Protein AF-A0A1H6YB96-F1 (afdb_monomer_lite)

Foldseek 3Di:
DDDDDDDDDDLEDEFEFPDDDDQKTKTQQLPPQPRQKYWYWDDDPNDGDDIFIFGFPDDDPRITITGTDDDDDADADDQFDKDWWFFAFQDPVLFTWTADPRHDQAGIEGAPPARAHLWTFTWGFHDDDRRYTYTYTPDTPGNADDQFDKFKWWADAQDQFTAGPDPSHHPGTEREPDGDLATGIFIWGFHDADRRGTYTYTDGDPPPDDQFRKAKFFAAAQAQWTAGPDPPPVPDRIAGEPGHDLWGAIFIWGWHDRDPGTYTYGPGGPPDDDAFDKDKFFAAAQDQWDDDRRFIEGEPGGHHFGAIFIWGFHADDTNTYIYGPGGPPDDDAFDKDKDFDAAQDQWDADNRAIEGEPDGDHWRGIFIWGFHDDDPVTYIYGPGDPPFDDQFDKDWDFAAAQDQWDADPRAIEGEPPGHQWHGATWIWHFHARPPNTYTYGWFRVVDDQQDKFKWWQDQVFQQWTFGPPRGHIEGEPDGHPHTATFIWHFHDGTRVHTYTYGPGGDPPPDDDDDDDDDDDDDDDDDDDDDDDDDDDDDDD

Structure (mmCIF, N/CA/C/O backbone):
data_AF-A0A1H6YB96-F1
#
_entry.id   AF-A0A1H6YB96-F1
#
loop_
_atom_site.group_PDB
_atom_site.id
_atom_site.type_symbol
_atom_site.label_atom_id
_atom_site.label_alt_id
_atom_site.label_comp_id
_atom_site.label_asym_id
_atom_site.label_entity_id
_atom_site.label_seq_id
_atom_site.pdbx_PDB_ins_code
_atom_site.Cartn_x
_atom_site.Cartn_y
_atom_site.Cartn_z
_atom_site.occupancy
_atom_site.B_iso_or_equiv
_atom_site.auth_seq_id
_atom_site.auth_comp_id
_atom_site.auth_asym_id
_atom_site.auth_atom_id
_atom_site.pdbx_PDB_model_num
ATOM 1 N N . MET A 1 1 ? -52.673 -22.532 87.133 1.00 35.22 1 MET A N 1
ATOM 2 C CA . MET A 1 1 ? -51.695 -22.468 86.032 1.00 35.22 1 MET A CA 1
ATOM 3 C C . MET A 1 1 ? -50.817 -21.260 86.277 1.00 35.22 1 MET A C 1
ATOM 5 O O . MET A 1 1 ? -51.331 -20.160 86.197 1.00 35.22 1 MET A O 1
ATOM 9 N N . THR A 1 2 ? -49.554 -21.478 86.630 1.00 26.39 2 THR A N 1
ATOM 10 C CA . THR A 1 2 ? -48.465 -20.489 86.567 1.00 26.39 2 THR A CA 1
ATOM 11 C C . THR A 1 2 ? -47.176 -21.304 86.543 1.00 26.39 2 THR A C 1
ATOM 13 O O . THR A 1 2 ? -46.646 -21.669 87.591 1.00 26.39 2 THR A O 1
ATOM 16 N N . GLY A 1 3 ? -46.761 -21.700 85.344 1.00 25.91 3 GLY A N 1
ATOM 17 C CA . GLY A 1 3 ? -45.394 -22.121 85.079 1.00 25.91 3 GLY A CA 1
ATOM 18 C C . GLY A 1 3 ? -44.690 -20.937 84.436 1.00 25.91 3 GLY A C 1
ATOM 19 O O . GLY A 1 3 ? -45.172 -20.425 83.431 1.00 25.91 3 GLY A O 1
ATOM 20 N N . SER A 1 4 ? -43.605 -20.479 85.044 1.00 28.73 4 SER A N 1
ATOM 21 C CA . SER A 1 4 ? -42.636 -19.598 84.404 1.00 28.73 4 SER A CA 1
ATOM 22 C C . SER A 1 4 ? -41.273 -20.271 84.512 1.00 28.73 4 SER A C 1
ATOM 24 O O . SER A 1 4 ? -40.695 -20.381 85.593 1.00 28.73 4 SER A O 1
ATOM 26 N N . GLU A 1 5 ? -40.811 -20.794 83.380 1.00 28.55 5 GLU A N 1
ATOM 27 C CA . GLU A 1 5 ? -39.414 -21.146 83.144 1.00 28.55 5 GLU A CA 1
ATOM 28 C C . GLU A 1 5 ? -38.642 -19.852 82.846 1.00 28.55 5 GLU A C 1
ATOM 30 O O . GLU A 1 5 ? -39.169 -18.957 82.185 1.00 28.55 5 GLU A O 1
ATOM 35 N N . PHE A 1 6 ? -37.410 -19.733 83.346 1.00 31.33 6 PHE A N 1
ATOM 36 C CA . PHE A 1 6 ? -36.524 -18.605 83.051 1.00 31.33 6 PHE A CA 1
ATOM 37 C C . PHE A 1 6 ? -35.247 -19.103 82.371 1.00 31.33 6 PHE A C 1
ATOM 39 O O . PHE A 1 6 ? -34.593 -20.020 82.867 1.00 31.33 6 PHE A O 1
ATOM 46 N N . LEU A 1 7 ? -34.914 -18.459 81.248 1.00 28.52 7 LEU A N 1
ATOM 47 C CA . LEU A 1 7 ? -33.621 -18.520 80.569 1.00 28.52 7 LEU A CA 1
ATOM 48 C C . LEU A 1 7 ? -32.577 -17.728 81.375 1.00 28.52 7 LEU A C 1
ATOM 50 O O . LEU A 1 7 ? -32.821 -16.576 81.735 1.00 28.52 7 LEU A O 1
ATOM 54 N N . ASP A 1 8 ? -31.407 -18.324 81.603 1.00 31.94 8 ASP A N 1
ATOM 55 C CA . ASP A 1 8 ? -30.222 -17.651 82.144 1.00 31.94 8 ASP A CA 1
ATOM 56 C C . ASP A 1 8 ? -29.363 -17.144 80.974 1.00 31.94 8 ASP A C 1
ATOM 58 O O . ASP A 1 8 ? -28.667 -17.913 80.309 1.00 31.94 8 ASP A O 1
ATOM 62 N N . VAL A 1 9 ? -29.466 -15.846 80.674 1.00 36.44 9 VAL A N 1
ATOM 63 C CA . VAL A 1 9 ? -28.611 -15.152 79.701 1.00 36.44 9 VAL A CA 1
ATOM 64 C C . VAL A 1 9 ? -27.896 -14.034 80.450 1.00 36.44 9 VAL A C 1
ATOM 66 O O . VAL A 1 9 ? -28.473 -12.978 80.697 1.00 36.44 9 VAL A O 1
ATOM 69 N N . GLY A 1 10 ? -26.649 -14.292 80.851 1.00 39.66 10 GLY A N 1
ATOM 70 C CA . GLY A 1 10 ? -25.656 -13.307 81.301 1.00 39.66 10 GLY A CA 1
ATOM 71 C C . GLY A 1 10 ? -26.203 -12.045 81.983 1.00 39.66 10 GLY A C 1
ATOM 72 O O . GLY A 1 10 ? -26.299 -10.997 81.352 1.00 39.66 10 GLY A O 1
ATOM 73 N N . ASN A 1 11 ? -26.489 -12.127 83.286 1.00 47.00 11 ASN A N 1
ATOM 74 C CA . ASN A 1 11 ? -26.850 -11.006 84.174 1.00 47.00 11 ASN A CA 1
ATOM 75 C C . ASN A 1 11 ? -28.107 -10.188 83.809 1.00 47.00 11 ASN A C 1
ATOM 77 O O . ASN A 1 11 ? -28.338 -9.151 84.435 1.00 47.00 11 ASN A O 1
ATOM 81 N N . LEU A 1 12 ? -28.933 -10.623 82.852 1.00 43.94 12 LEU A N 1
ATOM 82 C CA . LEU A 1 12 ? -30.202 -9.967 82.541 1.00 43.94 12 LEU A CA 1
ATOM 83 C C . LEU A 1 12 ? -31.349 -10.637 83.315 1.00 43.94 12 LEU A C 1
ATOM 85 O O . LEU A 1 12 ? -31.694 -11.787 83.060 1.00 43.94 12 LEU A O 1
ATOM 89 N N . PHE A 1 13 ? -31.963 -9.911 84.251 1.00 54.09 13 PHE A N 1
ATOM 90 C CA . PHE A 1 13 ? -33.062 -10.428 85.075 1.00 54.09 13 PHE A CA 1
ATOM 91 C C . PHE A 1 13 ? -34.397 -9.775 84.690 1.00 54.09 13 PHE A C 1
ATOM 93 O O . PHE A 1 13 ? -34.500 -8.548 84.615 1.00 54.09 13 PHE A O 1
ATOM 100 N N . LEU A 1 14 ? -35.421 -10.601 84.453 1.00 48.44 14 LEU A N 1
ATOM 101 C CA . LEU A 1 14 ? -36.796 -10.177 84.170 1.00 48.44 14 LEU A CA 1
ATOM 102 C C . LEU A 1 14 ? -37.530 -9.892 85.485 1.00 48.44 14 LEU A C 1
ATOM 104 O O . LEU A 1 14 ? -37.715 -10.791 86.306 1.00 48.44 14 LEU A O 1
ATOM 108 N N . ALA A 1 15 ? -37.970 -8.650 85.685 1.00 55.31 15 ALA A N 1
ATOM 109 C CA . ALA A 1 15 ? -38.743 -8.260 86.860 1.00 55.31 15 ALA A CA 1
ATOM 110 C C . ALA A 1 15 ? -39.971 -7.435 86.461 1.00 55.31 15 ALA A C 1
ATOM 112 O O . ALA A 1 15 ? -39.862 -6.482 85.689 1.00 55.31 15 ALA A O 1
ATOM 113 N N . GLU A 1 16 ? -41.133 -7.761 87.031 1.00 56.66 16 GLU A N 1
ATOM 114 C CA . GLU A 1 16 ? -42.324 -6.924 86.884 1.00 56.66 16 GLU A CA 1
ATOM 115 C C . GLU A 1 16 ? -42.151 -5.613 87.678 1.00 56.66 16 GLU A C 1
ATOM 117 O O . GLU A 1 16 ? -41.745 -5.634 88.852 1.00 56.66 16 GLU A O 1
ATOM 122 N N . PRO A 1 17 ? -42.433 -4.447 87.069 1.00 55.34 17 PRO A N 1
ATOM 123 C CA . PRO A 1 17 ? -42.350 -3.170 87.761 1.00 55.34 17 PRO A CA 1
ATOM 124 C C . PRO A 1 17 ? -43.422 -3.068 88.851 1.00 55.34 17 PRO A C 1
ATOM 126 O O . PRO A 1 17 ? -44.611 -3.210 88.598 1.00 55.34 17 PRO A O 1
ATOM 129 N N . ILE A 1 18 ? -42.999 -2.738 90.076 1.00 59.41 18 ILE A N 1
ATOM 130 C CA . ILE A 1 18 ? -43.912 -2.383 91.174 1.00 59.41 18 ILE A CA 1
ATOM 131 C C . ILE A 1 18 ? -44.488 -0.982 90.930 1.00 59.41 18 ILE A C 1
ATOM 133 O O . ILE A 1 18 ? -45.624 -0.692 91.296 1.00 59.41 18 ILE A O 1
ATOM 137 N N . GLN A 1 19 ? -43.671 -0.073 90.382 1.00 55.34 19 GLN A N 1
ATOM 138 C CA . GLN A 1 19 ? -44.051 1.321 90.164 1.00 55.34 19 GLN A CA 1
ATOM 139 C C . GLN A 1 19 ? -43.124 1.996 89.142 1.00 55.34 19 GLN A C 1
ATOM 141 O O . GLN A 1 19 ? -41.899 1.908 89.270 1.00 55.34 19 GLN A O 1
ATOM 146 N N . ILE A 1 20 ? -43.701 2.727 88.184 1.00 56.41 20 ILE A N 1
ATOM 147 C CA . ILE A 1 20 ? -42.984 3.585 87.228 1.00 56.41 20 ILE A CA 1
ATOM 148 C C . ILE A 1 20 ? -43.400 5.036 87.498 1.00 56.41 20 ILE A C 1
ATOM 150 O O . ILE A 1 20 ? -44.579 5.370 87.426 1.00 56.41 20 ILE A O 1
ATOM 154 N N . SER A 1 21 ? -42.456 5.917 87.841 1.00 55.28 21 SER A N 1
ATOM 155 C CA . SER A 1 21 ? -42.749 7.345 88.037 1.00 55.28 21 SER A CA 1
ATOM 156 C C . SER A 1 21 ? -41.547 8.221 87.690 1.00 55.28 21 SER A C 1
ATOM 158 O O . SER A 1 21 ? -40.463 7.986 88.219 1.00 55.28 21 SER A O 1
ATOM 160 N N . LYS A 1 22 ? -41.748 9.258 86.859 1.00 51.72 22 LYS A N 1
ATOM 161 C CA . LYS A 1 22 ? -40.762 10.322 86.560 1.00 51.72 22 LYS A CA 1
ATOM 162 C C . LYS A 1 22 ? -39.329 9.801 86.322 1.00 51.72 22 LYS A C 1
ATOM 164 O O . LYS A 1 22 ? -38.405 10.177 87.035 1.00 51.72 22 LYS A O 1
ATOM 169 N N . GLY A 1 23 ? -39.156 8.909 85.344 1.00 52.34 23 GLY A N 1
ATOM 170 C CA . GLY A 1 23 ? -37.836 8.395 84.943 1.00 52.34 23 GLY A CA 1
ATOM 171 C C . GLY A 1 23 ? -37.214 7.359 85.886 1.00 52.34 23 GLY A C 1
ATOM 172 O O . GLY A 1 23 ? -36.104 6.906 85.628 1.00 52.34 23 GLY A O 1
ATOM 173 N N . GLN A 1 24 ? -37.921 6.957 86.947 1.00 52.47 24 GLN A N 1
ATOM 174 C CA . GLN A 1 24 ? -37.477 5.929 87.883 1.00 52.47 24 GLN A CA 1
ATOM 175 C C . GLN A 1 24 ? -38.416 4.728 87.866 1.00 52.47 24 GLN A C 1
ATOM 177 O O . GLN A 1 24 ? -39.642 4.876 87.924 1.00 52.47 24 GLN A O 1
ATOM 182 N N . VAL A 1 25 ? -37.820 3.537 87.850 1.00 60.78 25 VAL A N 1
ATOM 183 C CA . VAL A 1 25 ? -38.530 2.264 87.992 1.00 60.78 25 VAL A CA 1
ATOM 184 C C . VAL A 1 25 ? -38.168 1.633 89.329 1.00 60.78 25 VAL A C 1
ATOM 186 O O . VAL A 1 25 ? -36.994 1.566 89.697 1.00 60.78 25 VAL A O 1
ATOM 189 N N . LYS A 1 26 ? -39.183 1.162 90.057 1.00 61.62 26 LYS A N 1
ATOM 190 C CA . LYS A 1 26 ? -39.012 0.283 91.218 1.00 61.62 26 LYS A CA 1
ATOM 191 C C . LYS A 1 26 ? -39.420 -1.137 90.849 1.00 61.62 26 LYS A C 1
ATOM 193 O O . LYS A 1 26 ? -40.573 -1.363 90.490 1.00 61.62 26 LYS A O 1
ATOM 198 N N . VAL A 1 27 ? -38.508 -2.086 91.025 1.00 62.91 27 VAL A N 1
ATOM 199 C CA . VAL A 1 27 ? -38.759 -3.532 90.886 1.00 62.91 27 VAL A CA 1
ATOM 200 C C . VAL A 1 27 ? -38.452 -4.255 92.203 1.00 62.91 27 VAL A C 1
ATOM 202 O O . VAL A 1 27 ? -37.628 -3.785 92.998 1.00 62.91 27 VAL A O 1
ATOM 205 N N . ASN A 1 28 ? -39.123 -5.384 92.462 1.00 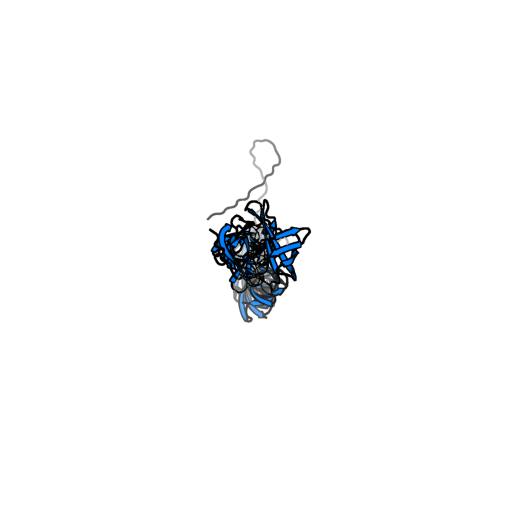61.06 28 ASN A N 1
ATOM 206 C CA . ASN A 1 28 ? -38.783 -6.260 93.587 1.00 61.06 28 ASN A CA 1
ATOM 207 C C . ASN A 1 28 ? -37.660 -7.190 93.136 1.00 61.06 28 ASN A C 1
ATOM 209 O O . ASN A 1 28 ? -37.884 -8.054 92.295 1.00 61.06 28 ASN A O 1
ATOM 213 N N . ALA A 1 29 ? -36.472 -7.020 93.702 1.00 57.91 29 ALA A N 1
ATOM 214 C CA . ALA A 1 29 ? -35.295 -7.791 93.319 1.00 57.91 29 ALA A CA 1
ATOM 215 C C . ALA A 1 29 ? -34.660 -8.485 94.520 1.00 57.91 29 ALA A C 1
ATOM 217 O O . ALA A 1 29 ? -33.462 -8.745 94.545 1.00 57.91 29 ALA A O 1
ATOM 218 N N . SER A 1 30 ? -35.473 -8.821 95.523 1.00 61.16 30 SER A N 1
ATOM 219 C CA . SER A 1 30 ? -35.051 -9.615 96.683 1.00 61.16 30 SER A CA 1
ATOM 220 C C . SER A 1 30 ? -34.362 -10.939 96.310 1.00 61.16 30 SER A C 1
ATOM 222 O O . SER A 1 30 ? -33.660 -11.506 97.140 1.00 61.16 30 SER A O 1
ATOM 224 N N . ARG A 1 31 ? -34.520 -11.409 95.065 1.00 58.16 31 ARG A N 1
ATOM 225 C CA . ARG A 1 31 ? -33.877 -12.610 94.518 1.00 58.16 31 ARG A CA 1
ATOM 226 C C . ARG A 1 31 ? -32.564 -12.355 93.760 1.00 58.16 31 ARG A C 1
ATOM 228 O O . ARG A 1 31 ? -31.873 -13.323 93.475 1.00 58.16 31 ARG A O 1
ATOM 235 N N . TRP A 1 32 ? -32.204 -11.101 93.465 1.00 65.06 32 TRP A N 1
ATOM 236 C CA . TRP A 1 32 ? -31.059 -10.748 92.606 1.00 65.06 32 TRP A CA 1
ATOM 237 C C . TRP A 1 32 ? -30.268 -9.544 93.154 1.00 65.06 32 TRP A C 1
ATOM 239 O O . TRP A 1 32 ? -30.279 -8.463 92.564 1.00 65.06 32 TRP A O 1
ATOM 249 N N . PRO A 1 33 ? -29.581 -9.699 94.302 1.00 60.94 33 PRO A N 1
ATOM 250 C CA . PRO A 1 33 ? -28.885 -8.600 94.976 1.00 60.94 33 PRO A CA 1
ATOM 251 C C . PRO A 1 33 ? -27.641 -8.078 94.236 1.00 60.94 33 PRO A C 1
ATOM 253 O O . PRO A 1 33 ? -27.079 -7.076 94.662 1.00 60.94 33 PRO A O 1
ATOM 256 N N . GLU A 1 34 ? -27.213 -8.726 93.150 1.00 62.47 34 GLU A N 1
ATOM 257 C CA . GLU A 1 34 ? -26.004 -8.373 92.387 1.00 62.47 34 GLU A CA 1
ATOM 258 C C . GLU A 1 34 ? -26.300 -7.828 90.975 1.00 62.47 34 GLU A C 1
ATOM 260 O O . GLU A 1 34 ? -25.377 -7.578 90.199 1.00 62.47 34 GLU A O 1
ATOM 265 N N . ALA A 1 35 ? -27.577 -7.636 90.618 1.00 60.53 35 ALA A N 1
ATOM 266 C CA . ALA A 1 35 ? -27.962 -7.176 89.285 1.00 60.53 35 ALA A CA 1
ATOM 267 C C . ALA A 1 35 ? -27.402 -5.771 88.988 1.00 60.53 35 ALA A C 1
ATOM 269 O O . ALA A 1 35 ? -27.652 -4.825 89.735 1.00 60.53 35 ALA A O 1
ATOM 270 N N . LYS A 1 36 ? -26.669 -5.631 87.875 1.00 57.81 36 LYS A N 1
ATOM 271 C CA . LYS A 1 36 ? -26.128 -4.343 87.394 1.00 57.81 36 LYS A CA 1
ATOM 272 C C . LYS A 1 36 ? -27.056 -3.649 86.395 1.00 57.81 36 LYS A C 1
ATOM 274 O O . LYS A 1 36 ? -27.100 -2.425 86.332 1.00 57.81 36 LYS A O 1
ATOM 279 N N . THR A 1 37 ? -27.835 -4.423 85.651 1.00 59.97 37 THR A N 1
ATOM 280 C CA . THR A 1 37 ? -28.827 -3.949 84.683 1.00 59.97 37 THR A CA 1
ATOM 281 C C . THR A 1 37 ? -30.098 -4.780 84.819 1.00 59.97 37 THR A C 1
ATOM 283 O O . THR A 1 37 ? -30.054 -5.947 85.207 1.00 59.97 37 THR A O 1
ATOM 286 N N . ILE A 1 38 ? -31.248 -4.169 84.540 1.00 61.00 38 ILE A N 1
ATOM 287 C CA . ILE A 1 38 ? -32.546 -4.853 84.544 1.00 61.00 38 ILE A CA 1
ATOM 288 C C . ILE A 1 38 ? -33.324 -4.509 83.276 1.00 61.00 38 ILE A C 1
ATOM 290 O O . ILE A 1 38 ? -33.342 -3.353 82.846 1.00 61.00 38 ILE A O 1
ATOM 294 N N . SER A 1 39 ? -33.973 -5.514 82.687 1.00 57.97 39 SER A N 1
ATOM 295 C CA . SER A 1 39 ? -34.931 -5.307 81.600 1.00 57.97 39 SER A CA 1
ATOM 296 C C . SER A 1 39 ? -36.309 -5.088 82.210 1.00 57.97 39 SER A C 1
ATOM 298 O O . SER A 1 39 ? -36.840 -5.959 82.903 1.00 57.97 39 SER A O 1
ATOM 300 N N . VAL A 1 40 ? -36.872 -3.902 81.998 1.00 60.62 40 VAL A N 1
ATOM 301 C CA . VAL A 1 40 ? -38.201 -3.543 82.489 1.00 60.62 40 VAL A CA 1
ATOM 302 C C . VAL A 1 40 ? -39.168 -3.661 81.328 1.00 60.62 40 VAL A C 1
ATOM 304 O O . VAL A 1 40 ? -39.034 -2.953 80.332 1.00 60.62 40 VAL A O 1
ATOM 307 N N . THR A 1 41 ? -40.157 -4.535 81.487 1.00 57.78 41 THR A N 1
ATOM 308 C CA . THR A 1 41 ? -41.223 -4.736 80.505 1.00 57.78 41 THR A CA 1
ATOM 309 C C . THR A 1 41 ? -42.539 -4.277 81.118 1.00 57.78 41 THR A C 1
ATOM 311 O O . THR A 1 41 ? -42.904 -4.723 82.206 1.00 57.78 41 THR A O 1
ATOM 314 N N . HIS A 1 42 ? -43.233 -3.352 80.459 1.00 56.06 42 HIS A N 1
ATOM 315 C CA . HIS A 1 42 ? -44.565 -2.916 80.864 1.00 56.06 42 HIS A CA 1
ATOM 316 C C . HIS A 1 42 ? -45.603 -3.547 79.940 1.00 56.06 42 HIS A C 1
ATOM 318 O O . HIS A 1 42 ? -45.562 -3.362 78.723 1.00 56.06 42 HIS A O 1
ATOM 324 N N . HIS A 1 43 ? -46.539 -4.273 80.547 1.00 53.00 43 HIS A N 1
ATOM 325 C CA . HIS A 1 43 ? -47.753 -4.730 79.886 1.00 53.00 43 HIS A CA 1
ATOM 326 C C . HIS A 1 43 ? -48.914 -3.809 80.255 1.00 53.00 43 HIS A C 1
ATOM 328 O O . HIS A 1 43 ? -49.104 -3.513 81.436 1.00 53.00 43 HIS A O 1
ATOM 334 N N . GLU A 1 44 ? -49.675 -3.369 79.262 1.00 51.09 44 GLU A N 1
ATOM 335 C CA . GLU A 1 44 ? -50.952 -2.673 79.434 1.00 51.09 44 GLU A CA 1
ATOM 336 C C . GLU A 1 44 ? -52.003 -3.514 78.698 1.00 51.09 44 GLU A C 1
ATOM 338 O O . GLU A 1 44 ? -51.795 -3.894 77.547 1.00 51.09 44 GLU A O 1
ATOM 343 N N . ASP A 1 45 ? -53.058 -3.932 79.402 1.00 48.22 45 ASP A N 1
ATOM 344 C CA . ASP A 1 45 ? -54.120 -4.809 78.878 1.00 48.22 45 ASP A CA 1
ATOM 345 C C . ASP A 1 45 ? -53.630 -6.096 78.177 1.00 48.22 45 ASP A C 1
ATOM 347 O O . ASP A 1 45 ? -54.207 -6.570 77.200 1.00 48.22 45 ASP A O 1
ATOM 351 N N . GLY A 1 46 ? -52.545 -6.691 78.685 1.00 46.53 46 GLY A N 1
ATOM 352 C CA . GLY A 1 46 ? -51.971 -7.933 78.151 1.00 46.53 46 GLY A CA 1
ATOM 353 C C . GLY A 1 46 ? -51.105 -7.755 76.898 1.00 46.53 46 GLY A C 1
ATOM 354 O O . GLY A 1 46 ? -50.431 -8.704 76.501 1.00 46.53 46 GLY A O 1
ATOM 355 N N . ALA A 1 47 ? -51.042 -6.552 76.322 1.00 37.00 47 ALA A N 1
ATOM 356 C CA . ALA A 1 47 ? -50.123 -6.210 75.243 1.00 37.00 47 ALA A CA 1
ATOM 357 C C . ALA A 1 47 ? -48.823 -5.618 75.808 1.00 37.00 47 ALA A C 1
ATOM 359 O O . ALA A 1 47 ? -48.823 -4.858 76.776 1.00 37.00 47 ALA A O 1
ATOM 360 N N . LEU A 1 48 ? -47.692 -5.992 75.213 1.00 45.12 48 LEU A N 1
ATOM 361 C CA . LEU A 1 48 ? -46.370 -5.504 75.597 1.00 45.12 48 LEU A CA 1
ATOM 362 C C . LEU A 1 48 ? -46.186 -4.105 74.986 1.00 45.12 48 LEU A C 1
ATOM 364 O O . LEU A 1 48 ? -46.013 -3.982 73.777 1.00 45.12 48 LEU A O 1
ATOM 368 N N . THR A 1 49 ? -46.301 -3.049 75.796 1.00 47.53 49 THR A N 1
ATOM 369 C CA . THR A 1 49 ? -46.367 -1.662 75.294 1.00 47.53 49 THR A CA 1
ATOM 370 C C . THR A 1 49 ? -45.035 -0.929 75.350 1.00 47.53 49 THR A C 1
ATOM 372 O O . THR A 1 49 ? -44.811 -0.033 74.544 1.00 47.53 49 THR A O 1
ATOM 375 N N . ASN A 1 50 ? -44.132 -1.294 76.267 1.00 52.75 50 ASN A N 1
ATOM 376 C CA . ASN A 1 50 ? -42.790 -0.714 76.351 1.00 52.75 50 ASN A CA 1
ATOM 377 C C . ASN A 1 50 ? -41.800 -1.687 77.005 1.00 52.75 50 ASN A C 1
ATOM 379 O O . ASN A 1 50 ? -42.075 -2.219 78.083 1.00 52.75 50 ASN A O 1
ATOM 383 N N . SER A 1 51 ? -40.616 -1.843 76.409 1.00 56.50 51 SER A N 1
ATOM 384 C CA . SER A 1 51 ? -39.460 -2.491 77.035 1.00 56.50 51 SER A CA 1
ATOM 385 C C . SER A 1 51 ? -38.254 -1.550 77.020 1.00 56.50 51 SER A C 1
ATOM 387 O O . SER A 1 51 ? -38.016 -0.832 76.049 1.00 56.50 51 SER A O 1
ATOM 389 N N . PHE A 1 52 ? -37.510 -1.490 78.123 1.00 56.06 52 PHE A N 1
ATOM 390 C CA . PHE A 1 52 ? -36.258 -0.733 78.185 1.00 56.06 52 PHE A CA 1
ATOM 391 C C . PHE A 1 52 ? -35.303 -1.310 79.227 1.00 56.06 52 PHE A C 1
ATOM 393 O O . PHE A 1 52 ? -35.726 -1.907 80.219 1.00 56.06 52 PHE A O 1
ATOM 400 N N . ILE A 1 53 ? -34.005 -1.083 79.019 1.00 58.00 53 ILE A N 1
ATOM 401 C CA . ILE A 1 53 ? -32.980 -1.382 80.017 1.00 58.00 53 ILE A CA 1
ATOM 402 C C . ILE A 1 53 ? -32.850 -0.195 80.968 1.00 58.00 53 ILE A C 1
ATOM 404 O O . ILE A 1 53 ? -32.803 0.972 80.564 1.00 58.00 53 ILE A O 1
ATOM 408 N N . ALA A 1 54 ? -32.797 -0.510 82.256 1.00 60.25 54 ALA A N 1
ATOM 409 C CA . ALA A 1 54 ? -32.447 0.440 83.290 1.00 60.25 54 ALA A CA 1
ATOM 410 C C . ALA A 1 54 ? -31.174 -0.034 84.002 1.00 60.25 54 ALA A C 1
ATOM 412 O O . ALA A 1 54 ? -31.036 -1.215 84.337 1.00 60.25 54 ALA A O 1
ATOM 413 N N . GLU A 1 55 ? -30.237 0.886 84.216 1.00 62.88 55 GLU A N 1
ATOM 414 C CA . GLU A 1 55 ? -29.025 0.612 84.985 1.00 62.88 55 GLU A CA 1
ATOM 415 C C . GLU A 1 55 ? -29.349 0.716 86.474 1.00 62.88 55 GLU A C 1
ATOM 417 O O . GLU A 1 55 ? -30.024 1.652 86.914 1.00 62.88 55 GLU A O 1
ATOM 422 N N . VAL A 1 56 ? -28.912 -0.275 87.251 1.00 63.88 56 VAL A N 1
ATOM 423 C CA . VAL A 1 56 ? -29.200 -0.356 88.683 1.00 63.88 56 VAL A CA 1
ATOM 424 C C . VAL A 1 56 ? -28.328 0.652 89.420 1.00 63.88 56 VAL A C 1
ATOM 426 O O . VAL A 1 56 ? -27.136 0.441 89.618 1.00 63.88 56 VAL A O 1
ATOM 429 N N . THR A 1 57 ? -28.932 1.753 89.861 1.00 62.41 57 THR A N 1
ATOM 430 C CA . THR A 1 57 ? -28.219 2.837 90.546 1.00 62.41 57 THR A CA 1
ATOM 431 C C . THR A 1 57 ? -28.144 2.632 92.055 1.00 62.41 57 THR A C 1
ATOM 433 O O . THR A 1 57 ? -27.230 3.139 92.706 1.00 62.41 57 THR A O 1
ATOM 436 N N . THR A 1 58 ? -29.084 1.905 92.672 1.00 66.94 58 THR A N 1
ATOM 437 C CA . THR A 1 58 ? -29.012 1.578 94.111 1.00 66.94 58 THR A CA 1
ATOM 438 C C . THR A 1 58 ? -29.835 0.338 94.467 1.00 66.94 58 THR A C 1
ATOM 440 O O . THR A 1 58 ? -30.983 0.212 94.038 1.00 66.94 58 THR A O 1
ATOM 443 N N . ILE A 1 59 ? -29.297 -0.532 95.333 1.00 65.06 59 ILE A N 1
ATOM 444 C CA . ILE A 1 59 ? -30.005 -1.683 95.921 1.00 65.06 59 ILE A CA 1
ATOM 445 C C . ILE A 1 59 ? -30.153 -1.446 97.426 1.00 65.06 59 ILE A C 1
ATOM 447 O O . ILE A 1 59 ? -29.163 -1.327 98.142 1.00 65.06 59 ILE A O 1
ATOM 451 N N . SER A 1 60 ? -31.388 -1.354 97.926 1.00 66.38 60 SER A N 1
ATOM 452 C CA . SER A 1 60 ? -31.647 -1.215 99.368 1.00 66.38 60 SER A CA 1
ATOM 453 C C . SER A 1 60 ? -32.934 -1.936 99.767 1.00 66.38 60 SER A C 1
ATOM 455 O O . SER A 1 60 ? -33.952 -1.826 99.084 1.00 66.38 60 SER A O 1
ATOM 457 N N . ASN A 1 61 ? -32.901 -2.700 100.865 1.00 62.53 61 ASN A N 1
ATOM 458 C CA . ASN A 1 61 ? -34.060 -3.425 101.413 1.00 62.53 61 ASN A CA 1
ATOM 459 C C . ASN A 1 61 ? -34.828 -4.279 100.375 1.00 62.53 61 ASN A C 1
ATOM 461 O O . ASN A 1 61 ? -36.059 -4.254 100.333 1.00 62.53 61 ASN A O 1
ATOM 465 N N . GLY A 1 62 ? -34.111 -4.994 99.497 1.00 58.56 62 GLY A N 1
ATOM 466 C CA . GLY A 1 62 ? -34.708 -5.841 98.450 1.00 58.56 62 GLY A CA 1
ATOM 467 C C . GLY A 1 62 ? -35.384 -5.082 97.296 1.00 58.56 62 GLY A C 1
ATOM 468 O O . GLY A 1 62 ? -36.047 -5.702 96.464 1.00 58.56 62 GLY A O 1
ATOM 469 N N . LYS A 1 63 ? -35.232 -3.752 97.231 1.00 56.09 63 LYS A N 1
ATOM 470 C CA . LYS A 1 63 ? -35.748 -2.895 96.156 1.00 56.09 63 LYS A CA 1
ATOM 471 C C . LYS A 1 63 ? -34.592 -2.321 95.342 1.00 56.09 63 LYS A C 1
ATOM 473 O O . LYS A 1 63 ? -33.646 -1.770 95.909 1.00 56.09 63 LYS A O 1
ATOM 478 N N . ILE A 1 64 ? -34.709 -2.421 94.022 1.00 59.16 64 ILE A N 1
ATOM 479 C CA . ILE A 1 64 ? -33.795 -1.786 93.072 1.00 59.16 64 ILE A CA 1
ATOM 480 C C . ILE A 1 64 ? -34.360 -0.425 92.674 1.00 59.16 64 ILE A C 1
ATOM 482 O O . ILE A 1 64 ? -35.547 -0.303 92.352 1.00 59.16 64 ILE A O 1
ATOM 486 N N . ARG A 1 65 ? -33.496 0.590 92.689 1.00 58.59 65 ARG A N 1
ATOM 487 C CA . ARG A 1 65 ? -33.698 1.843 91.966 1.00 58.59 65 ARG A CA 1
ATOM 488 C C . ARG A 1 65 ? -32.850 1.769 90.705 1.00 58.59 65 ARG A C 1
ATOM 490 O O . ARG A 1 65 ? -31.657 1.486 90.796 1.00 58.59 65 ARG A O 1
ATOM 497 N N . ALA A 1 66 ? -33.482 1.983 89.561 1.00 56.84 66 ALA A N 1
ATOM 498 C CA . ALA A 1 66 ? -32.802 1.990 88.281 1.00 56.84 66 ALA A CA 1
ATOM 499 C C . ALA A 1 66 ? -33.159 3.260 87.501 1.00 56.84 66 ALA A C 1
ATOM 501 O O . ALA A 1 66 ? -34.302 3.731 87.569 1.00 56.84 66 ALA A O 1
ATOM 502 N N . GLU A 1 67 ? -32.175 3.824 86.805 1.00 53.47 67 GLU A N 1
ATOM 503 C CA . GLU A 1 67 ? -32.363 4.967 85.908 1.00 53.47 67 GLU A CA 1
ATOM 504 C C . GLU A 1 67 ? -32.432 4.469 84.465 1.00 53.47 67 GLU A C 1
ATOM 506 O O . GLU A 1 67 ? -31.727 3.539 84.076 1.00 53.47 67 GLU A O 1
ATOM 511 N N . LYS A 1 68 ? -33.354 5.039 83.682 1.00 52.41 68 LYS A N 1
ATOM 512 C CA . LYS A 1 68 ? -33.557 4.664 82.280 1.00 52.41 68 LYS A CA 1
ATOM 513 C C . LYS A 1 68 ? -32.296 5.004 81.482 1.00 52.41 68 LYS A C 1
ATOM 515 O O . LYS A 1 68 ? -31.972 6.181 81.347 1.00 52.41 68 LYS A O 1
ATOM 520 N N . VAL A 1 69 ? -31.648 3.995 80.902 1.00 51.00 69 VAL A N 1
ATOM 521 C CA . VAL A 1 69 ? -30.480 4.176 80.031 1.00 51.00 69 VAL A CA 1
ATOM 522 C C . VAL A 1 69 ? -30.848 3.695 78.635 1.00 51.00 69 VAL A C 1
ATOM 524 O O . VAL A 1 69 ? -30.625 2.545 78.288 1.00 51.00 69 VAL A O 1
ATOM 527 N N . SER A 1 70 ? -31.482 4.563 77.849 1.00 45.84 70 SER A N 1
ATOM 528 C CA . SER A 1 70 ? -31.293 4.586 76.391 1.00 45.84 70 SER A CA 1
ATOM 529 C C . SER A 1 70 ? -32.038 5.782 75.772 1.00 45.84 70 SER A C 1
ATOM 531 O O . SER A 1 70 ? -33.205 6.023 76.127 1.00 45.84 70 SER A O 1
ATOM 533 N N . PRO A 1 71 ? -31.383 6.553 74.883 1.00 43.38 71 PRO A N 1
ATOM 534 C CA . PRO A 1 71 ? -31.988 7.650 74.143 1.00 43.38 71 PRO A CA 1
ATOM 535 C C . PRO A 1 71 ? -32.867 7.140 72.983 1.00 43.38 71 PRO A C 1
ATOM 537 O O . PRO A 1 71 ? -32.554 6.164 72.322 1.00 43.38 71 PRO A O 1
ATOM 540 N N . GLN A 1 72 ? -33.975 7.849 72.751 1.00 42.25 72 GLN A N 1
ATOM 541 C CA . GLN A 1 72 ? -34.707 7.972 71.478 1.00 42.25 72 GLN A CA 1
ATOM 542 C C . GLN A 1 72 ? -34.931 6.698 70.628 1.00 42.25 72 GLN A C 1
ATOM 544 O O . GLN A 1 72 ? -34.157 6.374 69.739 1.00 42.25 72 GLN A O 1
ATOM 549 N N . GLY A 1 73 ? -36.099 6.067 70.796 1.00 48.62 73 GLY A N 1
ATOM 550 C CA . GLY A 1 73 ? -36.819 5.386 69.704 1.00 48.62 73 GLY A CA 1
ATOM 551 C C . GLY A 1 73 ? -36.280 4.053 69.172 1.00 48.62 73 GLY A C 1
ATOM 552 O O . GLY A 1 73 ? -37.003 3.394 68.433 1.00 48.62 73 GLY A O 1
ATOM 553 N N . GLN A 1 74 ? -35.078 3.622 69.546 1.00 50.94 74 GLN A N 1
ATOM 554 C CA . GLN A 1 74 ? -34.527 2.346 69.087 1.00 50.94 74 GLN A CA 1
ATOM 555 C C . GLN A 1 74 ? -34.923 1.201 70.031 1.00 50.94 74 GLN A C 1
ATOM 557 O O . GLN A 1 74 ? -34.690 1.254 71.243 1.00 50.94 74 GLN A O 1
ATOM 562 N N . ARG A 1 75 ? -35.550 0.163 69.468 1.00 61.12 75 ARG A N 1
ATOM 563 C CA . ARG A 1 75 ? -35.922 -1.063 70.186 1.00 61.12 75 ARG A CA 1
ATOM 564 C C . ARG A 1 75 ? -34.668 -1.909 70.419 1.00 61.12 75 ARG A C 1
ATOM 566 O O . ARG A 1 75 ? -33.816 -2.035 69.542 1.00 61.12 75 ARG A O 1
ATOM 573 N N . LEU A 1 76 ? -34.569 -2.500 71.608 1.00 66.69 76 LEU A N 1
ATOM 574 C CA . LEU A 1 76 ? -33.597 -3.556 71.876 1.00 66.69 76 LEU A CA 1
ATOM 575 C C . LEU A 1 76 ? -34.080 -4.848 71.230 1.00 66.69 76 LEU A C 1
ATOM 577 O O . LEU A 1 76 ? -35.214 -5.263 71.469 1.00 66.69 76 LEU A O 1
ATOM 581 N N . VAL A 1 77 ? -33.209 -5.469 70.448 1.00 75.44 77 VAL A N 1
ATOM 582 C CA . VAL A 1 77 ? -33.452 -6.763 69.818 1.00 75.44 77 VAL A CA 1
ATOM 583 C C . VAL A 1 77 ? -33.099 -7.859 70.815 1.00 75.44 77 VAL A C 1
ATOM 585 O O . VAL A 1 77 ? -32.019 -7.831 71.412 1.00 75.44 77 VAL A O 1
ATOM 588 N N . LEU A 1 78 ? -34.006 -8.809 71.013 1.00 78.50 78 LEU A N 1
ATOM 589 C CA . LEU A 1 78 ? -33.847 -9.949 71.917 1.00 78.50 78 LEU A CA 1
ATOM 590 C C . LEU A 1 78 ? -33.920 -11.278 71.146 1.00 78.50 78 LEU A C 1
ATOM 592 O O . LEU A 1 78 ? -34.537 -11.332 70.083 1.00 78.50 78 LEU A O 1
ATOM 596 N N . PRO A 1 79 ? -33.347 -12.378 71.674 1.00 79.62 79 PRO A N 1
ATOM 597 C CA . PRO A 1 79 ? -33.656 -13.711 71.167 1.00 79.62 79 PRO A CA 1
ATOM 598 C C . PRO A 1 79 ? -35.173 -13.965 71.172 1.00 79.62 79 PRO A C 1
ATOM 600 O O . PRO A 1 79 ? -35.849 -13.696 72.164 1.00 79.62 79 PRO A O 1
ATOM 603 N N . GLY A 1 80 ? -35.692 -14.478 70.061 1.00 77.69 80 GLY A N 1
ATOM 604 C CA . GLY A 1 80 ? -37.106 -14.655 69.748 1.00 77.69 80 GLY A CA 1
ATOM 605 C C . GLY A 1 80 ? -37.687 -13.555 68.854 1.00 77.69 80 GLY A C 1
ATOM 606 O O . GLY A 1 80 ? -38.701 -13.809 68.204 1.00 77.69 80 GLY A O 1
ATOM 607 N N . ASP A 1 81 ? -37.057 -12.374 68.786 1.00 80.88 81 ASP A N 1
ATOM 608 C CA . ASP A 1 81 ? -37.533 -11.270 67.951 1.00 80.88 81 ASP A CA 1
ATOM 609 C C . ASP A 1 81 ? -37.389 -11.593 66.465 1.00 80.88 81 ASP A C 1
ATOM 611 O O . ASP A 1 81 ? -36.368 -12.129 66.027 1.00 80.88 81 ASP A O 1
ATOM 615 N N . GLU A 1 82 ? -38.395 -11.196 65.689 1.00 86.81 82 GLU A N 1
ATOM 616 C CA . GLU A 1 82 ? -38.322 -11.215 64.236 1.00 86.81 82 GLU A CA 1
ATOM 617 C C . GLU A 1 82 ? -37.948 -9.837 63.682 1.00 86.81 82 GLU A C 1
ATOM 619 O O . GLU A 1 82 ? -38.494 -8.812 64.107 1.00 86.81 82 GLU A O 1
ATOM 624 N N . LEU A 1 83 ? -37.032 -9.817 62.717 1.00 87.06 83 LEU A N 1
ATOM 625 C CA . LEU A 1 83 ? -36.520 -8.619 62.065 1.00 87.06 83 LEU A CA 1
ATOM 626 C C . LEU A 1 83 ? -36.546 -8.781 60.548 1.00 87.06 83 LEU A C 1
ATOM 628 O O . LEU A 1 83 ? -36.239 -9.853 60.033 1.00 87.06 83 LEU A O 1
ATOM 632 N N . SER A 1 84 ? -36.842 -7.690 59.845 1.00 87.00 84 SER A N 1
ATOM 633 C CA . SER A 1 84 ? -36.578 -7.588 58.411 1.00 87.00 84 SER A CA 1
ATOM 634 C C . SER A 1 84 ? -35.152 -7.082 58.226 1.00 87.00 84 SER A C 1
ATOM 636 O O . SER A 1 84 ? -34.808 -6.021 58.752 1.00 87.00 84 SER A O 1
ATOM 638 N N . VAL A 1 85 ? -34.328 -7.835 57.506 1.00 87.19 85 VAL A N 1
ATOM 639 C CA . VAL A 1 85 ? -32.909 -7.533 57.278 1.00 87.19 85 VAL A CA 1
ATOM 640 C C . VAL A 1 85 ? -32.559 -7.733 55.806 1.00 87.19 85 VAL A C 1
ATOM 642 O O . VAL A 1 85 ? -33.173 -8.567 55.144 1.00 87.19 85 VAL A O 1
ATOM 645 N N . THR A 1 86 ? -31.561 -7.009 55.303 1.00 86.69 86 THR A N 1
ATOM 646 C CA . THR A 1 86 ? -31.047 -7.185 53.936 1.00 86.69 86 THR A CA 1
ATOM 647 C C . THR A 1 86 ? -29.589 -7.599 54.001 1.00 86.69 86 THR A C 1
ATOM 649 O O . THR A 1 86 ? -28.793 -6.940 54.666 1.00 86.69 86 THR A O 1
ATOM 652 N N . ILE A 1 87 ? -29.235 -8.698 53.336 1.00 85.62 87 ILE A N 1
ATOM 653 C CA . ILE A 1 87 ? -27.847 -9.153 53.268 1.00 85.62 87 ILE A CA 1
ATOM 654 C C . ILE A 1 87 ? -27.060 -8.204 52.364 1.00 85.62 87 ILE A C 1
ATOM 656 O O . ILE A 1 87 ? -27.281 -8.178 51.156 1.00 85.62 87 ILE A O 1
ATOM 660 N N . ASP A 1 88 ? -26.108 -7.474 52.931 1.00 81.00 88 ASP A N 1
ATOM 661 C CA . ASP A 1 88 ? -25.321 -6.474 52.208 1.00 81.00 88 ASP A CA 1
ATOM 662 C C . ASP A 1 88 ? -23.815 -6.739 52.258 1.00 81.00 88 ASP A C 1
ATOM 664 O O . ASP A 1 88 ? -23.060 -6.127 51.523 1.00 81.00 88 ASP A O 1
ATOM 668 N N . THR A 1 89 ? -23.325 -7.656 53.085 1.00 80.81 89 THR A N 1
ATOM 669 C CA . THR A 1 89 ? -21.877 -7.809 53.238 1.00 80.81 89 THR A CA 1
ATOM 670 C C . THR A 1 89 ? -21.493 -9.274 53.276 1.00 80.81 89 THR A C 1
ATOM 672 O O . THR A 1 89 ? -22.122 -10.072 53.966 1.00 80.81 89 THR A O 1
ATOM 675 N N . ILE A 1 90 ? -20.410 -9.638 52.587 1.00 79.44 90 ILE A N 1
ATOM 676 C CA . ILE A 1 90 ? -19.739 -10.925 52.776 1.00 79.44 90 ILE A CA 1
ATOM 677 C C . ILE A 1 90 ? -18.411 -10.709 53.499 1.00 79.44 90 ILE A C 1
ATOM 679 O O . ILE A 1 90 ? -17.573 -9.887 53.124 1.00 79.44 90 ILE A O 1
ATOM 683 N N . THR A 1 91 ? -18.227 -11.437 54.592 1.00 80.00 91 THR A N 1
ATOM 684 C CA . THR A 1 91 ? -16.971 -11.425 55.346 1.00 80.00 91 THR A CA 1
ATOM 685 C C . THR A 1 91 ? -15.918 -12.277 54.642 1.00 80.00 91 THR A C 1
ATOM 687 O O . THR A 1 91 ? -16.237 -13.147 53.839 1.00 80.00 91 THR A O 1
ATOM 690 N N . SER A 1 92 ? -14.649 -12.123 55.023 1.00 73.38 92 SER A N 1
ATOM 691 C CA . SER A 1 92 ? -13.529 -12.943 54.524 1.00 73.38 92 SER A CA 1
ATOM 692 C C . SER A 1 92 ? -13.614 -14.444 54.853 1.00 73.38 92 SER A C 1
ATOM 694 O O . SER A 1 92 ? -12.705 -15.199 54.518 1.00 73.38 92 SER A O 1
ATOM 696 N N . ARG A 1 93 ? -14.668 -14.880 55.552 1.00 76.56 93 ARG A N 1
ATOM 697 C CA . ARG A 1 93 ? -14.965 -16.283 55.875 1.00 76.56 93 ARG A CA 1
ATOM 698 C C . ARG A 1 93 ? -16.189 -16.800 55.113 1.00 76.56 93 ARG A C 1
ATOM 700 O O . ARG A 1 93 ? -16.869 -17.695 55.611 1.00 76.56 93 ARG A O 1
ATOM 707 N N . ASP A 1 94 ? -16.535 -16.168 53.995 1.00 70.12 94 ASP A N 1
ATOM 708 C CA . ASP A 1 94 ? -17.730 -16.455 53.188 1.00 70.12 94 ASP A CA 1
ATOM 709 C C . ASP A 1 94 ? -19.024 -16.472 54.012 1.00 70.12 94 ASP A C 1
ATOM 711 O O . ASP A 1 94 ? -19.964 -17.229 53.756 1.00 70.12 94 ASP A O 1
ATOM 715 N N . THR A 1 95 ? -19.049 -15.659 55.071 1.00 80.19 95 THR A N 1
ATOM 716 C CA . THR A 1 95 ? -20.217 -15.515 55.933 1.00 80.19 95 THR A CA 1
ATOM 717 C C . THR A 1 95 ? -20.901 -14.208 55.593 1.00 80.19 95 THR A C 1
ATOM 719 O O . THR A 1 95 ? -20.267 -13.151 55.659 1.00 80.19 95 THR A O 1
ATOM 722 N N . LEU A 1 96 ? -22.172 -14.305 55.224 1.00 79.38 96 LEU A N 1
ATOM 723 C CA . LEU A 1 96 ? -23.005 -13.175 54.857 1.00 79.38 96 LEU A CA 1
ATOM 724 C C . LEU A 1 96 ? -23.564 -12.491 56.098 1.00 79.38 96 LEU A C 1
ATOM 726 O O . LEU A 1 96 ? -23.894 -13.133 57.097 1.00 79.38 96 LEU A O 1
ATOM 730 N N . VAL A 1 97 ? -23.623 -11.174 56.014 1.00 85.12 97 VAL A N 1
ATOM 731 C CA . VAL A 1 97 ? -23.971 -10.266 57.090 1.00 85.12 97 VAL A CA 1
ATOM 732 C C . VAL A 1 97 ? -25.029 -9.323 56.555 1.00 85.12 97 VAL A C 1
ATOM 734 O O . VAL A 1 97 ? -24.927 -8.836 55.430 1.00 85.12 97 VAL A O 1
ATOM 737 N N . ALA A 1 98 ? -26.054 -9.108 57.365 1.00 84.06 98 ALA A N 1
ATOM 738 C CA . ALA A 1 98 ? -27.057 -8.096 57.127 1.00 84.06 98 ALA A CA 1
ATOM 739 C C . ALA A 1 98 ? -26.859 -6.941 58.112 1.00 84.06 98 ALA A C 1
ATOM 741 O O . ALA A 1 98 ? -26.716 -7.178 59.322 1.00 84.06 98 ALA A O 1
ATOM 742 N N . ASP A 1 99 ? -26.849 -5.709 57.606 1.00 77.75 99 ASP A N 1
ATOM 743 C CA . ASP A 1 99 ? -26.871 -4.514 58.444 1.00 77.75 99 ASP A CA 1
ATOM 744 C C . ASP A 1 99 ? -28.252 -4.332 59.093 1.00 77.75 99 ASP A C 1
ATOM 746 O O . ASP A 1 99 ? -29.302 -4.640 58.519 1.00 77.75 99 ASP A O 1
ATOM 750 N N . VAL A 1 100 ? -28.250 -3.836 60.330 1.00 73.44 100 VAL A N 1
ATOM 751 C CA . VAL A 1 100 ? -29.458 -3.521 61.096 1.00 73.44 100 VAL A CA 1
ATOM 752 C C . VAL A 1 100 ? -29.308 -2.135 61.704 1.00 73.44 100 VAL A C 1
ATOM 754 O O . VAL A 1 100 ? -29.075 -1.961 62.898 1.00 73.44 100 VAL A O 1
ATOM 757 N N . SER A 1 101 ? -29.525 -1.122 60.871 1.00 65.56 101 SER A N 1
ATOM 758 C CA . SER A 1 101 ? -29.444 0.295 61.251 1.00 65.56 101 SER A CA 1
ATOM 759 C C . SER A 1 101 ? -30.493 0.745 62.284 1.00 65.56 101 SER A C 1
ATOM 761 O O . SER A 1 101 ? -30.410 1.846 62.833 1.00 65.56 101 SER A O 1
ATOM 763 N N . THR A 1 102 ? -31.494 -0.092 62.574 1.00 65.50 102 THR A N 1
ATOM 764 C CA . THR A 1 102 ? -32.643 0.242 63.433 1.00 65.50 102 THR A CA 1
ATOM 765 C C . THR A 1 102 ? -32.539 -0.287 64.867 1.00 65.50 102 THR A C 1
ATOM 767 O O . THR A 1 102 ? -33.368 0.076 65.708 1.00 65.50 102 THR A O 1
ATOM 770 N N . ALA A 1 103 ? -31.530 -1.104 65.181 1.00 67.44 103 ALA A N 1
ATOM 771 C CA . ALA A 1 103 ? -31.392 -1.752 66.481 1.00 67.44 103 ALA A CA 1
ATOM 772 C C . ALA A 1 103 ? -30.331 -1.085 67.371 1.00 67.44 103 ALA A C 1
ATOM 774 O O . ALA A 1 103 ? -29.232 -0.774 66.930 1.00 67.44 103 ALA A O 1
ATOM 775 N N . ALA A 1 104 ? -30.641 -0.902 68.660 1.00 66.00 104 ALA A N 1
ATOM 776 C CA . ALA A 1 104 ? -29.737 -0.212 69.591 1.00 66.00 104 ALA A CA 1
ATOM 777 C C . ALA A 1 104 ? -28.574 -1.083 70.111 1.00 66.00 104 ALA A C 1
ATOM 779 O O . ALA A 1 104 ? -27.572 -0.555 70.587 1.00 66.00 104 ALA A O 1
ATOM 780 N N . ASN A 1 105 ? -28.732 -2.412 70.116 1.00 70.38 105 ASN A N 1
ATOM 781 C CA . ASN A 1 105 ? -27.817 -3.354 70.781 1.00 70.38 105 ASN A CA 1
ATOM 782 C C . ASN A 1 105 ? -27.171 -4.384 69.851 1.00 70.38 105 ASN A C 1
ATOM 784 O O . ASN A 1 105 ? -26.417 -5.229 70.337 1.00 70.38 105 ASN A O 1
ATOM 788 N N . ILE A 1 106 ? -27.464 -4.338 68.553 1.00 81.38 106 ILE A N 1
ATOM 789 C CA . ILE A 1 106 ? -26.834 -5.194 67.550 1.00 81.38 106 ILE A CA 1
ATOM 790 C C . ILE A 1 106 ? -26.341 -4.326 66.398 1.00 81.38 106 ILE A C 1
ATOM 792 O O . ILE A 1 106 ? -27.032 -3.409 65.976 1.00 81.38 106 ILE A O 1
ATOM 796 N N . ASN A 1 107 ? -25.135 -4.617 65.926 1.00 80.12 107 ASN A N 1
ATOM 797 C CA . ASN A 1 107 ? -24.505 -3.930 64.803 1.00 80.12 107 ASN A CA 1
ATOM 798 C C . ASN A 1 107 ? -24.714 -4.698 63.499 1.00 80.12 107 ASN A C 1
ATOM 800 O O . ASN A 1 107 ? -24.584 -4.126 62.429 1.00 80.12 107 ASN A O 1
ATOM 804 N N . CYS A 1 108 ? -24.959 -6.006 63.586 1.00 83.25 108 CYS A N 1
ATOM 805 C CA . CYS A 1 108 ? -25.171 -6.846 62.422 1.00 83.25 108 CYS A CA 1
ATOM 806 C C . CYS A 1 108 ? -25.894 -8.149 62.772 1.00 83.25 108 CYS A C 1
ATOM 808 O O . CYS A 1 108 ? -25.892 -8.598 63.928 1.00 83.25 108 CYS A O 1
ATOM 810 N N . VAL A 1 109 ? -26.492 -8.764 61.752 1.00 87.56 109 VAL A N 1
ATOM 811 C CA . VAL A 1 109 ? -27.163 -10.062 61.832 1.00 87.56 109 VAL A CA 1
ATOM 812 C C . VAL A 1 109 ? -26.507 -11.053 60.875 1.00 87.56 109 VAL A C 1
ATOM 814 O O . VAL A 1 109 ? -26.242 -10.733 59.721 1.00 87.56 109 VAL A O 1
ATOM 817 N N . TYR A 1 110 ? -26.289 -12.276 61.353 1.00 88.44 110 TYR A N 1
ATOM 818 C CA . TYR A 1 110 ? -25.851 -13.425 60.568 1.00 88.44 110 TYR A CA 1
ATOM 819 C C . TYR A 1 110 ? -27.042 -14.362 60.316 1.00 88.44 110 TYR A C 1
ATOM 821 O O . TYR A 1 110 ? -27.372 -15.167 61.197 1.00 88.44 110 TYR A O 1
ATOM 829 N N . PRO A 1 111 ? -27.703 -14.273 59.148 1.00 85.06 111 PRO A N 1
ATOM 830 C CA . PRO A 1 111 ? -28.720 -15.236 58.745 1.00 85.06 111 PRO A CA 1
ATOM 831 C C . PRO A 1 111 ? -28.051 -16.558 58.342 1.00 85.06 111 PRO A C 1
ATOM 833 O O . PRO A 1 111 ? -27.280 -16.611 57.388 1.00 85.06 111 PRO A O 1
ATOM 836 N N . ILE A 1 112 ? -28.313 -17.642 59.075 1.00 82.62 112 ILE A N 1
ATOM 837 C CA . ILE A 1 112 ? -27.559 -18.902 58.903 1.00 82.62 112 ILE A CA 1
ATOM 838 C C . ILE A 1 112 ? -28.036 -19.721 57.695 1.00 82.62 112 ILE A C 1
ATOM 840 O O . ILE A 1 112 ? -27.250 -20.457 57.092 1.00 82.62 112 ILE A O 1
ATOM 844 N N . SER A 1 113 ? -29.312 -19.602 57.327 1.00 81.00 113 SER A N 1
ATOM 845 C CA . SER A 1 113 ? -29.962 -20.478 56.345 1.00 81.00 113 SER A CA 1
ATOM 846 C C . SER A 1 113 ? -30.133 -19.888 54.940 1.00 81.00 113 SER A C 1
ATOM 848 O O . SER A 1 113 ? -30.669 -20.581 54.079 1.00 81.00 113 SER A O 1
ATOM 850 N N . HIS A 1 114 ? -29.646 -18.673 54.664 1.00 83.06 114 HIS A N 1
ATOM 851 C CA . HIS A 1 114 ? -29.713 -18.061 53.327 1.00 83.06 114 HIS A CA 1
ATOM 852 C C . HIS A 1 114 ? -28.362 -17.492 52.899 1.00 83.06 114 HIS A C 1
ATOM 854 O O . HIS A 1 114 ? -27.614 -16.985 53.733 1.00 83.06 114 HIS A O 1
ATOM 860 N N . ARG A 1 115 ? -28.024 -17.625 51.608 1.00 79.94 115 ARG A N 1
ATOM 861 C CA . ARG A 1 115 ? -26.661 -17.384 51.101 1.00 79.94 115 ARG A CA 1
ATOM 862 C C . ARG A 1 115 ? -26.552 -16.433 49.902 1.00 79.94 115 ARG A C 1
ATOM 864 O O . ARG A 1 115 ? -25.540 -16.458 49.205 1.00 79.94 115 ARG A O 1
ATOM 871 N N . ASN A 1 116 ? -27.549 -15.585 49.685 1.00 82.69 116 ASN A N 1
ATOM 872 C CA . ASN A 1 116 ? -27.572 -14.686 48.532 1.00 82.69 116 ASN A CA 1
ATOM 873 C C . ASN A 1 116 ? -27.339 -13.241 48.955 1.00 82.69 116 ASN A C 1
ATOM 875 O O . ASN A 1 116 ? -27.963 -12.760 49.904 1.00 82.69 116 ASN A O 1
ATOM 879 N N . LEU A 1 117 ? -26.453 -12.552 48.240 1.00 83.06 117 LEU A N 1
ATOM 880 C CA . LEU A 1 117 ? -26.217 -11.126 48.437 1.00 83.06 117 LEU A CA 1
ATOM 881 C C . LEU A 1 117 ? -27.428 -10.329 47.918 1.00 83.06 117 LEU A C 1
ATOM 883 O O . LEU A 1 117 ? -28.028 -10.685 46.903 1.00 83.06 117 LEU A O 1
ATOM 887 N N . GLY A 1 118 ? -27.805 -9.268 48.630 1.00 80.75 118 GLY A N 1
ATOM 888 C CA . GLY A 1 118 ? -28.978 -8.441 48.327 1.00 80.75 118 GLY A CA 1
ATOM 889 C C . GLY A 1 118 ? -30.309 -9.010 48.819 1.00 80.75 118 GLY A C 1
ATOM 890 O O . GLY A 1 118 ? -31.316 -8.318 48.754 1.00 80.75 118 GLY A O 1
ATOM 891 N N . ALA A 1 119 ? -30.337 -10.238 49.348 1.00 84.50 119 ALA A N 1
ATOM 892 C CA . ALA A 1 119 ? -31.581 -10.858 49.789 1.00 84.50 119 ALA A CA 1
ATOM 893 C C . ALA A 1 119 ? -32.215 -10.105 50.966 1.00 84.50 119 ALA A C 1
ATOM 895 O O . ALA A 1 119 ? -31.560 -9.883 51.991 1.00 84.50 119 ALA A O 1
ATOM 896 N N . ALA A 1 120 ? -33.504 -9.785 50.841 1.00 86.81 120 ALA A N 1
ATOM 897 C CA . ALA A 1 120 ? -34.319 -9.247 51.921 1.00 86.81 120 ALA A CA 1
ATOM 898 C C . ALA A 1 120 ? -35.028 -10.397 52.644 1.00 86.81 120 ALA A C 1
ATOM 900 O O . ALA A 1 120 ? -35.774 -11.178 52.050 1.00 86.81 120 ALA A O 1
ATOM 901 N N . LEU A 1 121 ? -34.795 -10.519 53.945 1.00 88.81 121 LEU A N 1
ATOM 902 C CA . LEU A 1 121 ? -35.198 -11.667 54.746 1.00 88.81 121 LEU A CA 1
ATOM 903 C C . LEU A 1 121 ? -35.969 -11.213 55.978 1.00 88.81 121 LEU A C 1
ATOM 905 O O . LEU A 1 121 ? -35.565 -10.274 56.660 1.00 88.81 121 LEU A O 1
ATOM 909 N N . GLN A 1 122 ? -37.020 -11.952 56.318 1.00 90.94 122 GLN A N 1
ATOM 910 C CA . GLN A 1 122 ? -37.572 -11.942 57.664 1.00 90.94 122 GLN A CA 1
ATOM 911 C C . GLN A 1 122 ? -36.848 -13.025 58.466 1.00 90.94 122 GLN A C 1
ATOM 913 O O . GLN A 1 122 ? -36.919 -14.209 58.124 1.00 90.94 122 GLN A O 1
ATOM 918 N N . VAL A 1 123 ? -36.147 -12.636 59.524 1.00 91.44 123 VAL A N 1
ATOM 919 C CA . VAL A 1 123 ? -35.308 -13.531 60.328 1.00 91.44 123 VAL A CA 1
ATOM 920 C C . VAL A 1 123 ? -35.733 -13.510 61.787 1.00 91.44 123 VAL A C 1
ATOM 922 O O . VAL A 1 123 ? -36.121 -12.463 62.291 1.00 91.44 123 VAL A O 1
ATOM 925 N N . GLN A 1 124 ? -35.630 -14.641 62.479 1.00 89.88 124 GLN A N 1
ATOM 926 C CA . GLN A 1 124 ? -35.842 -14.744 63.918 1.00 89.88 124 GLN A CA 1
ATOM 927 C C . GLN A 1 124 ? -34.494 -14.872 64.620 1.00 89.88 124 GLN A C 1
ATOM 929 O O . GLN A 1 124 ? -33.734 -15.810 64.372 1.00 89.88 124 GLN A O 1
ATOM 934 N N . ILE A 1 125 ? -34.190 -13.931 65.510 1.00 87.25 125 ILE A N 1
ATOM 935 C CA . ILE A 1 125 ? -32.950 -13.955 66.282 1.00 87.25 125 ILE A CA 1
ATOM 936 C C . ILE A 1 125 ? -33.028 -15.091 67.293 1.00 87.25 125 ILE A C 1
ATOM 938 O O . ILE A 1 125 ? -33.950 -15.125 68.094 1.00 87.25 125 ILE A O 1
ATOM 942 N N . PHE A 1 126 ? -32.053 -15.993 67.330 1.00 86.00 126 PHE A N 1
ATOM 943 C CA . PHE A 1 126 ? -32.008 -17.039 68.362 1.00 86.00 126 PHE A CA 1
ATOM 944 C C . PHE A 1 126 ? -30.843 -16.842 69.339 1.00 86.00 126 PHE A C 1
ATOM 946 O O . PHE A 1 126 ? -30.871 -17.368 70.452 1.00 86.00 126 PHE A O 1
ATOM 953 N N . GLN A 1 127 ? -29.828 -16.056 68.964 1.00 86.75 127 GLN A N 1
ATOM 954 C CA . GLN A 1 127 ? -28.670 -15.781 69.811 1.00 86.75 127 GLN A CA 1
ATOM 955 C C . GLN A 1 127 ? -28.101 -14.385 69.548 1.00 86.75 127 GLN A C 1
ATOM 957 O O . GLN A 1 127 ? -28.010 -13.946 68.407 1.00 86.75 127 GLN A O 1
ATOM 962 N N . ILE A 1 128 ? -27.657 -13.705 70.608 1.00 83.25 128 ILE A N 1
ATOM 963 C CA . ILE A 1 128 ? -26.925 -12.436 70.521 1.00 83.25 128 ILE A CA 1
ATOM 964 C C . ILE A 1 128 ? -25.617 -12.575 71.303 1.00 83.25 128 ILE A C 1
ATOM 966 O O . ILE A 1 128 ? -25.616 -13.033 72.445 1.00 83.25 128 ILE A O 1
ATOM 970 N N . SER A 1 129 ? -24.496 -12.189 70.696 1.00 83.62 129 SER A N 1
ATOM 971 C CA . SER A 1 129 ? -23.167 -12.202 71.309 1.00 83.62 129 SER A CA 1
ATOM 972 C C . SER A 1 129 ? -22.384 -10.963 70.888 1.00 83.62 129 SER A C 1
ATOM 974 O O . SER A 1 129 ? -22.221 -10.730 69.699 1.00 83.62 129 SER A O 1
ATOM 976 N N . ASN A 1 130 ? -21.888 -10.167 71.842 1.00 77.88 130 ASN A N 1
ATOM 977 C CA . ASN A 1 130 ? -21.018 -9.007 71.579 1.00 77.88 130 ASN A CA 1
ATOM 978 C C . ASN A 1 130 ? -21.517 -8.099 70.430 1.00 77.88 130 ASN A C 1
ATOM 980 O O . ASN A 1 130 ? -20.779 -7.817 69.488 1.00 77.88 130 ASN A O 1
ATOM 984 N N . SER A 1 131 ? -22.790 -7.688 70.492 1.00 81.12 131 SER A N 1
ATOM 985 C CA . SER A 1 131 ? -23.473 -6.865 69.473 1.00 81.12 131 SER A CA 1
ATOM 986 C C . SER A 1 131 ? -23.635 -7.514 68.093 1.00 81.12 131 SER A C 1
ATOM 988 O O . SER A 1 131 ? -23.976 -6.842 67.128 1.00 81.12 131 SER A O 1
ATOM 990 N N . THR A 1 132 ? -23.422 -8.820 67.986 1.00 85.69 132 THR A N 1
ATOM 991 C CA . THR A 1 132 ? -23.711 -9.628 66.801 1.00 85.69 132 THR A CA 1
ATOM 992 C C . THR A 1 132 ? -24.921 -10.507 67.081 1.00 85.69 132 THR A C 1
ATOM 994 O O . THR A 1 132 ? -24.948 -11.200 68.100 1.00 85.69 132 THR A O 1
ATOM 997 N N . ALA A 1 133 ? -25.908 -10.514 66.192 1.00 87.06 133 ALA A N 1
ATOM 998 C CA . ALA A 1 133 ? -27.045 -11.422 66.277 1.00 87.06 133 ALA A CA 1
ATOM 999 C C . ALA A 1 133 ? -26.912 -12.577 65.277 1.00 87.06 133 ALA A C 1
ATOM 1001 O O . ALA A 1 133 ? -26.493 -12.383 64.141 1.00 87.06 133 ALA A O 1
ATOM 1002 N N . TYR A 1 134 ? -27.293 -13.777 65.700 1.00 88.50 134 TYR A N 1
ATOM 1003 C CA . TYR A 1 134 ? -27.448 -14.949 64.846 1.00 88.50 134 TYR A CA 1
ATOM 1004 C C . TYR A 1 134 ? -28.932 -15.244 64.701 1.00 88.50 134 TYR A C 1
ATOM 1006 O O . TYR A 1 134 ? -29.674 -15.223 65.693 1.00 88.50 134 TYR A O 1
ATOM 1014 N N . ALA A 1 135 ? -29.355 -15.487 63.466 1.00 91.00 135 ALA A N 1
ATOM 1015 C CA . ALA A 1 135 ? -30.762 -15.585 63.137 1.00 91.00 135 ALA A CA 1
ATOM 1016 C C . ALA A 1 135 ? -31.050 -16.739 62.180 1.00 91.00 135 ALA A C 1
ATOM 1018 O O . ALA A 1 135 ? -30.257 -17.031 61.280 1.00 91.00 135 ALA A O 1
ATOM 1019 N N . ASP A 1 136 ? -32.215 -17.351 62.364 1.00 90.75 136 ASP A N 1
ATOM 1020 C CA . ASP A 1 136 ? -32.794 -18.282 61.404 1.00 90.75 136 ASP A CA 1
ATOM 1021 C C . ASP A 1 136 ? -33.738 -17.528 60.470 1.00 90.75 136 ASP A C 1
ATOM 1023 O O . ASP A 1 136 ? -34.452 -16.612 60.882 1.00 90.75 136 ASP A O 1
ATOM 1027 N N . VAL A 1 137 ? -33.748 -17.902 59.193 1.00 90.62 137 VAL A N 1
ATOM 1028 C CA . VAL A 1 137 ? -34.644 -17.292 58.204 1.00 90.62 137 VAL A CA 1
ATOM 1029 C C . VAL A 1 137 ? -36.051 -17.854 58.371 1.00 90.62 137 VAL A C 1
ATOM 1031 O O . VAL A 1 137 ? -36.266 -19.057 58.231 1.00 90.62 137 VAL A O 1
ATOM 1034 N N . VAL A 1 138 ? -37.007 -16.968 58.651 1.00 90.62 138 VAL A N 1
ATOM 1035 C CA . VAL A 1 138 ? -38.437 -17.283 58.780 1.00 90.62 138 VAL A CA 1
ATOM 1036 C C . VAL A 1 138 ? -39.108 -17.241 57.413 1.00 90.62 138 VAL A C 1
ATOM 1038 O O . VAL A 1 138 ? -39.864 -18.142 57.056 1.00 90.62 138 VAL A O 1
ATOM 1041 N N . SER A 1 139 ? -38.827 -16.195 56.632 1.00 89.69 139 SER A N 1
ATOM 1042 C CA . SER A 1 139 ? -39.302 -16.078 55.255 1.00 89.69 139 SER A CA 1
ATOM 1043 C C . SER A 1 139 ? -38.349 -15.245 54.405 1.00 89.69 139 SER A C 1
ATOM 1045 O O . SER A 1 139 ? -37.630 -14.383 54.911 1.00 89.69 139 SER A O 1
ATOM 1047 N N . ILE A 1 140 ? -38.344 -15.527 53.106 1.00 88.56 140 ILE A N 1
ATOM 1048 C CA . ILE A 1 140 ? -37.581 -14.787 52.105 1.00 88.56 140 ILE A CA 1
ATOM 1049 C C . ILE A 1 140 ? -38.543 -13.767 51.495 1.00 88.56 140 ILE A C 1
ATOM 1051 O O . ILE A 1 140 ? -39.546 -14.161 50.899 1.00 88.56 140 ILE A O 1
ATOM 1055 N N . LEU A 1 141 ? -38.269 -12.479 51.700 1.00 85.81 141 LEU A N 1
ATOM 1056 C CA . LEU A 1 141 ? -39.050 -11.379 51.128 1.00 85.81 141 LEU A CA 1
ATOM 1057 C C . LEU A 1 141 ? -38.569 -11.086 49.703 1.00 85.81 141 LEU A C 1
ATOM 1059 O O . LEU A 1 141 ? -39.388 -10.931 48.803 1.00 85.81 141 LEU A O 1
ATOM 1063 N N . ASP A 1 142 ? -37.248 -11.092 49.521 1.00 83.69 142 ASP A N 1
ATOM 1064 C CA . ASP A 1 142 ? -36.557 -11.010 48.238 1.00 83.69 142 ASP A CA 1
ATOM 1065 C C . ASP A 1 142 ? -35.400 -12.030 48.227 1.00 83.69 142 ASP A C 1
ATOM 1067 O O . ASP A 1 142 ? -34.582 -12.031 49.156 1.00 83.69 142 ASP A O 1
ATOM 1071 N N . PRO A 1 143 ? -35.328 -12.937 47.235 1.00 79.31 143 PRO A N 1
ATOM 1072 C CA . PRO A 1 143 ? -34.274 -13.944 47.164 1.00 79.31 143 PRO A CA 1
ATOM 1073 C C . PRO A 1 143 ? -32.866 -13.375 46.942 1.00 79.31 143 PRO A C 1
ATOM 1075 O O . PRO A 1 143 ? -31.912 -14.094 47.260 1.00 79.31 143 PRO A O 1
ATOM 1078 N N . GLY A 1 144 ? -32.719 -12.139 46.453 1.00 82.12 144 GLY A N 1
ATOM 1079 C CA . GLY A 1 144 ? -31.438 -11.560 46.047 1.00 82.12 144 GLY A CA 1
ATOM 1080 C C . GLY A 1 144 ? -30.840 -12.241 44.810 1.00 82.12 144 GLY A C 1
ATOM 1081 O O . GLY A 1 144 ? -31.523 -12.963 44.085 1.00 82.12 144 GLY A O 1
ATOM 1082 N N . VAL A 1 145 ? -29.540 -12.036 44.591 1.00 83.88 145 VAL A N 1
ATOM 1083 C CA . VAL A 1 145 ? -28.802 -12.586 43.440 1.00 83.88 145 VAL A CA 1
ATOM 1084 C C . VAL A 1 145 ? -28.192 -13.943 43.811 1.00 83.88 145 VAL A C 1
ATOM 1086 O O . VAL A 1 145 ? -27.522 -14.020 44.840 1.00 83.88 145 VAL A O 1
ATOM 1089 N N . ASN A 1 146 ? -28.389 -14.998 43.006 1.00 84.31 146 ASN A N 1
ATOM 1090 C CA . ASN A 1 146 ? -27.704 -16.293 43.150 1.00 84.31 146 ASN A CA 1
ATOM 1091 C C . ASN A 1 146 ? -26.508 -16.430 42.203 1.00 84.31 146 ASN A C 1
ATOM 1093 O O . ASN A 1 146 ? -26.474 -15.880 41.105 1.00 84.31 146 ASN A O 1
ATOM 1097 N N . VAL A 1 147 ? -25.574 -17.308 42.571 1.00 84.31 147 VAL A N 1
ATOM 1098 C CA . VAL A 1 147 ? -24.567 -17.818 41.635 1.00 84.31 147 VAL A CA 1
ATOM 1099 C C . VAL A 1 147 ? -25.259 -18.581 40.502 1.00 84.31 147 VAL A C 1
ATOM 1101 O O . VAL A 1 147 ? -26.088 -19.458 40.747 1.00 84.31 147 VAL A O 1
ATOM 1104 N N . ASN A 1 148 ? -24.829 -18.300 39.275 1.00 86.19 148 ASN A N 1
ATOM 1105 C CA . ASN A 1 148 ? -25.388 -18.706 37.984 1.00 86.19 148 ASN A CA 1
ATOM 1106 C C . ASN A 1 148 ? -26.647 -17.953 37.532 1.00 86.19 148 ASN A C 1
ATOM 1108 O O . ASN A 1 148 ? -27.145 -18.262 36.447 1.00 86.19 148 ASN A O 1
ATOM 1112 N N . ASP A 1 149 ? -27.140 -16.969 38.290 1.00 87.12 149 ASP A N 1
ATOM 1113 C CA . ASP A 1 149 ? -28.211 -16.107 37.787 1.00 87.12 149 ASP A CA 1
ATOM 1114 C C . ASP A 1 149 ? -27.694 -15.254 36.622 1.00 87.12 149 ASP A C 1
ATOM 1116 O O . ASP A 1 149 ? -26.555 -14.776 36.634 1.00 87.12 149 ASP A O 1
ATOM 1120 N N . ARG A 1 150 ? -28.550 -15.079 35.609 1.00 89.06 150 ARG A N 1
ATOM 1121 C CA . ARG A 1 150 ? -28.353 -14.121 34.517 1.00 89.06 150 ARG A CA 1
ATOM 1122 C C . ARG A 1 150 ? -29.046 -12.828 34.914 1.00 89.06 150 ARG A C 1
ATOM 1124 O O . ARG A 1 150 ? -30.243 -12.846 35.194 1.00 89.06 150 ARG A O 1
ATOM 1131 N N . VAL A 1 151 ? -28.295 -11.740 34.953 1.00 88.06 151 VAL A N 1
ATOM 1132 C CA . VAL A 1 151 ? -28.747 -10.441 35.450 1.00 88.06 151 VAL A CA 1
ATOM 1133 C C . VAL A 1 151 ? -28.480 -9.365 34.413 1.00 88.06 151 VAL A C 1
ATOM 1135 O O . VAL A 1 151 ? -27.424 -9.347 33.776 1.00 88.06 151 VAL A O 1
ATOM 1138 N N . ASP A 1 152 ? -29.450 -8.470 34.261 1.00 88.31 152 ASP A N 1
ATOM 1139 C CA . ASP A 1 152 ? -29.336 -7.314 33.384 1.00 88.31 152 ASP A CA 1
ATOM 1140 C C . ASP A 1 152 ? -28.458 -6.249 34.052 1.00 88.31 152 ASP A C 1
ATOM 1142 O O . ASP A 1 152 ? -28.677 -5.856 35.205 1.00 88.31 152 ASP A O 1
ATOM 1146 N N . VAL A 1 153 ? -27.445 -5.788 33.325 1.00 87.94 153 VAL A N 1
ATOM 1147 C CA . VAL A 1 153 ? -26.436 -4.851 33.820 1.00 87.94 153 VAL A CA 1
ATOM 1148 C C . VAL A 1 153 ? -26.240 -3.678 32.870 1.00 87.94 153 VAL A C 1
ATOM 1150 O O . VAL A 1 153 ? -26.313 -3.815 31.652 1.00 87.94 153 VAL A O 1
ATOM 1153 N N . GLN A 1 154 ? -25.951 -2.513 33.433 1.00 87.88 154 GLN A N 1
ATOM 1154 C CA . GLN A 1 154 ? -25.516 -1.326 32.727 1.00 87.88 154 GLN A CA 1
ATOM 1155 C C . GLN A 1 154 ? -23.984 -1.290 32.721 1.00 87.88 154 GLN A C 1
ATOM 1157 O O . GLN A 1 154 ? -23.325 -1.140 33.753 1.00 87.88 154 GLN A O 1
ATOM 1162 N N . LEU A 1 155 ? -23.410 -1.435 31.532 1.00 84.50 155 LEU A N 1
ATOM 1163 C CA . LEU A 1 155 ? -21.974 -1.446 31.294 1.00 84.50 155 LEU A CA 1
ATOM 1164 C C . LEU A 1 155 ? -21.455 -0.021 31.104 1.00 84.50 155 LEU A C 1
ATOM 1166 O O . LEU A 1 155 ? -22.038 0.782 30.369 1.00 84.50 155 LEU A O 1
ATOM 1170 N N . THR A 1 156 ? -20.307 0.259 31.720 1.00 81.25 156 THR A N 1
ATOM 1171 C CA . THR A 1 156 ? -19.509 1.461 31.462 1.00 81.25 156 THR A CA 1
ATOM 1172 C C . THR A 1 156 ? -18.201 1.049 30.797 1.00 81.25 156 THR A C 1
ATOM 1174 O O . THR A 1 156 ? -17.490 0.181 31.306 1.00 81.25 156 THR A O 1
ATOM 1177 N N . ARG A 1 157 ? -17.861 1.675 29.665 1.00 74.00 157 ARG A N 1
ATOM 1178 C CA . ARG A 1 157 ? -16.650 1.350 28.899 1.00 74.00 157 ARG A CA 1
ATOM 1179 C C . ARG A 1 157 ? -15.387 1.454 29.756 1.00 74.00 157 ARG A C 1
ATOM 1181 O O . ARG A 1 157 ? -15.183 2.463 30.430 1.00 74.00 157 ARG A O 1
ATOM 1188 N N . GLY A 1 158 ? -14.514 0.446 29.677 1.00 73.81 158 GLY A N 1
ATOM 1189 C CA . GLY A 1 158 ? -13.240 0.433 30.412 1.00 73.81 158 GLY A CA 1
ATOM 1190 C C . GLY A 1 158 ? -13.395 0.348 31.936 1.00 73.81 158 GLY A C 1
ATOM 1191 O O . GLY A 1 158 ? -12.436 0.585 32.663 1.00 73.81 158 GLY A O 1
ATOM 1192 N N . SER A 1 159 ? -14.601 0.050 32.429 1.00 85.62 159 SER A N 1
ATOM 1193 C CA . SER A 1 159 ? -14.867 -0.211 33.840 1.00 85.62 159 SER A CA 1
ATOM 1194 C C . SER A 1 159 ? -15.101 -1.701 34.034 1.00 85.62 159 SER A C 1
ATOM 1196 O O . SER A 1 159 ? -15.970 -2.292 33.401 1.00 85.62 159 SER A O 1
ATOM 1198 N N . SER A 1 160 ? -14.374 -2.305 34.968 1.00 87.69 160 SER A N 1
ATOM 1199 C CA . SER A 1 160 ? -14.649 -3.667 35.438 1.00 87.69 160 SER A CA 1
ATOM 1200 C C . SER A 1 160 ? -15.837 -3.735 36.404 1.00 87.69 160 SER A C 1
ATOM 1202 O O . SER A 1 160 ? -16.140 -4.802 36.924 1.00 87.69 160 SER A O 1
ATOM 1204 N N . ILE A 1 161 ? -16.511 -2.612 36.663 1.00 88.88 161 ILE A N 1
ATOM 1205 C CA . ILE A 1 161 ? -17.716 -2.536 37.488 1.00 88.88 161 ILE A CA 1
ATOM 1206 C C . ILE A 1 161 ? -18.886 -2.152 36.585 1.00 88.88 161 ILE A C 1
ATOM 1208 O O . ILE A 1 161 ? -18.876 -1.071 35.988 1.00 88.88 161 ILE A O 1
ATOM 1212 N N . ALA A 1 162 ? -19.876 -3.037 36.511 1.00 87.12 162 ALA A N 1
ATOM 1213 C CA . ALA A 1 162 ? -21.169 -2.803 35.888 1.00 87.12 162 ALA A CA 1
ATOM 1214 C C . ALA A 1 162 ? -22.241 -2.574 36.961 1.00 87.12 162 ALA A C 1
ATOM 1216 O O . ALA A 1 162 ? -22.172 -3.148 38.046 1.00 87.12 162 ALA A O 1
ATOM 1217 N N . GLU A 1 163 ? -23.233 -1.743 36.674 1.00 88.75 163 GLU A N 1
ATOM 1218 C CA . GLU A 1 163 ? -24.348 -1.488 37.593 1.00 88.75 163 GLU A CA 1
ATOM 1219 C C . GLU A 1 163 ? -25.491 -2.457 37.285 1.00 88.75 163 GLU A C 1
ATOM 1221 O O . GLU A 1 163 ? -25.714 -2.787 36.126 1.00 88.75 163 GLU A O 1
ATOM 1226 N N . PHE A 1 164 ? -26.214 -2.952 38.288 1.00 86.69 164 PHE A N 1
ATOM 1227 C CA . PHE A 1 164 ? -27.433 -3.717 38.018 1.00 86.69 164 PHE A CA 1
ATOM 1228 C C . PHE A 1 164 ? -28.520 -2.774 37.489 1.00 86.69 164 PHE A C 1
ATOM 1230 O O . PHE A 1 164 ? -28.668 -1.668 38.000 1.00 86.69 164 PHE A O 1
ATOM 1237 N N . ILE A 1 165 ? -29.267 -3.192 36.461 1.00 82.81 165 ILE A N 1
ATOM 1238 C CA . ILE A 1 165 ? -30.377 -2.380 35.921 1.00 82.81 165 ILE A CA 1
ATOM 1239 C C . ILE A 1 165 ? -31.600 -2.426 36.851 1.00 82.81 165 ILE A C 1
ATOM 1241 O O . ILE A 1 165 ? -32.391 -1.485 36.883 1.00 82.81 165 ILE A O 1
ATOM 1245 N N . ASP A 1 166 ? -31.764 -3.513 37.607 1.00 75.19 166 ASP A N 1
ATOM 1246 C CA . ASP A 1 166 ? -32.820 -3.649 38.608 1.00 75.19 166 ASP A CA 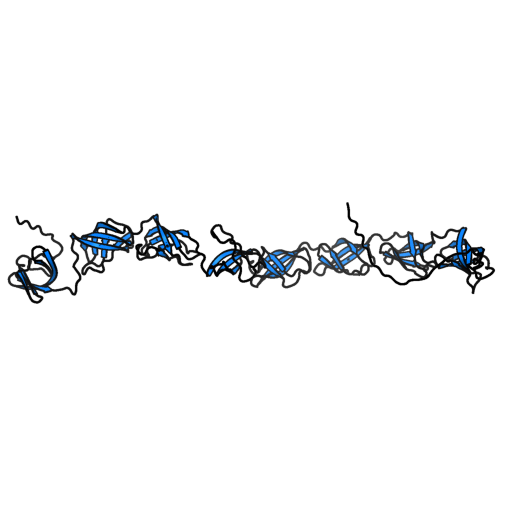1
ATOM 1247 C C . ASP A 1 166 ? -32.318 -3.179 39.982 1.00 75.19 166 ASP A C 1
ATOM 1249 O O . ASP A 1 166 ? -31.446 -3.811 40.583 1.00 75.19 166 ASP A O 1
ATOM 1253 N N . ASP A 1 167 ? -32.909 -2.088 40.481 1.00 63.62 167 ASP A N 1
ATOM 1254 C CA . ASP A 1 167 ? -32.622 -1.474 41.787 1.00 63.62 167 ASP A CA 1
ATOM 1255 C C . ASP A 1 167 ? -32.852 -2.425 42.982 1.00 63.62 167 ASP A C 1
ATOM 1257 O O . ASP A 1 167 ? -32.430 -2.125 44.101 1.00 63.62 167 ASP A O 1
ATOM 1261 N N . ASN A 1 168 ? -33.547 -3.553 42.780 1.00 56.72 168 ASN A N 1
ATOM 1262 C CA . ASN A 1 168 ? -33.768 -4.565 43.820 1.00 56.72 168 ASN A CA 1
ATOM 1263 C C . ASN A 1 168 ? -32.604 -5.558 43.950 1.00 56.72 168 ASN A C 1
ATOM 1265 O O . ASN A 1 168 ? -32.546 -6.325 44.913 1.00 56.72 168 ASN A O 1
ATOM 1269 N N . LEU A 1 169 ? -31.664 -5.559 43.004 1.00 64.12 169 LEU A N 1
ATOM 1270 C CA . LEU A 1 169 ? -30.453 -6.363 43.096 1.00 64.12 169 LEU A CA 1
ATOM 1271 C C . LEU A 1 169 ? -29.433 -5.618 43.967 1.00 64.12 169 LEU A C 1
ATOM 1273 O O . LEU A 1 169 ? -29.409 -4.394 43.999 1.00 64.12 169 LEU A O 1
ATOM 1277 N N . ALA A 1 170 ? -28.656 -6.382 44.742 1.00 58.44 170 ALA A N 1
ATOM 1278 C CA . ALA A 1 170 ? -27.765 -5.935 45.820 1.00 58.44 170 ALA A CA 1
ATOM 1279 C C . ALA A 1 170 ? -27.122 -4.537 45.628 1.00 58.44 170 ALA A C 1
ATOM 1281 O O . ALA A 1 170 ? -26.750 -4.184 44.514 1.00 58.44 170 ALA A O 1
ATOM 1282 N N . PRO A 1 171 ? -26.829 -3.785 46.709 1.00 59.19 171 PRO A N 1
ATOM 1283 C CA . PRO A 1 171 ? -26.314 -2.409 46.622 1.00 59.19 171 PRO A CA 1
ATOM 1284 C C . PRO A 1 171 ? -24.905 -2.256 46.003 1.00 59.19 171 PRO A C 1
ATOM 1286 O O . PRO A 1 171 ? -24.351 -1.158 46.003 1.00 59.19 171 PRO A O 1
ATOM 1289 N N . PHE A 1 172 ? -24.303 -3.332 45.491 1.00 68.19 172 PHE A N 1
ATOM 1290 C CA . PHE A 1 172 ? -22.979 -3.343 44.869 1.00 68.19 172 PHE A CA 1
ATOM 1291 C C . PHE A 1 172 ? -23.108 -3.627 43.382 1.00 68.19 172 PHE A C 1
ATOM 1293 O O . PHE A 1 172 ? -23.930 -4.441 42.984 1.00 68.19 172 PHE A O 1
ATOM 1300 N N . GLY A 1 173 ? -22.243 -3.020 42.572 1.00 77.56 173 GLY A N 1
ATOM 1301 C CA . GLY A 1 173 ? -22.131 -3.374 41.162 1.00 77.56 173 GLY A CA 1
ATOM 1302 C C . GLY A 1 173 ? -21.650 -4.814 40.940 1.00 77.56 173 GLY A C 1
ATOM 1303 O O . GLY A 1 173 ? -21.068 -5.463 41.812 1.00 77.56 173 GLY A O 1
ATOM 1304 N N . CYS A 1 174 ? -21.875 -5.292 39.727 1.00 85.94 174 CYS A N 1
ATOM 1305 C CA . CYS A 1 174 ? -21.396 -6.547 39.178 1.00 85.94 174 CYS A CA 1
ATOM 1306 C C . CYS A 1 174 ? -19.949 -6.368 38.696 1.00 85.94 174 CYS A C 1
ATOM 1308 O O . CYS A 1 174 ? -19.687 -5.610 37.759 1.00 85.94 174 CYS A O 1
ATOM 1310 N N . ARG A 1 175 ? -18.987 -7.027 39.356 1.00 89.88 175 ARG A N 1
ATOM 1311 C CA . ARG A 1 175 ? -17.571 -6.963 38.976 1.00 89.88 175 ARG A CA 1
ATOM 1312 C C . ARG A 1 175 ? -17.291 -7.965 37.862 1.00 89.88 175 ARG A C 1
ATOM 1314 O O . ARG A 1 175 ? -17.324 -9.171 38.094 1.00 89.88 175 ARG A O 1
ATOM 1321 N N . LEU A 1 176 ? -16.988 -7.445 36.684 1.00 88.44 176 LEU A N 1
ATOM 1322 C CA . LEU A 1 176 ? -16.731 -8.211 35.476 1.00 88.44 176 LEU A CA 1
ATOM 1323 C C . LEU A 1 176 ? -15.320 -8.810 35.482 1.00 88.44 176 LEU A C 1
ATOM 1325 O O . LEU A 1 176 ? -14.362 -8.202 35.968 1.00 88.44 176 LEU A O 1
ATOM 1329 N N . ASP A 1 177 ? -15.193 -9.993 34.889 1.00 84.31 177 ASP A N 1
ATOM 1330 C CA . ASP A 1 177 ? -13.931 -10.693 34.630 1.00 84.31 177 ASP A CA 1
ATOM 1331 C C . ASP A 1 177 ? -13.045 -9.993 33.579 1.00 84.31 177 ASP A C 1
ATOM 1333 O O . ASP A 1 177 ? -11.832 -10.217 33.527 1.00 84.31 177 ASP A O 1
ATOM 1337 N N . ARG A 1 178 ? -13.640 -9.112 32.767 1.00 81.31 178 ARG A N 1
ATOM 1338 C CA . ARG A 1 178 ? -12.991 -8.305 31.725 1.00 81.31 178 ARG A CA 1
ATOM 1339 C C . ARG A 1 178 ? -13.621 -6.919 31.609 1.00 81.31 178 ARG A C 1
ATOM 1341 O O . ARG A 1 178 ? -14.807 -6.741 31.869 1.00 81.31 178 ARG A O 1
ATOM 1348 N N . GLU A 1 179 ? -12.832 -5.939 31.177 1.00 82.75 179 GLU A N 1
ATOM 1349 C CA . GLU A 1 179 ? -13.342 -4.602 30.861 1.00 82.75 179 GLU A CA 1
ATOM 1350 C C . GLU A 1 179 ? -14.109 -4.629 29.525 1.00 82.75 179 GLU A C 1
ATOM 1352 O O . GLU A 1 179 ? -13.571 -5.121 28.528 1.00 82.75 179 GLU A O 1
ATOM 1357 N N . PRO A 1 180 ? -15.348 -4.109 29.469 1.00 73.06 180 PRO A N 1
ATOM 1358 C CA . PRO A 1 180 ? -16.124 -4.075 28.241 1.00 73.06 180 PRO A CA 1
ATOM 1359 C C . PRO A 1 180 ? -15.575 -3.010 27.280 1.00 73.06 180 PRO A C 1
ATOM 1361 O O . PRO A 1 180 ? -15.186 -1.906 27.683 1.00 73.06 180 PRO A O 1
ATOM 1364 N N . THR A 1 181 ? -15.566 -3.345 25.988 1.00 67.00 181 THR A N 1
ATOM 1365 C CA . THR A 1 181 ? -15.115 -2.473 24.890 1.00 67.00 181 THR A CA 1
ATOM 1366 C C . THR A 1 181 ? -16.155 -1.419 24.495 1.00 67.00 181 THR A C 1
ATOM 1368 O O . THR A 1 181 ? -15.778 -0.392 23.930 1.00 67.00 181 THR A O 1
ATOM 1371 N N . ALA A 1 182 ? -17.426 -1.638 24.851 1.00 66.81 182 ALA A N 1
ATOM 1372 C CA . ALA A 1 182 ? -18.561 -0.744 24.617 1.00 66.81 182 ALA A CA 1
ATOM 1373 C C . ALA A 1 182 ? -19.395 -0.549 25.899 1.00 66.81 182 ALA A C 1
ATOM 1375 O O . ALA A 1 182 ? -19.382 -1.396 26.797 1.00 66.81 182 ALA A O 1
ATOM 1376 N N . GLY A 1 183 ? -20.097 0.582 26.000 1.00 72.12 183 GLY A N 1
ATOM 1377 C CA . GLY A 1 183 ? -21.065 0.850 27.072 1.00 72.12 183 GLY A CA 1
ATOM 1378 C C . GLY A 1 183 ? -22.486 0.404 26.711 1.00 72.12 183 GLY A C 1
ATOM 1379 O O . GLY A 1 183 ? -22.765 0.062 25.566 1.00 72.12 183 GLY A O 1
ATOM 1380 N N . GLY A 1 184 ? -23.407 0.437 27.679 1.00 78.06 184 GLY A N 1
ATOM 1381 C CA . GLY A 1 184 ? -24.830 0.155 27.432 1.00 78.06 184 GLY A CA 1
ATOM 1382 C C . GLY A 1 184 ? -25.391 -1.044 28.205 1.00 78.06 184 GLY A C 1
ATOM 1383 O O . GLY A 1 184 ? -24.717 -1.581 29.082 1.00 78.06 184 GLY A O 1
ATOM 1384 N N . PRO A 1 185 ? -26.639 -1.449 27.917 1.00 82.38 185 PRO A N 1
ATOM 1385 C CA . PRO A 1 185 ? -27.261 -2.599 28.562 1.00 82.38 185 PRO A CA 1
ATOM 1386 C C . PRO A 1 185 ? -26.624 -3.923 28.102 1.00 82.38 185 PRO A C 1
ATOM 1388 O O . PRO A 1 185 ? -26.366 -4.143 26.918 1.00 82.38 185 PRO A O 1
ATOM 1391 N N . GLY A 1 186 ? -26.406 -4.836 29.040 1.00 83.75 186 GLY A N 1
ATOM 1392 C CA . GLY A 1 186 ? -25.896 -6.181 28.793 1.00 83.75 186 GLY A CA 1
ATOM 1393 C C . GLY A 1 186 ? -26.465 -7.194 29.779 1.00 83.75 186 GLY A C 1
ATOM 1394 O O . GLY A 1 186 ? -27.211 -6.839 30.689 1.00 83.75 186 GLY A O 1
ATOM 1395 N N . VAL A 1 187 ? -26.091 -8.458 29.600 1.00 86.56 187 VAL A N 1
ATOM 1396 C CA . VAL A 1 187 ? -26.444 -9.563 30.495 1.00 86.56 187 VAL A CA 1
ATOM 1397 C C . VAL A 1 187 ? -25.160 -10.183 31.022 1.00 86.56 187 VAL A C 1
ATOM 1399 O O . VAL A 1 187 ? -24.304 -10.637 30.255 1.00 86.56 187 VAL A O 1
ATOM 1402 N N . ALA A 1 188 ? -25.035 -10.228 32.341 1.00 88.62 188 ALA A N 1
ATOM 1403 C CA . ALA A 1 188 ? -23.928 -10.879 33.022 1.00 88.62 188 ALA A CA 1
ATOM 1404 C C . ALA A 1 188 ? -24.426 -12.110 33.785 1.00 88.62 188 ALA A C 1
ATOM 1406 O O . ALA A 1 188 ? -25.553 -12.143 34.275 1.00 88.62 188 ALA A O 1
ATOM 1407 N N . ARG A 1 189 ? -23.584 -13.137 33.895 1.00 90.81 189 ARG A N 1
ATOM 1408 C CA . ARG A 1 189 ? -23.824 -14.303 34.743 1.00 90.81 189 ARG A CA 1
ATOM 1409 C C . ARG A 1 189 ? -23.041 -14.153 36.028 1.00 90.81 189 ARG A C 1
ATOM 1411 O O . ARG A 1 189 ? -21.829 -13.982 35.998 1.00 90.81 189 ARG A O 1
ATOM 1418 N N . VAL A 1 190 ? -23.707 -14.302 37.158 1.00 89.00 190 VAL A N 1
ATOM 1419 C CA . VAL A 1 190 ? -23.062 -14.237 38.470 1.00 89.00 190 VAL A CA 1
ATOM 1420 C C . VAL A 1 190 ? -22.226 -15.495 38.679 1.00 89.00 190 VAL A C 1
ATOM 1422 O O . VAL A 1 190 ? -22.748 -16.607 38.629 1.00 89.00 190 VAL A O 1
ATOM 1425 N N . THR A 1 191 ? -20.932 -15.347 38.925 1.00 89.81 191 THR A N 1
ATOM 1426 C CA . THR A 1 191 ? -20.007 -16.473 39.130 1.00 89.81 191 THR A CA 1
ATOM 1427 C C . THR A 1 191 ? -19.649 -16.696 40.587 1.00 89.81 191 THR A C 1
ATOM 1429 O O . THR A 1 191 ? -19.296 -17.814 40.967 1.00 89.81 191 THR A O 1
ATOM 1432 N N . GLY A 1 192 ? -19.797 -15.672 41.425 1.00 87.19 192 GLY A N 1
ATOM 1433 C CA . GLY A 1 192 ? -19.480 -15.770 42.839 1.00 87.19 192 GLY A CA 1
ATOM 1434 C C . GLY A 1 192 ? -19.702 -14.474 43.602 1.00 87.19 192 GLY A C 1
ATOM 1435 O O . GLY A 1 192 ? -20.266 -13.502 43.100 1.00 87.19 192 GLY A O 1
ATOM 1436 N N . TYR A 1 193 ? -19.227 -14.475 44.843 1.00 84.06 193 TYR A N 1
ATOM 1437 C CA . TYR A 1 193 ? -19.225 -13.311 45.718 1.00 84.06 193 TYR A CA 1
ATOM 1438 C C . TYR A 1 193 ? -17.834 -13.153 46.320 1.00 84.06 193 TYR A C 1
ATOM 1440 O O . TYR A 1 193 ? -17.180 -14.137 46.661 1.00 84.06 193 TYR A O 1
ATOM 1448 N N . SER A 1 194 ? -17.405 -11.912 46.505 1.00 80.38 194 SER A N 1
ATOM 1449 C CA . SER A 1 194 ? -16.154 -11.571 47.175 1.00 80.38 194 SER A CA 1
ATOM 1450 C C . SER A 1 194 ? -16.383 -10.450 48.176 1.00 80.38 194 SER A C 1
ATOM 1452 O O . SER A 1 194 ? -17.409 -9.773 48.151 1.00 80.38 194 SER A O 1
ATOM 1454 N N . THR A 1 195 ? -15.388 -10.164 49.015 1.00 76.00 195 THR A N 1
ATOM 1455 C CA . THR A 1 195 ? -15.436 -9.008 49.928 1.00 76.00 195 THR A CA 1
ATOM 1456 C C . THR A 1 195 ? -15.573 -7.660 49.205 1.00 76.00 195 THR A C 1
ATOM 1458 O O . THR A 1 195 ? -15.734 -6.642 49.867 1.00 76.00 195 THR A O 1
ATOM 1461 N N . GLN A 1 196 ? -15.441 -7.630 47.873 1.00 74.06 196 GLN A N 1
ATOM 1462 C CA . GLN A 1 196 ? -15.618 -6.441 47.038 1.00 74.06 196 GLN A CA 1
ATOM 1463 C C . GLN A 1 196 ? -16.995 -6.369 46.353 1.00 74.06 196 GLN A C 1
ATOM 1465 O O . GLN A 1 196 ? -17.271 -5.363 45.709 1.00 74.06 196 GLN A O 1
ATOM 1470 N N . GLY A 1 197 ? -17.846 -7.395 46.481 1.00 78.00 197 GLY A N 1
ATOM 1471 C CA . GLY A 1 197 ? -19.177 -7.448 45.867 1.00 78.00 197 GLY A CA 1
ATOM 1472 C C . GLY A 1 197 ? -19.419 -8.715 45.041 1.00 78.00 197 GLY A C 1
ATOM 1473 O O . GLY A 1 197 ? -18.755 -9.739 45.236 1.00 78.00 197 GLY A O 1
ATOM 1474 N N . THR A 1 198 ? -20.383 -8.639 44.125 1.00 85.69 198 THR A N 1
ATOM 1475 C CA . THR A 1 198 ? -20.770 -9.729 43.217 1.00 85.69 198 THR A CA 1
ATOM 1476 C C . THR A 1 198 ? -19.745 -9.881 42.095 1.00 85.69 198 THR A C 1
ATOM 1478 O O . THR A 1 198 ? -19.391 -8.901 41.445 1.00 85.69 198 THR A O 1
ATOM 1481 N N . GLU A 1 199 ? -19.269 -11.101 41.856 1.00 89.38 199 GLU A N 1
ATOM 1482 C CA . GLU A 1 199 ? -18.400 -11.428 40.722 1.00 89.38 199 GLU A CA 1
ATOM 1483 C C . GLU A 1 199 ? -19.248 -11.966 39.569 1.00 89.38 199 GLU A C 1
ATOM 1485 O O . GLU A 1 199 ? -20.160 -12.769 39.790 1.00 89.38 199 GLU A O 1
ATOM 1490 N N . CYS A 1 200 ? -18.957 -11.522 38.350 1.00 90.44 200 CYS A N 1
ATOM 1491 C CA . CYS A 1 200 ? -19.753 -11.842 37.178 1.00 90.44 200 CYS A CA 1
ATOM 1492 C C . CYS A 1 200 ? -18.901 -12.100 35.929 1.00 90.44 200 CYS A C 1
ATOM 1494 O O . CYS A 1 200 ? -17.889 -11.436 35.713 1.00 90.44 200 CYS A O 1
ATOM 1496 N N . ASP A 1 201 ? -19.402 -12.971 35.055 1.00 89.19 201 ASP A N 1
ATOM 1497 C CA . ASP A 1 201 ? -18.932 -13.137 33.680 1.00 89.19 201 ASP A CA 1
ATOM 1498 C C . ASP A 1 201 ? -19.882 -12.408 32.727 1.00 89.19 201 ASP A C 1
ATOM 1500 O O . ASP A 1 201 ? -21.095 -12.628 32.763 1.00 89.19 201 ASP A O 1
ATOM 1504 N N . LEU A 1 202 ? -19.354 -11.579 31.830 1.00 85.50 202 LEU A N 1
ATOM 1505 C CA . LEU A 1 202 ? -20.176 -10.935 30.801 1.00 85.50 202 LEU A CA 1
ATOM 1506 C C . LEU A 1 202 ? -20.570 -11.946 29.707 1.00 85.50 202 LEU A C 1
ATOM 1508 O O . LEU A 1 202 ? -19.688 -12.425 28.984 1.00 85.50 202 LEU A O 1
ATOM 1512 N N . GLU A 1 203 ? -21.868 -12.248 29.566 1.00 82.12 203 GLU A N 1
ATOM 1513 C CA . GLU A 1 203 ? -22.384 -13.238 28.604 1.00 82.12 203 GLU A CA 1
ATOM 1514 C C . GLU A 1 203 ? -22.901 -12.619 27.304 1.00 82.12 203 GLU A C 1
ATOM 1516 O O . GLU A 1 203 ? -22.553 -13.098 26.226 1.00 82.12 203 GLU A O 1
ATOM 1521 N N . GLU A 1 204 ? -23.735 -11.581 27.395 1.00 73.62 204 GLU A N 1
ATOM 1522 C CA . GLU A 1 204 ? -24.326 -10.912 26.234 1.00 73.62 204 GLU A CA 1
ATOM 1523 C C . GLU A 1 204 ? -24.165 -9.397 26.360 1.00 73.62 204 GLU A C 1
ATOM 1525 O O . GLU A 1 204 ? -24.319 -8.817 27.435 1.00 73.62 204 GLU A O 1
ATOM 1530 N N . THR A 1 205 ? -23.898 -8.742 25.238 1.00 64.06 205 THR A N 1
ATOM 1531 C CA . THR A 1 205 ? -23.917 -7.286 25.117 1.00 64.06 205 THR A CA 1
ATOM 1532 C C . THR A 1 205 ? -24.956 -6.915 24.080 1.00 64.06 205 THR A C 1
ATOM 1534 O O . THR A 1 205 ? -24.841 -7.299 22.914 1.00 64.06 205 THR A O 1
ATOM 1537 N N . VAL A 1 206 ? -25.971 -6.146 24.475 1.00 58.84 206 VAL A N 1
ATOM 1538 C CA . VAL A 1 206 ? -26.792 -5.449 23.488 1.00 58.84 206 VAL A CA 1
ATOM 1539 C C . VAL A 1 206 ? -25.984 -4.219 23.111 1.00 58.84 206 VAL A C 1
ATOM 1541 O O . VAL A 1 206 ? -26.036 -3.208 23.806 1.00 58.84 206 VAL A O 1
ATOM 1544 N N . CYS A 1 207 ? -25.170 -4.336 22.059 1.00 54.91 207 CYS A N 1
ATOM 1545 C CA . CYS A 1 207 ? -24.336 -3.246 21.560 1.00 54.91 207 CYS A CA 1
ATOM 1546 C C . CYS A 1 207 ? -25.220 -2.073 21.115 1.00 54.91 207 CYS A C 1
ATOM 1548 O O . CYS A 1 207 ? -25.599 -1.959 19.951 1.00 54.91 207 CYS A O 1
ATOM 1550 N N . GLN A 1 208 ? -25.564 -1.188 22.045 1.00 63.22 208 GLN A N 1
ATOM 1551 C CA . GLN A 1 208 ? -25.960 0.164 21.707 1.00 63.22 208 GLN A CA 1
ATOM 1552 C C . GLN A 1 208 ? -24.663 0.906 21.457 1.00 63.22 208 GLN A C 1
ATOM 1554 O O . GLN A 1 208 ? -23.932 1.210 22.389 1.00 63.22 208 GLN A O 1
ATOM 1559 N N . LEU A 1 209 ? -24.356 1.126 20.187 1.00 73.75 209 LEU A N 1
ATOM 1560 C CA . LEU A 1 209 ? -23.221 1.937 19.779 1.00 73.75 209 LEU A CA 1
ATOM 1561 C C . LEU A 1 209 ? -23.301 3.293 20.498 1.00 73.75 209 LEU A C 1
ATOM 1563 O O . LEU A 1 209 ? -24.325 3.978 20.433 1.00 73.75 209 LEU A O 1
ATOM 1567 N N . GLN A 1 210 ? -22.231 3.687 21.177 1.00 75.94 210 GLN A N 1
ATOM 1568 C CA . GLN A 1 210 ? -22.137 4.984 21.838 1.00 75.94 210 GLN A CA 1
ATOM 1569 C C . GLN A 1 210 ? -21.049 5.836 21.194 1.00 75.94 210 GLN A C 1
ATOM 1571 O O . GLN A 1 210 ? -20.049 5.340 20.670 1.00 75.94 210 GLN A O 1
ATOM 1576 N N . ILE A 1 211 ? -21.237 7.155 21.251 1.00 84.38 211 ILE A N 1
ATOM 1577 C CA . ILE A 1 211 ? -20.186 8.098 20.867 1.00 84.38 211 ILE A CA 1
ATOM 1578 C C . ILE A 1 211 ? -18.954 7.831 21.740 1.00 84.38 211 ILE A C 1
ATOM 1580 O O . ILE A 1 211 ? -19.039 7.759 22.965 1.00 84.38 211 ILE A O 1
ATOM 1584 N N . GLY A 1 212 ? -17.805 7.705 21.086 1.00 84.06 212 GLY A N 1
ATOM 1585 C CA . GLY A 1 212 ? -16.515 7.394 21.679 1.00 84.06 212 GLY A CA 1
ATOM 1586 C C . GLY A 1 212 ? -16.137 5.917 21.601 1.00 84.06 212 GLY A C 1
ATOM 1587 O O . GLY A 1 212 ? -14.958 5.615 21.790 1.00 84.06 212 GLY A O 1
ATOM 1588 N N . ASP A 1 213 ? -17.066 4.993 21.343 1.00 81.19 213 ASP A N 1
ATOM 1589 C CA . ASP A 1 213 ? -16.736 3.568 21.224 1.00 81.19 213 ASP A CA 1
ATOM 1590 C C . ASP A 1 213 ? -15.712 3.322 20.113 1.00 81.19 213 ASP A C 1
ATOM 1592 O O . ASP A 1 213 ? -15.715 3.999 19.085 1.00 81.19 213 ASP A O 1
ATOM 1596 N N . ARG A 1 214 ? -14.816 2.352 20.322 1.00 85.12 214 ARG A N 1
ATOM 1597 C CA . ARG A 1 214 ? -13.709 2.059 19.405 1.00 85.12 214 ARG A CA 1
ATOM 1598 C C . ARG A 1 214 ? -13.826 0.632 18.903 1.00 85.12 214 ARG A C 1
ATOM 1600 O O . ARG A 1 214 ? -13.815 -0.300 19.699 1.00 85.12 214 ARG A O 1
ATOM 1607 N N . TYR A 1 215 ? -13.862 0.478 17.588 1.00 83.88 215 TYR A N 1
ATOM 1608 C CA . TYR A 1 215 ? -13.942 -0.823 16.933 1.00 83.88 215 TYR A CA 1
ATOM 1609 C C . TYR A 1 215 ? -12.861 -0.925 15.870 1.00 83.88 215 TYR A C 1
ATOM 1611 O O . TYR A 1 215 ? -12.547 0.057 15.197 1.00 83.88 215 TYR A O 1
ATOM 1619 N N . GLU A 1 216 ? -12.306 -2.116 15.679 1.00 87.31 216 GLU A N 1
ATOM 1620 C CA . GLU A 1 216 ? -11.452 -2.363 14.519 1.00 87.31 216 GLU A CA 1
ATOM 1621 C C . GLU A 1 216 ? -12.340 -2.541 13.286 1.00 87.31 216 GLU A C 1
ATOM 1623 O O . GLU A 1 216 ? -13.414 -3.137 13.333 1.00 87.31 216 GLU A O 1
ATOM 1628 N N . MET A 1 217 ? -11.946 -1.943 12.176 1.00 89.75 217 MET A N 1
ATOM 1629 C CA . MET A 1 217 ? -12.722 -1.947 10.946 1.00 89.75 217 MET A CA 1
ATOM 1630 C C . MET A 1 217 ? -11.770 -2.032 9.767 1.00 89.75 217 MET A C 1
ATOM 1632 O O . MET A 1 217 ? -10.660 -1.498 9.811 1.00 89.75 217 MET A O 1
ATOM 1636 N N . MET A 1 218 ? -12.207 -2.661 8.682 1.00 91.00 218 MET A N 1
ATOM 1637 C CA . MET A 1 218 ? -11.489 -2.557 7.421 1.00 91.00 218 MET A CA 1
ATOM 1638 C C . MET A 1 218 ? -11.720 -1.174 6.823 1.00 91.00 218 MET A C 1
ATOM 1640 O O . MET A 1 218 ? -12.859 -0.748 6.620 1.00 91.00 218 MET A O 1
ATOM 1644 N N . VAL A 1 219 ? -10.633 -0.491 6.488 1.00 93.62 219 VAL A N 1
ATOM 1645 C CA . VAL A 1 219 ? -10.665 0.798 5.801 1.00 93.62 219 VAL A CA 1
ATOM 1646 C C . VAL A 1 219 ? -9.917 0.709 4.483 1.00 93.62 219 VAL A C 1
ATOM 1648 O O . VAL A 1 219 ? -8.975 -0.064 4.329 1.00 93.62 219 VAL A O 1
ATOM 1651 N N . ASN A 1 220 ? -10.330 1.525 3.519 1.00 93.06 220 ASN A N 1
ATOM 1652 C CA . ASN A 1 220 ? -9.717 1.594 2.199 1.00 93.06 220 ASN A CA 1
ATOM 1653 C C . ASN A 1 220 ? -9.228 3.013 1.923 1.00 93.06 220 ASN A C 1
ATOM 1655 O O . ASN A 1 220 ? -9.960 3.980 2.129 1.00 93.06 220 ASN A O 1
ATOM 1659 N N . ARG A 1 221 ? -7.998 3.148 1.421 1.00 92.44 221 ARG A N 1
ATOM 1660 C CA . ARG A 1 221 ? -7.371 4.450 1.190 1.00 92.44 221 ARG A CA 1
ATOM 1661 C C . ARG A 1 221 ? -8.229 5.330 0.285 1.00 92.44 221 ARG A C 1
ATOM 1663 O O . ARG A 1 221 ? -8.589 4.934 -0.822 1.00 92.44 221 ARG A O 1
ATOM 1670 N N . GLY A 1 222 ? -8.458 6.563 0.726 1.00 91.88 222 GLY A N 1
ATOM 1671 C CA . GLY A 1 222 ? -9.233 7.566 0.003 1.00 91.88 222 GLY A CA 1
ATOM 1672 C C . GLY A 1 222 ? -10.741 7.325 0.029 1.00 91.88 222 GLY A C 1
ATOM 1673 O O . GLY A 1 222 ? -11.465 8.100 -0.588 1.00 91.88 222 GLY A O 1
ATOM 1674 N N . ILE A 1 223 ? -11.212 6.289 0.731 1.00 94.12 223 ILE A N 1
ATOM 1675 C CA . ILE A 1 223 ? -12.633 6.018 0.936 1.00 94.12 223 ILE A CA 1
ATOM 1676 C C . ILE A 1 223 ? -13.048 6.595 2.293 1.00 94.12 223 ILE A C 1
ATOM 1678 O O . ILE A 1 223 ? -12.334 6.449 3.287 1.00 94.12 223 ILE A O 1
ATOM 1682 N N . SER A 1 224 ? -14.195 7.272 2.315 1.00 94.00 224 SER A N 1
ATOM 1683 C CA . SER A 1 224 ? -14.809 7.877 3.507 1.00 94.00 224 SER A CA 1
ATOM 1684 C C . SER A 1 224 ? -15.754 6.917 4.230 1.00 94.00 224 SER A C 1
ATOM 1686 O O . SER A 1 224 ? -16.715 7.347 4.853 1.00 94.00 224 SER A O 1
ATOM 1688 N N . GLU A 1 225 ? -15.509 5.615 4.128 1.00 92.44 225 GLU A N 1
ATOM 1689 C CA . GLU A 1 225 ? -16.333 4.567 4.726 1.00 92.44 225 GLU A CA 1
ATOM 1690 C C . GLU A 1 225 ? -15.418 3.476 5.281 1.00 92.44 225 GLU A C 1
ATOM 1692 O O . GLU A 1 225 ? -14.423 3.091 4.655 1.00 92.44 225 GLU A O 1
ATOM 1697 N N . ALA A 1 226 ? -15.764 2.996 6.469 1.00 90.50 226 ALA A N 1
ATOM 1698 C CA . ALA A 1 226 ? -15.161 1.860 7.135 1.00 90.50 226 ALA A CA 1
ATOM 1699 C C . ALA A 1 226 ? -16.183 0.730 7.224 1.00 90.50 226 ALA A C 1
ATOM 1701 O O . ALA A 1 226 ? -17.363 0.962 7.492 1.00 90.50 226 ALA A O 1
ATOM 1702 N N . ILE A 1 227 ? -15.722 -0.495 7.001 1.00 86.62 227 ILE A N 1
ATOM 1703 C CA . ILE A 1 227 ? -16.561 -1.688 7.059 1.00 86.62 227 ILE A CA 1
ATOM 1704 C C . ILE A 1 227 ? -16.176 -2.444 8.333 1.00 86.62 227 ILE A C 1
ATOM 1706 O O . ILE A 1 227 ? -15.012 -2.844 8.455 1.00 86.62 227 ILE A O 1
ATOM 1710 N N . PRO A 1 228 ? -17.096 -2.626 9.295 1.00 79.88 228 PRO A N 1
ATOM 1711 C CA . PRO A 1 228 ? -16.798 -3.382 10.503 1.00 79.88 228 PRO A CA 1
ATOM 1712 C C . PRO A 1 228 ? -16.368 -4.810 10.145 1.00 79.88 228 PRO A C 1
ATOM 1714 O O . PRO A 1 228 ? -16.948 -5.443 9.265 1.00 79.88 228 PRO A O 1
ATOM 1717 N N . SER A 1 229 ? -15.315 -5.310 10.797 1.00 67.06 229 SER A N 1
ATOM 1718 C CA . SER A 1 229 ? -14.714 -6.614 10.476 1.00 67.06 229 SER A CA 1
ATOM 1719 C C . SER A 1 229 ? -15.223 -7.774 11.340 1.00 67.06 229 SER A C 1
ATOM 1721 O O . SER A 1 229 ? -14.644 -8.856 11.279 1.00 67.06 229 SER A O 1
ATOM 1723 N N . TRP A 1 230 ? -16.272 -7.574 12.147 1.00 64.56 230 TRP A N 1
ATOM 1724 C CA . TRP A 1 230 ? -16.730 -8.541 13.156 1.00 64.56 230 TRP A CA 1
ATOM 1725 C C . TRP A 1 230 ? -18.227 -8.839 13.065 1.00 64.56 230 TRP A C 1
ATOM 1727 O O . TRP A 1 230 ? -19.025 -7.950 12.771 1.00 64.56 230 TRP A O 1
ATOM 1737 N N . ASP A 1 231 ? -18.591 -10.063 13.460 1.00 52.44 231 ASP A N 1
ATOM 1738 C CA . ASP A 1 231 ? -19.975 -10.538 13.619 1.00 52.44 231 ASP A CA 1
ATOM 1739 C C . ASP A 1 231 ? -20.767 -9.782 14.714 1.00 52.44 231 ASP A C 1
ATOM 1741 O O . ASP A 1 231 ? -21.992 -9.870 14.769 1.00 52.44 231 ASP A O 1
ATOM 1745 N N . GLU A 1 232 ? -20.088 -9.021 15.582 1.00 46.75 232 GLU A N 1
ATOM 1746 C CA . GLU A 1 232 ? -20.674 -8.303 16.728 1.00 46.75 232 GLU A CA 1
ATOM 1747 C C . GLU A 1 232 ? -21.327 -6.957 16.355 1.00 46.75 232 GLU A C 1
ATOM 1749 O O . GLU A 1 232 ? -22.095 -6.400 17.140 1.00 46.75 232 GLU A O 1
ATOM 1754 N N . ALA A 1 233 ? -21.093 -6.442 15.142 1.00 53.03 233 ALA A N 1
ATOM 1755 C CA . ALA A 1 233 ? -21.728 -5.221 14.638 1.00 53.03 233 ALA A CA 1
ATOM 1756 C C . ALA A 1 233 ? -23.128 -5.504 14.058 1.00 53.03 233 ALA A C 1
ATOM 1758 O O . ALA A 1 233 ? -23.438 -5.151 12.917 1.00 53.03 233 ALA A O 1
ATOM 1759 N N . ILE A 1 234 ? -23.985 -6.179 14.829 1.00 51.91 234 ILE A N 1
ATOM 1760 C CA . ILE A 1 234 ? -25.350 -6.509 14.403 1.00 51.91 234 ILE A CA 1
ATOM 1761 C C . ILE A 1 234 ? -26.126 -5.199 14.194 1.00 51.91 234 ILE A C 1
ATOM 1763 O O . ILE A 1 234 ? -26.532 -4.545 15.149 1.00 51.91 234 ILE A O 1
ATOM 1767 N N . GLY A 1 235 ? -26.332 -4.822 12.928 1.00 55.03 235 GLY A N 1
ATOM 1768 C CA . GLY A 1 235 ? -27.092 -3.630 12.531 1.00 55.03 235 GLY A CA 1
ATOM 1769 C C . GLY A 1 235 ? -26.274 -2.476 11.939 1.00 55.03 235 GLY A C 1
ATOM 1770 O O . GLY A 1 235 ? -26.883 -1.497 11.515 1.00 55.03 235 GLY A O 1
ATOM 1771 N N . VAL A 1 236 ? -24.940 -2.578 11.847 1.00 68.00 236 VAL A N 1
ATOM 1772 C CA . VAL A 1 236 ? -24.091 -1.556 11.199 1.00 68.00 236 VAL A CA 1
ATOM 1773 C C . VAL A 1 236 ? -23.435 -2.133 9.953 1.00 68.00 236 VAL A C 1
ATOM 1775 O O . VAL A 1 236 ? -22.469 -2.883 10.044 1.00 68.00 236 VAL A O 1
ATOM 1778 N N . GLU A 1 237 ? -23.938 -1.766 8.774 1.00 73.00 237 GLU A N 1
ATOM 1779 C CA . GLU A 1 237 ? -23.333 -2.190 7.501 1.00 73.00 237 GLU A CA 1
ATOM 1780 C C . GLU A 1 237 ? -22.016 -1.453 7.212 1.00 73.00 237 GLU A C 1
ATOM 1782 O O . GLU A 1 237 ? -21.078 -2.027 6.658 1.00 73.00 237 GLU A O 1
ATOM 1787 N N . SER A 1 238 ? -21.932 -0.180 7.602 1.00 85.44 238 SER A N 1
ATOM 1788 C CA . SER A 1 238 ? -20.768 0.678 7.377 1.00 85.44 238 SER A CA 1
ATOM 1789 C C . SER A 1 238 ? -20.757 1.857 8.343 1.00 85.44 238 SER A C 1
ATOM 1791 O O . SER A 1 238 ? -21.816 2.339 8.744 1.00 85.44 238 SER A O 1
ATOM 1793 N N . VAL A 1 239 ? -19.568 2.376 8.637 1.00 88.94 239 VAL A N 1
ATOM 1794 C CA . VAL A 1 239 ? -19.370 3.629 9.374 1.00 88.94 239 VAL A CA 1
ATOM 1795 C C . VAL A 1 239 ? -18.784 4.679 8.443 1.00 88.94 239 VAL A C 1
ATOM 1797 O O . VAL A 1 239 ? -17.734 4.461 7.837 1.00 88.94 239 VAL A O 1
ATOM 1800 N N . ALA A 1 240 ? -19.442 5.831 8.332 1.00 92.94 240 ALA A N 1
ATOM 1801 C CA . ALA A 1 240 ? -18.923 6.951 7.560 1.00 92.94 240 ALA A CA 1
ATOM 1802 C C . ALA A 1 240 ? -17.726 7.575 8.292 1.00 92.94 240 ALA A C 1
ATOM 1804 O O . ALA A 1 240 ? -17.802 7.923 9.467 1.00 92.94 240 ALA A O 1
ATOM 1805 N N . LEU A 1 241 ? -16.598 7.719 7.607 1.00 95.25 241 LEU A N 1
ATOM 1806 C CA . LEU A 1 241 ? -15.397 8.306 8.183 1.00 95.25 241 LEU A CA 1
ATOM 1807 C C . LEU A 1 241 ? -15.410 9.828 8.033 1.00 95.25 241 LEU A C 1
ATOM 1809 O O . LEU A 1 241 ? -15.600 10.349 6.933 1.00 95.25 241 LEU A O 1
ATOM 1813 N N . ASN A 1 242 ? -15.106 10.530 9.126 1.00 94.25 242 ASN A N 1
ATOM 1814 C CA . ASN A 1 242 ? -14.979 11.991 9.166 1.00 94.25 242 ASN A CA 1
ATOM 1815 C C . ASN A 1 242 ? -13.965 12.517 8.142 1.00 94.25 242 ASN A C 1
ATOM 1817 O O . ASN A 1 242 ? -14.125 13.606 7.594 1.00 94.25 242 ASN A O 1
ATOM 1821 N N . GLU A 1 243 ? -12.926 11.728 7.874 1.00 93.38 243 GLU A N 1
ATOM 1822 C CA . GLU A 1 243 ? -11.931 11.983 6.841 1.00 93.38 243 GLU A CA 1
ATOM 1823 C C . GLU A 1 243 ? -11.672 10.693 6.048 1.00 93.38 243 GLU A C 1
ATOM 1825 O O . GLU A 1 243 ? -11.716 9.604 6.628 1.00 93.38 243 GLU A O 1
ATOM 1830 N N . PRO A 1 244 ? -11.379 10.776 4.735 1.00 94.00 244 PRO A N 1
ATOM 1831 C CA . PRO A 1 244 ? -10.999 9.604 3.957 1.00 94.00 244 PRO A CA 1
ATOM 1832 C C . PRO A 1 244 ? -9.791 8.891 4.571 1.00 94.00 244 PRO A C 1
ATOM 1834 O O . PRO A 1 244 ? -8.813 9.537 4.955 1.00 94.00 244 PRO A O 1
ATOM 1837 N N . SER A 1 245 ? -9.820 7.559 4.603 1.00 93.94 245 SER A N 1
ATOM 1838 C CA . SER A 1 245 ? -8.719 6.786 5.183 1.00 93.94 245 SER A CA 1
ATOM 1839 C C . SER A 1 245 ? -7.388 7.049 4.462 1.00 93.94 245 SER A C 1
ATOM 1841 O O . SER A 1 245 ? -7.314 7.104 3.230 1.00 93.94 245 SER A O 1
ATOM 1843 N N . ALA A 1 246 ? -6.303 7.155 5.227 1.00 92.62 246 ALA A N 1
ATOM 1844 C CA . ALA A 1 246 ? -4.947 7.323 4.714 1.00 92.62 246 ALA A CA 1
ATOM 1845 C C . ALA A 1 246 ? -4.318 5.996 4.246 1.00 92.62 246 ALA A C 1
ATOM 1847 O O . ALA A 1 246 ? -3.333 6.026 3.508 1.00 92.62 246 ALA A O 1
ATOM 1848 N N . ALA A 1 247 ? -4.884 4.842 4.616 1.00 93.50 247 ALA A N 1
ATOM 1849 C CA . ALA A 1 247 ? -4.373 3.515 4.261 1.00 93.50 247 ALA A CA 1
ATOM 1850 C C . ALA A 1 247 ? -5.486 2.507 3.925 1.00 93.50 247 ALA A C 1
ATOM 1852 O O . ALA A 1 247 ? -6.665 2.750 4.182 1.00 93.50 247 ALA A O 1
ATOM 1853 N N . SER A 1 248 ? -5.098 1.376 3.334 1.00 93.88 248 SER A N 1
ATOM 1854 C CA . SER A 1 248 ? -5.989 0.247 3.043 1.00 93.88 248 SER A CA 1
ATOM 1855 C C . SER A 1 248 ? -5.648 -0.948 3.936 1.00 93.88 248 SER A C 1
ATOM 1857 O O . SER A 1 248 ? -4.913 -1.830 3.511 1.00 93.88 248 SER A O 1
ATOM 1859 N N . THR A 1 249 ? -6.117 -0.957 5.180 1.00 93.12 249 THR A N 1
ATOM 1860 C CA . THR A 1 249 ? -5.791 -1.983 6.190 1.00 93.12 249 THR A CA 1
ATOM 1861 C C . THR A 1 249 ? -6.920 -2.065 7.227 1.00 93.12 249 THR A C 1
ATOM 1863 O O . THR A 1 249 ? -7.925 -1.364 7.107 1.00 93.12 249 THR A O 1
ATOM 1866 N N . THR A 1 250 ? -6.756 -2.881 8.263 1.00 91.75 250 THR A N 1
ATOM 1867 C CA . THR A 1 250 ? -7.565 -2.796 9.482 1.00 91.75 250 THR A CA 1
ATOM 1868 C C . THR A 1 250 ? -7.150 -1.571 10.301 1.00 91.75 250 THR A C 1
ATOM 1870 O O . THR A 1 250 ? -5.962 -1.278 10.453 1.00 91.75 250 THR A O 1
ATOM 1873 N N . ALA A 1 251 ? -8.119 -0.835 10.830 1.00 92.38 251 ALA A N 1
ATOM 1874 C CA . ALA A 1 251 ? -7.897 0.361 11.629 1.00 92.38 251 ALA A CA 1
ATOM 1875 C C . ALA A 1 251 ? -8.897 0.451 12.782 1.00 92.38 251 ALA A C 1
ATOM 1877 O O . ALA A 1 251 ? -10.047 0.047 12.645 1.00 92.38 251 ALA A O 1
ATOM 1878 N N . THR A 1 252 ? -8.478 1.029 13.901 1.00 91.25 252 THR A N 1
ATOM 1879 C CA . THR A 1 252 ? -9.352 1.335 15.033 1.00 91.25 252 THR A CA 1
ATOM 1880 C C . THR A 1 252 ? -10.104 2.631 14.750 1.00 91.25 252 THR A C 1
ATOM 1882 O O . THR A 1 252 ? -9.513 3.718 14.717 1.00 91.25 252 THR A O 1
ATOM 1885 N N . VAL A 1 253 ? -11.415 2.528 14.565 1.00 91.44 253 VAL A N 1
ATOM 1886 C CA . VAL A 1 253 ? -12.330 3.645 14.323 1.00 91.44 253 VAL A CA 1
ATOM 1887 C C . VAL A 1 253 ? -13.065 3.975 15.616 1.00 91.44 253 VAL A C 1
ATOM 1889 O O . VAL A 1 253 ? -13.720 3.116 16.199 1.00 91.44 253 VAL A O 1
ATOM 1892 N N . GLU A 1 254 ? -12.937 5.220 16.067 1.00 91.50 254 GLU A N 1
ATOM 1893 C CA . GLU A 1 254 ? -13.711 5.781 17.175 1.00 91.50 254 GLU A CA 1
ATOM 1894 C C . GLU A 1 254 ? -15.001 6.397 16.634 1.00 91.50 254 GLU A C 1
ATOM 1896 O O . GLU A 1 254 ? -14.940 7.252 15.748 1.00 91.50 254 GLU A O 1
ATOM 1901 N N . LEU A 1 255 ? -16.156 5.979 17.145 1.00 90.06 255 LEU A N 1
ATOM 1902 C CA . LEU A 1 255 ? -17.447 6.523 16.739 1.00 90.06 255 LEU A CA 1
ATOM 1903 C C . LEU A 1 255 ? -17.599 7.960 17.235 1.00 90.06 255 LEU A C 1
ATOM 1905 O O . LEU A 1 255 ? -17.374 8.255 18.405 1.00 90.06 255 LEU A O 1
ATOM 1909 N N . THR A 1 256 ? -18.011 8.861 16.353 1.00 91.19 256 THR A N 1
ATOM 1910 C CA . THR A 1 256 ? -18.226 10.277 16.672 1.00 91.19 256 THR A CA 1
ATOM 1911 C C . THR A 1 256 ? -19.697 10.673 16.678 1.00 91.19 256 THR A C 1
ATOM 1913 O O . THR A 1 256 ? -20.043 11.660 17.321 1.00 91.19 256 THR A O 1
ATOM 1916 N N . GLU A 1 257 ? -20.560 9.898 16.020 1.00 88.12 257 GLU A N 1
ATOM 1917 C CA . GLU A 1 257 ? -22.009 10.110 15.955 1.00 88.12 257 GLU A CA 1
ATOM 1918 C C . GLU A 1 257 ? -22.716 8.767 15.740 1.00 88.12 257 GLU A C 1
ATOM 1920 O O . GLU A 1 257 ? -22.203 7.921 15.006 1.00 88.12 257 GLU A O 1
ATOM 1925 N N . VAL A 1 258 ? -23.868 8.560 16.390 1.00 82.38 258 VAL A N 1
ATOM 1926 C CA . VAL A 1 258 ? -24.621 7.292 16.342 1.00 82.38 258 VAL A CA 1
ATOM 1927 C C . VAL A 1 258 ? -26.149 7.506 16.289 1.00 82.38 258 VAL A C 1
ATOM 1929 O O . VAL A 1 258 ? -26.924 6.673 16.749 1.00 82.38 258 VAL A O 1
ATOM 1932 N N . GLU A 1 259 ? -26.609 8.651 15.782 1.00 75.31 259 GLU A N 1
ATOM 1933 C CA . GLU A 1 259 ? -28.049 8.918 15.643 1.00 75.31 259 GLU A CA 1
ATOM 1934 C C . GLU A 1 259 ? -28.605 8.270 14.358 1.00 75.31 259 GLU A C 1
ATOM 1936 O O . GLU A 1 259 ? -28.670 7.048 14.243 1.00 75.31 259 GLU A O 1
ATOM 1941 N N . ASP A 1 260 ? -28.982 9.078 13.363 1.00 68.94 260 ASP A N 1
ATOM 1942 C CA . ASP A 1 260 ? -29.551 8.607 12.092 1.00 68.94 260 ASP A CA 1
ATOM 1943 C C . ASP A 1 260 ? -28.498 7.972 11.160 1.00 68.94 260 ASP A C 1
ATOM 1945 O O . ASP A 1 260 ? -28.834 7.284 10.193 1.00 68.94 260 ASP A O 1
ATOM 1949 N N . SER A 1 261 ? -27.212 8.210 11.434 1.00 80.19 261 SER A N 1
ATOM 1950 C CA . SER A 1 261 ? -26.079 7.609 10.733 1.00 80.19 261 SER A CA 1
ATOM 1951 C C . SER A 1 261 ? -24.906 7.414 11.688 1.00 80.19 261 SER A C 1
ATOM 1953 O O . SER A 1 261 ? -24.704 8.221 12.596 1.00 80.19 261 SER A O 1
ATOM 1955 N N . VAL A 1 262 ? -24.128 6.352 11.475 1.00 87.50 262 VAL A N 1
ATOM 1956 C CA . VAL A 1 262 ? -22.936 6.076 12.280 1.00 87.50 262 VAL A CA 1
ATOM 1957 C C . VAL A 1 262 ? -21.729 6.721 11.607 1.00 87.50 262 VAL A C 1
ATOM 1959 O O . VAL A 1 262 ? -21.347 6.321 10.502 1.00 87.50 262 VAL A O 1
ATOM 1962 N N . THR A 1 263 ? -21.125 7.709 12.268 1.00 92.25 263 THR A N 1
ATOM 1963 C CA . THR A 1 263 ? -19.873 8.336 11.821 1.00 92.25 263 THR A CA 1
ATOM 1964 C C . THR A 1 263 ? -18.730 8.012 12.769 1.00 92.25 263 THR A C 1
ATOM 1966 O O . THR A 1 263 ? -18.942 7.738 13.952 1.00 92.25 263 THR A O 1
ATOM 1969 N N . GLY A 1 264 ? -17.498 8.045 12.271 1.00 93.25 264 GLY A N 1
ATOM 1970 C CA . GLY A 1 264 ? -16.323 7.787 13.088 1.00 93.25 264 GLY A CA 1
ATOM 1971 C C . GLY A 1 264 ? -15.037 8.388 12.546 1.00 93.25 264 GLY A C 1
ATOM 1972 O O . GLY A 1 264 ? -14.943 8.860 11.414 1.00 93.25 264 GLY A O 1
ATOM 1973 N N . LYS A 1 265 ? -13.999 8.363 13.376 1.00 95.19 265 LYS A N 1
ATOM 1974 C CA . LYS A 1 265 ? -12.650 8.810 13.042 1.00 95.19 265 LYS A CA 1
ATOM 1975 C C . LYS A 1 265 ? -11.669 7.658 13.208 1.00 95.19 265 LYS A C 1
ATOM 1977 O O . LYS A 1 265 ? -11.646 7.002 14.245 1.00 95.19 265 LYS A O 1
ATOM 1982 N N . VAL A 1 266 ? -10.796 7.459 12.222 1.00 94.31 266 VAL A N 1
ATOM 1983 C CA . VAL A 1 266 ? -9.658 6.546 12.379 1.00 94.31 266 VAL A CA 1
ATOM 1984 C C . VAL A 1 266 ? -8.703 7.109 13.433 1.00 94.31 266 VAL A C 1
ATOM 1986 O O . VAL A 1 266 ? -8.178 8.213 13.284 1.00 94.31 266 VAL A O 1
ATOM 1989 N N . THR A 1 267 ? -8.491 6.349 14.502 1.00 92.94 267 THR A N 1
ATOM 1990 C CA . THR A 1 267 ? -7.587 6.709 15.606 1.00 92.94 267 THR A CA 1
ATOM 1991 C C . THR A 1 267 ? -6.243 6.005 15.513 1.00 92.94 267 THR A C 1
ATOM 1993 O O . THR A 1 267 ? -5.235 6.555 15.944 1.00 92.94 267 THR A O 1
ATOM 1996 N N . GLU A 1 268 ? -6.216 4.809 14.931 1.00 92.56 268 GLU A N 1
ATOM 1997 C CA . GLU A 1 268 ? -5.019 3.983 14.825 1.00 92.56 268 GLU A CA 1
ATOM 1998 C C . GLU A 1 268 ? -5.146 3.038 13.628 1.00 92.56 268 GLU A C 1
ATOM 2000 O O . GLU A 1 268 ? -6.235 2.547 13.345 1.00 92.56 268 GLU A O 1
ATOM 2005 N N . TYR A 1 269 ? -4.046 2.779 12.923 1.00 93.12 269 TYR A N 1
ATOM 2006 C CA . TYR A 1 269 ? -3.985 1.742 11.892 1.00 93.12 269 TYR A CA 1
ATOM 2007 C C . TYR A 1 269 ? -3.265 0.524 12.461 1.00 93.12 269 TYR A C 1
ATOM 2009 O O . TYR A 1 269 ? -2.264 0.670 13.163 1.00 93.12 269 TYR A O 1
ATOM 2017 N N . GLN A 1 270 ? -3.730 -0.672 12.120 1.00 89.56 270 GLN A N 1
ATOM 2018 C CA . GLN A 1 270 ? -3.019 -1.902 12.440 1.00 89.56 270 GLN A CA 1
ATOM 2019 C C . GLN A 1 270 ? -1.944 -2.216 11.400 1.00 89.56 270 GLN A C 1
ATOM 2021 O O . GLN A 1 270 ? -1.975 -1.716 10.272 1.00 89.56 270 GLN A O 1
ATOM 2026 N N . ASN A 1 271 ? -0.997 -3.076 11.789 1.00 86.88 271 ASN A N 1
ATOM 2027 C CA . ASN A 1 271 ? 0.117 -3.532 10.949 1.00 86.88 271 ASN A CA 1
ATOM 2028 C C . ASN A 1 271 ? 0.961 -2.380 10.386 1.00 86.88 271 ASN A C 1
ATOM 2030 O O . ASN A 1 271 ? 1.584 -2.494 9.332 1.00 86.88 271 ASN A O 1
ATOM 2034 N N . VAL A 1 272 ? 0.986 -1.242 11.085 1.00 91.88 272 VAL A N 1
ATOM 2035 C CA . VAL A 1 272 ? 1.843 -0.130 10.694 1.00 91.88 272 VAL A CA 1
ATOM 2036 C C . VAL A 1 272 ? 3.288 -0.559 10.933 1.00 91.88 272 VAL A C 1
ATOM 2038 O O . VAL A 1 272 ? 3.651 -0.832 12.077 1.00 91.88 272 VAL A O 1
ATOM 2041 N N . PRO A 1 273 ? 4.141 -0.579 9.896 1.00 91.81 273 PRO A N 1
ATOM 2042 C CA . PRO A 1 273 ? 5.509 -1.041 10.046 1.00 91.81 273 PRO A CA 1
ATOM 2043 C C . PRO A 1 273 ? 6.279 -0.151 11.024 1.00 91.81 273 PRO A C 1
ATOM 2045 O O . PRO A 1 273 ? 6.110 1.079 11.055 1.00 91.81 273 PRO A O 1
ATOM 2048 N N . GLU A 1 274 ? 7.123 -0.788 11.831 1.00 93.38 274 GLU A N 1
ATOM 2049 C CA . GLU A 1 274 ? 7.954 -0.116 12.823 1.00 93.38 274 GLU A CA 1
ATOM 2050 C C . GLU A 1 274 ? 9.090 0.670 12.163 1.00 93.38 274 GLU A C 1
ATOM 2052 O O . GLU A 1 274 ? 9.653 0.277 11.137 1.00 93.38 274 GLU A O 1
ATOM 2057 N N . VAL A 1 275 ? 9.455 1.793 12.777 1.00 94.75 275 VAL A N 1
ATOM 2058 C CA . VAL A 1 275 ? 10.585 2.612 12.331 1.00 94.75 275 VAL A CA 1
ATOM 2059 C C . VAL A 1 275 ? 11.894 1.850 12.555 1.00 94.75 275 VAL A C 1
ATOM 2061 O O . VAL A 1 275 ? 12.106 1.264 13.611 1.00 94.75 275 VAL A O 1
ATOM 2064 N N . GLY A 1 276 ? 12.780 1.874 11.560 1.00 93.44 276 GLY A N 1
ATOM 2065 C CA . GLY A 1 276 ? 14.045 1.139 11.539 1.00 93.44 276 GLY A CA 1
ATOM 2066 C C . GLY A 1 276 ? 13.944 -0.269 10.947 1.00 93.44 276 GLY A C 1
ATOM 2067 O O . GLY A 1 276 ? 14.962 -0.950 10.843 1.00 93.44 276 GLY A O 1
ATOM 2068 N N . THR A 1 277 ? 12.748 -0.715 10.543 1.00 96.06 277 THR A N 1
ATOM 2069 C CA . THR A 1 277 ? 12.574 -2.000 9.849 1.00 96.06 277 THR A CA 1
ATOM 2070 C C . THR A 1 277 ? 12.858 -1.880 8.353 1.00 96.06 277 THR A C 1
ATOM 2072 O O . THR A 1 277 ? 12.684 -0.817 7.754 1.00 96.06 277 THR A O 1
ATOM 2075 N N . TYR A 1 278 ? 13.302 -2.986 7.753 1.00 97.12 278 TYR A N 1
ATOM 2076 C CA . TYR A 1 278 ? 13.688 -3.078 6.347 1.00 97.12 278 TYR A CA 1
ATOM 2077 C C . TYR A 1 278 ? 12.768 -4.056 5.630 1.00 97.12 278 TYR A C 1
ATOM 2079 O O . TYR A 1 278 ? 12.609 -5.193 6.074 1.00 97.12 278 TYR A O 1
ATOM 2087 N N . HIS A 1 279 ? 12.204 -3.630 4.504 1.00 96.69 279 HIS A N 1
ATOM 2088 C CA . HIS A 1 279 ? 11.248 -4.421 3.734 1.00 96.69 279 HIS A CA 1
ATOM 2089 C C . HIS A 1 279 ? 11.653 -4.469 2.273 1.00 96.69 279 HIS A C 1
ATOM 2091 O O . HIS A 1 279 ? 11.981 -3.443 1.680 1.00 96.69 279 HIS A O 1
ATOM 2097 N N . ARG A 1 280 ? 11.616 -5.661 1.680 1.00 96.38 280 ARG A N 1
ATOM 2098 C CA . ARG A 1 280 ? 11.864 -5.847 0.251 1.00 96.38 280 ARG A CA 1
ATOM 2099 C C . ARG A 1 280 ? 10.547 -5.696 -0.498 1.00 96.38 280 ARG A C 1
ATOM 2101 O O . ARG A 1 280 ? 9.639 -6.497 -0.300 1.00 96.38 280 ARG A O 1
ATOM 2108 N N . LEU A 1 281 ? 10.443 -4.664 -1.328 1.00 96.50 281 LEU A N 1
ATOM 2109 C CA . LEU A 1 281 ? 9.212 -4.301 -2.025 1.00 96.50 281 LEU A CA 1
ATOM 2110 C C . LEU A 1 281 ? 9.475 -4.026 -3.509 1.00 96.50 281 LEU A C 1
ATOM 2112 O O . LEU A 1 281 ? 10.548 -3.522 -3.859 1.00 96.50 281 LEU A O 1
ATOM 2116 N N . PRO A 1 282 ? 8.501 -4.314 -4.389 1.00 95.19 282 PRO A N 1
ATOM 2117 C CA . PRO A 1 282 ? 8.574 -3.888 -5.775 1.00 95.19 282 PRO A CA 1
ATOM 2118 C C . P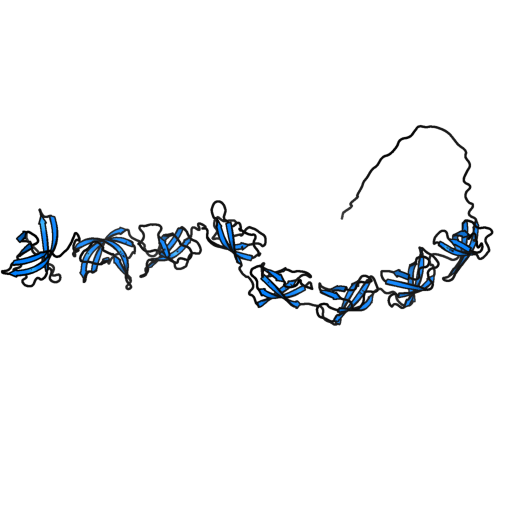RO A 1 282 ? 8.449 -2.362 -5.868 1.00 95.19 282 PRO A C 1
ATOM 2120 O O . PRO A 1 282 ? 7.603 -1.742 -5.217 1.00 95.19 282 PRO A O 1
ATOM 2123 N N . VAL A 1 283 ? 9.289 -1.766 -6.706 1.00 96.00 283 VAL A N 1
ATOM 2124 C CA . VAL A 1 283 ? 9.316 -0.340 -7.027 1.00 96.00 283 VAL A CA 1
ATOM 2125 C C . VAL A 1 283 ? 9.271 -0.142 -8.535 1.00 96.00 283 VAL A C 1
ATOM 2127 O O . VAL A 1 283 ? 9.857 -0.900 -9.304 1.00 96.00 283 VAL A O 1
ATOM 2130 N N . GLU A 1 284 ? 8.608 0.917 -8.969 1.00 94.25 284 GLU A N 1
ATOM 2131 C CA . GLU A 1 284 ? 8.640 1.414 -10.336 1.00 94.25 284 GLU A CA 1
ATOM 2132 C C . GLU A 1 284 ? 9.534 2.649 -10.427 1.00 94.25 284 GLU A C 1
ATOM 2134 O O . GLU A 1 284 ? 9.598 3.473 -9.512 1.00 94.25 284 GLU A O 1
ATOM 2139 N N . ARG A 1 285 ? 10.201 2.835 -11.566 1.00 90.94 285 ARG A N 1
ATOM 2140 C CA . ARG A 1 285 ? 11.008 4.027 -11.817 1.00 90.94 285 ARG A CA 1
ATOM 2141 C C . ARG A 1 285 ? 10.162 5.287 -11.646 1.00 90.94 285 ARG A C 1
ATOM 2143 O O . ARG A 1 285 ? 9.057 5.404 -12.165 1.00 90.94 285 ARG A O 1
ATOM 2150 N N . SER A 1 286 ? 10.732 6.281 -10.976 1.00 92.44 286 SER A N 1
ATOM 2151 C CA . SER A 1 286 ? 10.093 7.545 -10.592 1.00 92.44 286 SER A CA 1
ATOM 2152 C C . SER A 1 286 ? 8.959 7.434 -9.566 1.00 92.44 286 SER A C 1
ATOM 2154 O O . SER A 1 286 ? 8.357 8.462 -9.232 1.00 92.44 286 SER A O 1
ATOM 2156 N N . GLN A 1 287 ? 8.682 6.243 -9.025 1.00 95.44 287 GLN A N 1
ATOM 2157 C CA . GLN A 1 287 ? 7.703 6.063 -7.959 1.00 95.44 287 GLN A CA 1
ATOM 2158 C C . GLN A 1 287 ? 8.163 6.786 -6.690 1.00 95.44 287 GLN A C 1
ATOM 2160 O O . GLN A 1 287 ? 9.330 6.722 -6.307 1.00 95.44 287 GLN A O 1
ATOM 2165 N N . LYS A 1 288 ? 7.232 7.496 -6.044 1.00 96.94 288 LYS A N 1
ATOM 2166 C CA . LYS A 1 288 ? 7.460 8.218 -4.779 1.00 96.94 288 LYS A CA 1
ATOM 2167 C C . LYS A 1 288 ? 6.736 7.580 -3.589 1.00 96.94 288 LYS A C 1
ATOM 2169 O O . LYS A 1 288 ? 6.954 7.975 -2.450 1.00 96.94 288 LYS A O 1
ATOM 2174 N N . THR A 1 289 ? 5.864 6.607 -3.832 1.00 95.75 289 THR A N 1
ATOM 2175 C CA . THR A 1 289 ? 5.088 5.944 -2.782 1.00 95.75 289 THR A CA 1
ATOM 2176 C C . THR A 1 289 ? 4.956 4.472 -3.103 1.00 95.75 289 THR A C 1
ATOM 2178 O O . THR A 1 289 ? 4.454 4.143 -4.175 1.00 95.75 289 THR A O 1
ATOM 2181 N N . VAL A 1 290 ? 5.378 3.614 -2.181 1.00 95.75 290 VAL A N 1
ATOM 2182 C CA . VAL A 1 290 ? 5.143 2.164 -2.229 1.00 95.75 290 VAL A CA 1
ATOM 2183 C C . VAL A 1 290 ? 4.099 1.771 -1.191 1.00 95.75 290 VAL A C 1
ATOM 2185 O O . VAL A 1 290 ? 3.705 2.597 -0.366 1.00 95.75 290 VAL A O 1
ATOM 2188 N N . PHE A 1 291 ? 3.664 0.515 -1.216 1.00 94.12 291 PHE A N 1
ATOM 2189 C CA . PHE A 1 291 ? 2.695 -0.015 -0.264 1.00 94.12 291 PHE A CA 1
ATOM 2190 C C . PHE A 1 291 ? 3.264 -1.246 0.428 1.00 94.12 291 PHE A C 1
ATOM 2192 O O . PHE A 1 291 ? 3.756 -2.151 -0.242 1.00 94.12 291 PHE A O 1
ATOM 2199 N N . LEU A 1 292 ? 3.166 -1.266 1.753 1.00 94.00 292 LEU A N 1
ATOM 2200 C CA . LEU A 1 292 ? 3.455 -2.424 2.589 1.00 94.00 292 LEU A CA 1
ATOM 2201 C C . LEU A 1 292 ? 2.183 -2.754 3.359 1.00 94.00 292 LEU A C 1
ATOM 2203 O O . LEU A 1 292 ? 1.713 -1.912 4.118 1.00 94.00 292 LEU A O 1
ATOM 2207 N N . ASP A 1 293 ? 1.589 -3.917 3.092 1.00 90.56 293 ASP A N 1
ATOM 2208 C CA . ASP A 1 293 ? 0.336 -4.362 3.720 1.00 90.56 293 ASP A CA 1
ATOM 2209 C C . ASP A 1 293 ? -0.772 -3.292 3.682 1.00 90.56 293 ASP A C 1
ATOM 2211 O O . ASP A 1 293 ? -1.480 -3.029 4.649 1.00 90.56 293 ASP A O 1
ATOM 2215 N N . GLY A 1 294 ? -0.871 -2.598 2.540 1.00 89.62 294 GLY A N 1
ATOM 2216 C CA . GLY A 1 294 ? -1.841 -1.523 2.317 1.00 89.62 294 GLY A CA 1
ATOM 2217 C C . GLY A 1 294 ? -1.532 -0.191 3.018 1.00 89.62 294 GLY A C 1
ATOM 2218 O O . GLY A 1 294 ? -2.232 0.799 2.777 1.00 89.62 294 GLY A O 1
ATOM 2219 N N . ILE A 1 295 ? -0.448 -0.115 3.797 1.00 93.88 295 ILE A N 1
ATOM 2220 C CA . ILE A 1 295 ? 0.101 1.125 4.347 1.00 93.88 295 ILE A CA 1
ATOM 2221 C C . ILE A 1 295 ? 0.966 1.827 3.286 1.00 93.88 295 ILE A C 1
ATOM 2223 O O . ILE A 1 295 ? 1.953 1.254 2.813 1.00 93.88 295 ILE A O 1
ATOM 2227 N N . PRO A 1 296 ? 0.652 3.076 2.899 1.00 95.31 296 PRO A N 1
ATOM 2228 C CA . PRO A 1 296 ? 1.532 3.868 2.046 1.00 95.31 296 PRO A CA 1
ATOM 2229 C C . PRO A 1 296 ? 2.837 4.237 2.758 1.00 95.31 296 PRO A C 1
ATOM 2231 O O . PRO A 1 296 ? 2.819 4.823 3.843 1.00 95.31 296 PRO A O 1
ATOM 2234 N N . ILE A 1 297 ? 3.959 3.988 2.083 1.00 96.44 297 ILE A N 1
ATOM 2235 C CA . ILE A 1 297 ? 5.293 4.453 2.470 1.00 96.44 297 ILE A CA 1
ATOM 2236 C C . ILE A 1 297 ? 5.773 5.469 1.427 1.00 96.44 297 ILE A C 1
ATOM 2238 O O . ILE A 1 297 ? 6.032 5.124 0.271 1.00 96.44 297 ILE A O 1
ATOM 2242 N N . GLN A 1 298 ? 5.886 6.735 1.821 1.00 96.12 298 GLN A N 1
ATOM 2243 C CA . GLN A 1 298 ? 6.460 7.806 1.015 1.00 96.12 298 GLN A CA 1
ATOM 2244 C C . GLN A 1 298 ? 7.983 7.724 1.015 1.00 96.12 298 GLN A C 1
ATOM 2246 O O . GLN A 1 298 ? 8.637 7.843 2.049 1.00 96.12 298 GLN A O 1
ATOM 2251 N N . LEU A 1 299 ? 8.548 7.571 -0.173 1.00 96.38 299 LEU A N 1
ATOM 2252 C CA . LEU A 1 299 ? 9.982 7.514 -0.371 1.00 96.38 299 LEU A CA 1
ATOM 2253 C C . LEU A 1 299 ? 10.597 8.917 -0.275 1.00 96.38 299 LEU A C 1
ATOM 2255 O O . LEU A 1 299 ? 10.100 9.868 -0.888 1.00 96.38 299 LEU A O 1
ATOM 2259 N N . VAL A 1 300 ? 11.706 9.035 0.463 1.00 95.12 300 VAL A N 1
ATOM 2260 C CA . VAL A 1 300 ? 12.489 10.280 0.596 1.00 95.12 300 VAL A CA 1
ATOM 2261 C C . VAL A 1 300 ? 12.944 10.792 -0.776 1.00 95.12 300 VAL A C 1
ATOM 2263 O O . VAL A 1 300 ? 12.863 11.988 -1.061 1.00 95.12 300 VAL A O 1
ATOM 2266 N N . SER A 1 301 ? 13.371 9.880 -1.645 1.00 93.75 301 SER A N 1
ATOM 2267 C CA . SER A 1 301 ? 13.699 10.119 -3.049 1.00 93.75 301 SER A CA 1
ATOM 2268 C C . SER A 1 301 ? 12.828 9.240 -3.943 1.00 93.75 301 SER A C 1
ATOM 2270 O O . SER A 1 301 ? 12.338 8.193 -3.528 1.00 93.75 301 SER A O 1
ATOM 2272 N N . LYS A 1 302 ? 12.598 9.674 -5.186 1.00 95.06 302 LYS A N 1
ATOM 2273 C CA . LYS A 1 302 ? 11.922 8.821 -6.171 1.00 95.06 302 LYS A CA 1
ATOM 2274 C C . LYS A 1 302 ? 12.808 7.615 -6.492 1.00 95.06 302 LYS A C 1
ATOM 2276 O O . LYS A 1 302 ? 14.022 7.779 -6.561 1.00 95.06 302 LYS A O 1
ATOM 2281 N N . SER A 1 303 ? 12.203 6.457 -6.750 1.00 94.06 303 SER A N 1
ATOM 2282 C CA . SER A 1 303 ? 12.949 5.290 -7.231 1.00 94.06 303 SER A CA 1
ATOM 2283 C C . SER A 1 303 ? 13.637 5.599 -8.563 1.00 94.06 303 SER A C 1
ATOM 2285 O O . SER A 1 303 ? 13.038 6.196 -9.463 1.00 94.06 303 SER A O 1
ATOM 2287 N N . GLU A 1 304 ? 14.888 5.185 -8.707 1.00 90.81 304 GLU A N 1
ATOM 2288 C CA . GLU A 1 304 ? 15.694 5.411 -9.912 1.00 90.81 304 GLU A CA 1
ATOM 2289 C C . GLU A 1 304 ? 15.510 4.293 -10.945 1.00 90.81 304 GLU A C 1
ATOM 2291 O O . GLU A 1 304 ? 15.672 4.523 -12.147 1.00 90.81 304 GLU A O 1
ATOM 2296 N N . VAL A 1 305 ? 15.075 3.115 -10.487 1.00 90.75 305 VAL A N 1
ATOM 2297 C CA . VAL A 1 305 ? 14.863 1.909 -11.297 1.00 90.75 305 VAL A CA 1
ATOM 2298 C C . VAL A 1 305 ? 13.466 1.325 -11.082 1.00 90.75 305 VAL A C 1
ATOM 2300 O O . VAL A 1 305 ? 12.798 1.618 -10.087 1.00 90.75 305 VAL A O 1
ATOM 2303 N N . THR A 1 306 ? 13.026 0.487 -12.018 1.00 92.06 306 THR A N 1
ATOM 2304 C CA . THR A 1 306 ? 11.921 -0.457 -11.804 1.00 92.06 306 THR A CA 1
ATOM 2305 C C . THR A 1 306 ? 12.506 -1.817 -11.427 1.00 92.06 306 THR A C 1
ATOM 2307 O O . THR A 1 306 ? 13.399 -2.292 -12.120 1.00 92.06 306 THR A O 1
ATOM 2310 N N . GLY A 1 307 ? 12.017 -2.444 -10.360 1.00 91.94 307 GLY A N 1
ATOM 2311 C CA . GLY A 1 307 ? 12.536 -3.716 -9.855 1.00 91.94 307 GLY A CA 1
ATOM 2312 C C . GLY A 1 307 ? 12.150 -3.949 -8.400 1.00 91.94 307 GLY A C 1
ATOM 2313 O O . GLY A 1 307 ? 11.126 -3.455 -7.942 1.00 91.94 307 GLY A O 1
ATOM 2314 N N . GLU A 1 308 ? 12.973 -4.682 -7.658 1.00 94.19 308 GLU A N 1
ATOM 2315 C CA . GLU A 1 308 ? 12.809 -4.839 -6.211 1.00 94.19 308 GLU A CA 1
ATOM 2316 C C . GLU A 1 308 ? 13.818 -3.969 -5.461 1.00 94.19 308 GLU A C 1
ATOM 2318 O O . GLU A 1 308 ? 14.980 -3.867 -5.852 1.00 94.19 308 GLU A O 1
ATOM 2323 N N . ALA A 1 309 ? 13.390 -3.360 -4.358 1.00 95.88 309 ALA A N 1
ATOM 2324 C CA . ALA A 1 309 ? 14.231 -2.529 -3.507 1.00 95.88 309 ALA A CA 1
ATOM 2325 C C . ALA A 1 309 ? 14.045 -2.887 -2.030 1.00 95.88 309 ALA A C 1
ATOM 2327 O O . ALA A 1 309 ? 12.933 -3.194 -1.597 1.00 95.88 309 ALA A O 1
ATOM 2328 N N . THR A 1 310 ? 15.122 -2.811 -1.247 1.00 96.94 310 THR A N 1
ATOM 2329 C CA . THR A 1 310 ? 15.028 -2.772 0.216 1.00 96.94 310 THR A CA 1
ATOM 2330 C C . THR A 1 310 ? 14.701 -1.348 0.640 1.00 96.94 310 THR A C 1
ATOM 2332 O O . THR A 1 310 ? 15.430 -0.407 0.318 1.00 96.94 310 THR A O 1
ATOM 2335 N N . ILE A 1 311 ? 13.613 -1.200 1.386 1.00 97.25 311 ILE A N 1
ATOM 2336 C CA . ILE A 1 311 ? 13.125 0.070 1.905 1.00 97.25 311 ILE A CA 1
ATOM 2337 C C . ILE A 1 311 ? 13.210 0.030 3.425 1.00 97.25 311 ILE A C 1
ATOM 2339 O O . ILE A 1 311 ? 12.572 -0.795 4.074 1.00 97.25 311 ILE A O 1
ATOM 2343 N N . GLU A 1 312 ? 13.997 0.939 3.982 1.00 97.56 312 GLU A N 1
ATOM 2344 C CA . GLU A 1 312 ? 14.044 1.222 5.411 1.00 97.56 312 GLU A CA 1
ATOM 2345 C C . GLU A 1 312 ? 12.909 2.183 5.767 1.00 97.56 312 GLU A C 1
ATOM 2347 O O . GLU A 1 312 ? 12.782 3.249 5.158 1.00 97.56 312 GLU A O 1
ATOM 2352 N N . VAL A 1 313 ? 12.098 1.841 6.764 1.00 96.88 313 VAL A N 1
ATOM 2353 C CA . VAL A 1 313 ? 11.073 2.742 7.305 1.00 96.88 313 VAL A CA 1
ATOM 2354 C C . VAL A 1 313 ? 11.747 3.742 8.236 1.00 96.88 313 VAL A C 1
ATOM 2356 O O . VAL A 1 313 ? 12.287 3.367 9.271 1.00 96.88 313 VAL A O 1
ATOM 2359 N N . THR A 1 314 ? 11.725 5.027 7.889 1.00 93.62 314 THR A N 1
ATOM 2360 C CA . THR A 1 314 ? 12.535 6.053 8.568 1.00 93.62 314 THR A CA 1
ATOM 2361 C C . THR A 1 314 ? 11.750 6.932 9.540 1.00 93.62 314 THR A C 1
ATOM 2363 O O . THR A 1 314 ? 12.362 7.581 10.385 1.00 93.62 314 THR A O 1
ATOM 2366 N N . GLY A 1 315 ? 10.413 6.968 9.468 1.00 90.75 315 GLY A N 1
ATOM 2367 C CA . GLY A 1 315 ? 9.599 7.745 10.412 1.00 90.75 315 GLY A CA 1
ATOM 2368 C C . GLY A 1 315 ? 8.193 8.097 9.925 1.00 90.75 315 GLY A C 1
ATOM 2369 O O . GLY A 1 315 ? 7.680 7.487 8.991 1.00 90.75 315 GLY A O 1
ATOM 2370 N N . GLY A 1 316 ? 7.589 9.108 10.564 1.00 81.00 316 GLY A N 1
ATOM 2371 C CA . GLY A 1 316 ? 6.264 9.664 10.234 1.00 81.00 316 GLY A CA 1
ATOM 2372 C C . GLY A 1 316 ? 5.089 8.879 10.824 1.00 81.00 316 GLY A C 1
ATOM 2373 O O . GLY A 1 316 ? 5.256 7.727 11.194 1.00 81.00 316 GLY A O 1
ATOM 2374 N N . GLU A 1 317 ? 3.906 9.485 10.922 1.00 86.00 317 GLU A N 1
ATOM 2375 C CA . GLU A 1 317 ? 2.636 8.747 11.079 1.00 86.00 317 GLU A CA 1
ATOM 2376 C C . GLU A 1 317 ? 2.218 8.152 9.724 1.00 86.00 317 GLU A C 1
ATOM 2378 O O . GLU A 1 317 ? 2.957 8.288 8.758 1.00 86.00 317 GLU A O 1
ATOM 2383 N N . VAL A 1 318 ? 1.084 7.457 9.610 1.00 89.12 318 VAL A N 1
ATOM 2384 C CA . VAL A 1 318 ? 0.587 7.002 8.296 1.00 89.12 318 VAL A CA 1
ATOM 2385 C C . VAL A 1 318 ? 0.152 8.228 7.473 1.00 89.12 318 VAL A C 1
ATOM 2387 O O . VAL A 1 318 ? -0.691 8.984 7.954 1.00 89.12 318 VAL A O 1
ATOM 2390 N N . PRO A 1 319 ? 0.660 8.448 6.241 1.00 90.19 319 PRO A N 1
ATOM 2391 C CA . PRO A 1 319 ? 1.600 7.621 5.472 1.00 90.19 319 PRO A CA 1
ATOM 2392 C C . PRO A 1 319 ? 3.046 7.673 5.995 1.00 90.19 319 PRO A C 1
ATOM 2394 O O . PRO A 1 319 ? 3.616 8.755 6.142 1.00 90.19 319 PRO A O 1
ATOM 2397 N N . ARG A 1 320 ? 3.673 6.502 6.188 1.00 93.62 320 ARG A N 1
ATOM 2398 C CA . ARG A 1 320 ? 5.047 6.399 6.715 1.00 93.62 320 ARG A CA 1
ATOM 2399 C C . ARG A 1 320 ? 6.062 6.993 5.740 1.00 93.62 320 ARG A C 1
ATOM 2401 O O . ARG A 1 320 ? 5.849 6.991 4.532 1.00 93.62 320 ARG A O 1
ATOM 2408 N N . ALA A 1 321 ? 7.203 7.438 6.250 1.00 95.62 321 ALA A N 1
ATOM 2409 C CA . ALA A 1 321 ? 8.375 7.782 5.456 1.00 95.62 321 ALA A CA 1
ATOM 2410 C C . ALA A 1 321 ? 9.298 6.565 5.307 1.00 95.62 321 ALA A C 1
ATOM 2412 O O . ALA A 1 321 ? 9.483 5.793 6.251 1.00 95.62 321 ALA A O 1
ATOM 2413 N N . GLY A 1 322 ? 9.902 6.412 4.131 1.00 96.88 322 GLY A N 1
ATOM 2414 C CA . GLY A 1 322 ? 10.866 5.354 3.857 1.00 96.88 322 GLY A CA 1
ATOM 2415 C C . GLY A 1 322 ? 12.008 5.806 2.959 1.00 96.88 322 GLY A C 1
ATOM 2416 O O . GLY A 1 322 ? 11.897 6.771 2.203 1.00 96.88 322 GLY A O 1
ATOM 2417 N N . ARG A 1 323 ? 13.132 5.105 3.040 1.00 96.62 323 ARG A N 1
ATOM 2418 C CA . ARG A 1 323 ? 14.318 5.331 2.215 1.00 96.62 323 ARG A CA 1
ATOM 2419 C C . ARG A 1 323 ? 14.687 4.032 1.520 1.00 96.62 323 ARG A C 1
ATOM 2421 O O . ARG A 1 323 ? 14.785 3.000 2.171 1.00 96.62 323 ARG A O 1
ATOM 2428 N N . ILE A 1 324 ? 14.934 4.096 0.215 1.00 96.50 324 ILE A N 1
ATOM 2429 C CA . ILE A 1 324 ? 15.541 2.973 -0.499 1.00 96.50 324 ILE A CA 1
ATOM 2430 C C . ILE A 1 324 ? 16.999 2.871 -0.050 1.00 96.50 324 ILE A C 1
ATOM 2432 O O . ILE A 1 324 ? 17.751 3.837 -0.185 1.00 96.50 324 ILE A O 1
ATOM 2436 N N . THR A 1 325 ? 17.383 1.727 0.507 1.00 95.25 325 THR A N 1
ATOM 2437 C CA . THR A 1 325 ? 18.760 1.466 0.953 1.00 95.25 325 THR A CA 1
ATOM 2438 C C . THR A 1 325 ? 19.540 0.625 -0.042 1.00 95.25 325 THR A C 1
ATOM 2440 O O . THR A 1 325 ? 20.760 0.726 -0.096 1.00 95.25 325 THR A O 1
ATOM 2443 N N . GLU A 1 326 ? 18.846 -0.197 -0.827 1.00 94.00 326 GLU A N 1
ATOM 2444 C CA . GLU A 1 326 ? 19.445 -1.118 -1.789 1.00 94.00 326 GLU A CA 1
ATOM 2445 C C . GLU A 1 326 ? 18.432 -1.463 -2.887 1.00 94.00 326 GLU A C 1
ATOM 2447 O O . GLU A 1 326 ? 17.235 -1.566 -2.613 1.00 94.00 326 GLU A O 1
ATOM 2452 N N . TYR A 1 327 ? 18.910 -1.679 -4.112 1.00 93.50 327 TYR A N 1
ATOM 2453 C CA . TYR A 1 327 ? 18.127 -2.265 -5.201 1.00 93.50 327 TYR A CA 1
ATOM 2454 C C . TYR A 1 327 ? 18.624 -3.683 -5.490 1.00 93.50 327 TYR A C 1
ATOM 2456 O O . TYR A 1 327 ? 19.824 -3.945 -5.438 1.00 93.50 327 TYR A O 1
ATOM 2464 N N . HIS A 1 328 ? 17.706 -4.583 -5.833 1.00 91.00 328 HIS A N 1
ATOM 2465 C CA . HIS A 1 328 ? 17.974 -6.002 -6.072 1.00 91.00 328 HIS A CA 1
ATOM 2466 C C . HIS A 1 328 ? 17.772 -6.372 -7.534 1.00 91.00 328 HIS A C 1
ATOM 2468 O O . HIS A 1 328 ? 16.954 -5.773 -8.230 1.00 91.00 328 HIS A O 1
ATOM 2474 N N . GLY A 1 329 ? 18.481 -7.412 -7.980 1.00 84.88 329 GLY A N 1
ATOM 2475 C CA . GLY A 1 329 ? 18.346 -7.931 -9.345 1.00 84.88 329 GLY A CA 1
ATOM 2476 C C . GLY A 1 329 ? 18.827 -6.950 -10.414 1.00 84.88 329 GLY A C 1
ATOM 2477 O O . GLY A 1 329 ? 18.355 -7.003 -11.548 1.00 84.88 329 GLY A O 1
ATOM 2478 N N . LEU A 1 330 ? 19.731 -6.039 -10.044 1.00 88.44 330 LEU A N 1
ATOM 2479 C CA . LEU A 1 330 ? 20.368 -5.146 -10.997 1.00 88.44 330 LEU A CA 1
ATOM 2480 C C . LEU A 1 330 ? 21.278 -5.944 -11.949 1.00 88.44 330 LEU A C 1
ATOM 2482 O O . LEU A 1 330 ? 21.813 -6.978 -11.550 1.00 88.44 330 LEU A O 1
ATOM 2486 N N . PRO A 1 331 ? 21.479 -5.469 -13.187 1.00 86.94 331 PRO A N 1
ATOM 2487 C CA . PRO A 1 331 ? 22.417 -6.086 -14.112 1.00 86.94 331 PRO A CA 1
ATOM 2488 C C . PRO A 1 331 ? 23.857 -6.085 -13.579 1.00 86.94 331 PRO A C 1
ATOM 2490 O O . PRO A 1 331 ? 24.326 -5.077 -13.049 1.00 86.94 331 PRO A O 1
ATOM 2493 N N . ASP A 1 332 ? 24.580 -7.186 -13.790 1.00 88.50 332 ASP A N 1
ATOM 2494 C CA . ASP A 1 332 ? 25.992 -7.289 -13.420 1.00 88.50 332 ASP A CA 1
ATOM 2495 C C . ASP A 1 332 ? 26.901 -6.611 -14.456 1.00 88.50 332 ASP A C 1
ATOM 2497 O O . ASP A 1 332 ? 26.652 -6.672 -15.666 1.00 88.50 332 ASP A O 1
ATOM 2501 N N . VAL A 1 333 ? 28.009 -6.033 -13.989 1.00 90.12 333 VAL A N 1
ATOM 2502 C CA . VAL A 1 333 ? 29.097 -5.557 -14.858 1.00 90.12 333 VAL A CA 1
ATOM 2503 C C . VAL A 1 333 ? 29.663 -6.727 -15.675 1.00 90.12 333 VAL A C 1
ATOM 2505 O O . VAL A 1 333 ? 29.841 -7.830 -15.160 1.00 90.12 333 VAL A O 1
ATOM 2508 N N . GLY A 1 334 ? 29.930 -6.490 -16.958 1.00 88.88 334 GLY A N 1
ATOM 2509 C CA . GLY A 1 334 ? 30.311 -7.493 -17.956 1.00 88.88 334 GLY A CA 1
ATOM 2510 C C . GLY A 1 334 ? 29.119 -8.178 -18.633 1.00 88.88 334 GLY A C 1
ATOM 2511 O O . GLY A 1 334 ? 29.291 -8.948 -19.580 1.00 88.88 334 GLY A O 1
ATOM 2512 N N . THR A 1 335 ? 27.885 -7.910 -18.190 1.00 90.81 335 THR A N 1
ATOM 2513 C CA . THR A 1 335 ? 26.697 -8.438 -18.866 1.00 90.81 335 THR A CA 1
ATOM 2514 C C . THR A 1 335 ? 26.524 -7.751 -20.214 1.00 90.81 335 THR A C 1
ATOM 2516 O O . THR A 1 335 ? 26.373 -6.532 -20.286 1.00 90.81 335 THR A O 1
ATOM 2519 N N . SER A 1 336 ? 26.476 -8.548 -21.281 1.00 92.19 336 SER A N 1
ATOM 2520 C CA . SER A 1 336 ? 26.134 -8.084 -22.624 1.00 92.19 336 SER A CA 1
ATOM 2521 C C . SER A 1 336 ? 24.668 -8.363 -22.949 1.00 92.19 336 SER A C 1
ATOM 2523 O O . SER A 1 336 ? 24.190 -9.490 -22.796 1.00 92.19 336 SER A O 1
ATOM 2525 N N . LYS A 1 337 ? 23.950 -7.357 -23.451 1.00 93.62 337 LYS A N 1
ATOM 2526 C CA . LYS A 1 337 ? 22.584 -7.499 -23.964 1.00 93.62 337 LYS A CA 1
ATOM 2527 C C . LYS A 1 337 ? 22.423 -6.854 -25.327 1.00 93.62 337 LYS A C 1
ATOM 2529 O O . LYS A 1 337 ? 22.932 -5.774 -25.600 1.00 93.62 337 LYS A O 1
ATOM 2534 N N . MET A 1 338 ? 21.638 -7.514 -26.170 1.00 94.00 338 MET A N 1
ATOM 2535 C CA . MET A 1 338 ? 21.228 -6.954 -27.448 1.00 94.00 338 MET A CA 1
ATOM 2536 C C . MET A 1 338 ? 20.042 -6.013 -27.234 1.00 94.00 338 MET A C 1
ATOM 2538 O O . MET A 1 338 ? 18.981 -6.439 -26.775 1.00 94.00 338 MET A O 1
ATOM 2542 N N . VAL A 1 339 ? 20.207 -4.745 -27.594 1.00 93.94 339 VAL A N 1
ATOM 2543 C CA . VAL A 1 339 ? 19.174 -3.711 -27.470 1.00 93.94 339 VAL A CA 1
ATOM 2544 C C . VAL A 1 339 ? 18.932 -3.035 -28.811 1.00 93.94 339 VAL A C 1
ATOM 2546 O O . VAL A 1 339 ? 19.804 -3.002 -29.672 1.00 93.94 339 VAL A O 1
ATOM 2549 N N . THR A 1 340 ? 17.720 -2.521 -29.018 1.00 92.62 340 THR A N 1
ATOM 2550 C CA . THR A 1 340 ? 17.410 -1.701 -30.198 1.00 92.62 340 THR A CA 1
ATOM 2551 C C . THR A 1 340 ? 17.516 -0.235 -29.816 1.00 92.62 340 THR A C 1
ATOM 2553 O O . THR A 1 340 ? 16.848 0.202 -28.880 1.00 92.62 340 THR A O 1
ATOM 2556 N N . MET A 1 341 ? 18.338 0.511 -30.542 1.00 92.81 341 MET A N 1
ATOM 2557 C CA . MET A 1 341 ? 18.650 1.908 -30.264 1.00 92.81 341 MET A CA 1
ATOM 2558 C C . MET A 1 341 ? 18.331 2.797 -31.456 1.00 92.81 341 MET A C 1
ATOM 2560 O O . MET A 1 341 ? 18.261 2.345 -32.602 1.00 92.81 341 MET A O 1
ATOM 2564 N N . ARG A 1 342 ? 18.117 4.078 -31.168 1.00 92.00 342 ARG A N 1
ATOM 2565 C CA . ARG A 1 342 ? 18.032 5.132 -32.176 1.00 92.00 342 ARG A CA 1
ATOM 2566 C C . ARG A 1 342 ? 19.376 5.838 -32.291 1.00 92.00 342 ARG A C 1
ATOM 2568 O O . ARG A 1 342 ? 20.082 5.998 -31.302 1.00 92.00 342 ARG A O 1
ATOM 2575 N N . GLN A 1 343 ? 19.675 6.334 -33.480 1.00 88.88 343 GLN A N 1
ATOM 2576 C CA . GLN A 1 343 ? 20.859 7.138 -33.728 1.00 88.88 343 GLN A CA 1
ATOM 2577 C C . GLN A 1 343 ? 20.827 8.400 -32.853 1.00 88.88 343 GLN A C 1
ATOM 2579 O O . GLN A 1 343 ? 19.799 9.075 -32.766 1.00 88.88 343 GLN A O 1
ATOM 2584 N N . GLY A 1 344 ? 21.951 8.709 -32.209 1.00 89.25 344 GLY A N 1
ATOM 2585 C CA . GLY A 1 344 ? 22.096 9.821 -31.268 1.00 89.25 344 GLY A CA 1
ATOM 2586 C C . GLY A 1 344 ? 21.571 9.536 -29.857 1.00 89.25 344 GLY A C 1
ATOM 2587 O O . GLY A 1 344 ? 21.669 10.407 -29.000 1.00 89.25 344 GLY A O 1
ATOM 2588 N N . GLN A 1 345 ? 21.011 8.350 -29.596 1.00 92.94 345 GLN A N 1
ATOM 2589 C CA . GLN A 1 345 ? 20.562 7.958 -28.261 1.00 92.94 345 GLN A CA 1
ATOM 2590 C C . GLN A 1 345 ? 21.773 7.703 -27.352 1.00 92.94 345 GLN A C 1
ATOM 2592 O O . GLN A 1 345 ? 22.682 6.975 -27.742 1.00 92.94 345 GLN A O 1
ATOM 2597 N N . ASP A 1 346 ? 21.762 8.287 -26.155 1.00 93.50 346 ASP A N 1
ATOM 2598 C CA . ASP A 1 346 ? 22.822 8.256 -25.133 1.00 93.50 346 ASP A CA 1
ATOM 2599 C C . ASP A 1 346 ? 22.432 7.476 -23.866 1.00 93.50 346 ASP A C 1
ATOM 2601 O O . ASP A 1 346 ? 23.230 7.362 -22.944 1.00 93.50 346 ASP A O 1
ATOM 2605 N N . PHE A 1 347 ? 21.226 6.905 -23.807 1.00 93.50 347 PHE A N 1
ATOM 2606 C CA . PHE A 1 347 ? 20.812 6.001 -22.731 1.00 93.50 347 PHE A CA 1
ATOM 2607 C C . PHE A 1 347 ? 19.809 4.954 -23.224 1.00 93.50 347 PHE A C 1
ATOM 2609 O O . PHE A 1 347 ? 19.075 5.180 -24.186 1.00 93.50 347 PHE A O 1
ATOM 2616 N N . VAL A 1 348 ? 19.690 3.824 -22.534 1.00 93.19 348 VAL A N 1
ATOM 2617 C CA . VAL A 1 348 ? 18.671 2.790 -22.782 1.00 93.19 348 VAL A CA 1
ATOM 2618 C C . VAL A 1 348 ? 18.073 2.304 -21.462 1.00 93.19 348 VAL A C 1
ATOM 2620 O O . VAL A 1 348 ? 18.662 2.491 -20.407 1.00 93.19 348 VAL A O 1
ATOM 2623 N N . ILE A 1 349 ? 16.878 1.710 -21.491 1.00 90.75 349 ILE A N 1
ATOM 2624 C CA . ILE A 1 349 ? 16.291 1.057 -20.314 1.00 90.75 349 ILE A CA 1
ATOM 2625 C C . ILE A 1 349 ? 16.376 -0.452 -20.522 1.00 90.75 349 ILE A C 1
ATOM 2627 O O . ILE A 1 349 ? 15.775 -0.977 -21.460 1.00 90.75 349 ILE A O 1
ATOM 2631 N N . ILE A 1 350 ? 17.101 -1.137 -19.643 1.00 89.19 350 ILE A N 1
ATOM 2632 C CA . ILE A 1 350 ? 17.253 -2.592 -19.639 1.00 89.19 350 ILE A CA 1
ATOM 2633 C C . ILE A 1 350 ? 16.643 -3.113 -18.344 1.00 89.19 350 ILE A C 1
ATOM 2635 O O . ILE A 1 350 ? 17.065 -2.720 -17.265 1.00 89.19 350 ILE A O 1
ATOM 2639 N N . ASP A 1 351 ? 15.613 -3.955 -18.459 1.00 85.81 351 ASP A N 1
ATOM 2640 C CA . ASP A 1 351 ? 14.884 -4.538 -17.321 1.00 85.81 351 ASP A CA 1
ATOM 2641 C C . ASP A 1 351 ? 14.427 -3.503 -16.274 1.00 85.81 351 ASP A C 1
ATOM 2643 O O . ASP A 1 351 ? 14.421 -3.766 -15.080 1.00 85.81 351 ASP A O 1
ATOM 2647 N N . GLY A 1 352 ? 14.054 -2.296 -16.716 1.00 84.06 352 GLY A N 1
ATOM 2648 C CA . GLY A 1 352 ? 13.626 -1.223 -15.812 1.00 84.06 352 GLY A CA 1
ATOM 2649 C C . GLY A 1 352 ? 14.754 -0.364 -15.231 1.00 84.06 352 GLY A C 1
ATOM 2650 O O . GLY A 1 352 ? 14.466 0.638 -14.573 1.00 84.06 352 GLY A O 1
ATOM 2651 N N . VAL A 1 353 ? 16.014 -0.692 -15.523 1.00 89.75 353 VAL A N 1
ATOM 2652 C CA . VAL A 1 353 ? 17.204 0.059 -15.110 1.00 89.75 353 VAL A CA 1
ATOM 2653 C C . VAL A 1 353 ? 17.666 0.971 -16.254 1.00 89.75 353 VAL A C 1
ATOM 2655 O O . VAL A 1 353 ? 17.850 0.492 -17.377 1.00 89.75 353 VAL A O 1
ATOM 2658 N N . PRO A 1 354 ? 17.831 2.287 -16.028 1.00 90.75 354 PRO A N 1
ATOM 2659 C CA . PRO A 1 354 ? 18.440 3.173 -17.009 1.00 90.75 354 PRO A CA 1
ATOM 2660 C C . PRO A 1 354 ? 19.955 2.928 -17.072 1.00 90.75 354 PRO A C 1
ATOM 2662 O O . PRO A 1 354 ? 20.635 2.982 -16.050 1.00 90.75 354 PRO A O 1
ATOM 2665 N N . ILE A 1 355 ? 20.458 2.679 -18.278 1.00 92.81 355 ILE A N 1
ATOM 2666 C CA . ILE A 1 355 ? 21.878 2.525 -18.596 1.00 92.81 355 ILE A CA 1
ATOM 2667 C C . ILE A 1 355 ? 22.280 3.705 -19.484 1.00 92.81 355 ILE A C 1
ATOM 2669 O O . ILE A 1 355 ? 21.767 3.835 -20.599 1.00 92.81 355 ILE A O 1
ATOM 2673 N N . GLU A 1 356 ? 23.152 4.574 -18.991 1.00 93.75 356 GLU A N 1
ATOM 2674 C CA . GLU A 1 356 ? 23.797 5.628 -19.777 1.00 93.75 356 GLU A CA 1
ATOM 2675 C C . GLU A 1 356 ? 24.863 5.012 -20.683 1.00 93.75 356 GLU A C 1
ATOM 2677 O O . GLU A 1 356 ? 25.460 3.993 -20.351 1.00 93.75 356 GLU A O 1
ATOM 2682 N N . LEU A 1 357 ? 25.090 5.591 -21.854 1.00 93.31 357 LEU A N 1
ATOM 2683 C CA . LEU A 1 357 ? 26.075 5.089 -22.803 1.00 93.31 357 LEU A CA 1
ATOM 2684 C C . LEU A 1 357 ? 27.352 5.923 -22.745 1.00 93.31 357 LEU A C 1
ATOM 2686 O O . LEU A 1 357 ? 27.284 7.151 -22.763 1.00 93.31 357 LEU A O 1
ATOM 2690 N N . GLU A 1 358 ? 28.517 5.276 -22.810 1.00 93.81 358 GLU A N 1
ATOM 2691 C CA . GLU A 1 358 ? 29.802 5.982 -22.964 1.00 93.81 358 GLU A CA 1
ATOM 2692 C C . GLU A 1 358 ? 29.854 6.836 -24.242 1.00 93.81 358 GLU A C 1
ATOM 2694 O O . GLU A 1 358 ? 30.541 7.856 -24.312 1.00 93.81 358 GLU A O 1
ATOM 2699 N N . SER A 1 359 ? 29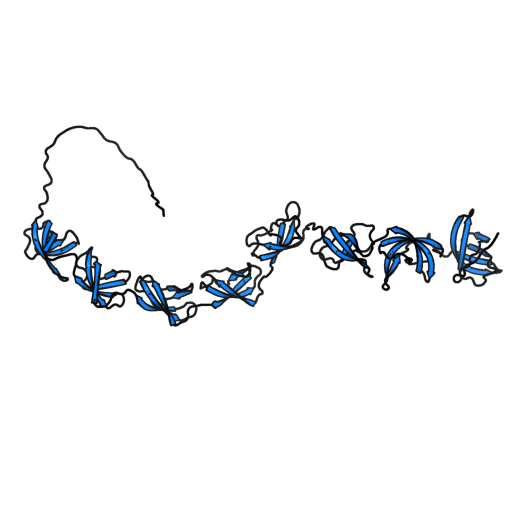.132 6.402 -25.276 1.00 91.62 359 SER A N 1
ATOM 2700 C CA . SER A 1 359 ? 29.004 7.097 -26.552 1.00 91.62 359 SER A CA 1
ATOM 2701 C C . SER A 1 359 ? 27.600 6.924 -27.123 1.00 91.62 359 SER A C 1
ATOM 2703 O O . SER A 1 359 ? 26.948 5.899 -26.928 1.00 91.62 359 SER A O 1
ATOM 2705 N N . GLN A 1 360 ? 27.121 7.947 -27.829 1.00 92.62 360 GLN A N 1
ATOM 2706 C CA . GLN A 1 360 ? 25.828 7.895 -28.504 1.00 92.62 360 GLN A CA 1
ATOM 2707 C C . GLN A 1 360 ? 25.807 6.795 -29.564 1.00 92.62 360 GLN A C 1
ATOM 2709 O O . GLN A 1 360 ? 26.787 6.592 -30.277 1.00 92.62 360 GLN A O 1
ATOM 2714 N N . SER A 1 361 ? 24.659 6.137 -29.727 1.00 91.31 361 SER A N 1
ATOM 2715 C CA . SER A 1 361 ? 24.493 5.154 -30.795 1.00 91.31 361 SER A CA 1
ATOM 2716 C C . SER A 1 361 ? 24.651 5.808 -32.171 1.00 91.31 361 SER A C 1
ATOM 2718 O O . SER A 1 361 ? 23.980 6.793 -32.488 1.00 91.31 361 SER A O 1
ATOM 2720 N N . GLU A 1 362 ? 25.515 5.251 -33.017 1.00 89.00 362 GLU A N 1
ATOM 2721 C CA . GLU A 1 362 ? 25.781 5.797 -34.354 1.00 89.00 362 GLU A CA 1
ATOM 2722 C C . GLU A 1 362 ? 24.782 5.313 -35.419 1.00 89.00 362 GLU A C 1
ATOM 2724 O O . GLU A 1 362 ? 24.736 5.866 -36.523 1.00 89.00 362 GLU A O 1
ATOM 2729 N N . ILE A 1 363 ? 23.943 4.323 -35.087 1.00 87.38 363 ILE A N 1
ATOM 2730 C CA . ILE A 1 363 ? 22.959 3.711 -35.990 1.00 87.38 363 ILE A CA 1
ATOM 2731 C C . ILE A 1 363 ? 21.548 3.722 -35.383 1.00 87.38 363 ILE A C 1
ATOM 2733 O O . ILE A 1 363 ? 21.370 3.793 -34.171 1.00 87.38 363 ILE A O 1
ATOM 2737 N N . ASN A 1 364 ? 20.523 3.589 -36.224 1.00 89.31 364 ASN A N 1
ATOM 2738 C CA . ASN A 1 364 ? 19.191 3.162 -35.792 1.00 89.31 364 ASN A CA 1
ATOM 2739 C C . ASN A 1 364 ? 19.086 1.647 -35.985 1.00 89.31 364 ASN A C 1
ATOM 2741 O O . ASN A 1 364 ? 18.879 1.193 -37.105 1.00 89.31 364 ASN A O 1
ATOM 2745 N N . GLY A 1 365 ? 19.230 0.851 -34.931 1.00 89.12 365 GLY A N 1
ATOM 2746 C CA . GLY A 1 365 ? 19.287 -0.597 -35.107 1.00 89.12 365 GLY A CA 1
ATOM 2747 C C . GLY A 1 365 ? 19.583 -1.372 -33.838 1.00 89.12 365 GLY A C 1
ATOM 2748 O O . GLY A 1 365 ? 19.483 -0.851 -32.728 1.00 89.12 365 GLY A O 1
ATOM 2749 N N . LYS A 1 366 ? 19.909 -2.652 -34.014 1.00 91.50 366 LYS A N 1
ATOM 2750 C CA . LYS A 1 366 ? 20.300 -3.532 -32.913 1.00 91.50 366 LYS A CA 1
ATOM 2751 C C . LYS A 1 366 ? 21.785 -3.363 -32.619 1.00 91.50 366 LYS A C 1
ATOM 2753 O O . LYS A 1 366 ? 22.601 -3.398 -33.535 1.00 91.50 366 LYS A O 1
ATOM 2758 N N . VAL A 1 367 ? 22.127 -3.239 -31.346 1.00 92.75 367 VAL A N 1
ATOM 2759 C CA . VAL A 1 367 ? 23.511 -3.178 -30.870 1.00 92.75 367 VAL A CA 1
ATOM 2760 C C . VAL A 1 367 ? 23.704 -4.149 -29.713 1.00 92.75 367 VAL A C 1
ATOM 2762 O O . VAL A 1 367 ? 22.767 -4.386 -28.945 1.00 92.75 367 VAL A O 1
ATOM 2765 N N . SER A 1 368 ? 24.902 -4.719 -29.598 1.00 93.81 368 SER A N 1
ATOM 2766 C CA . SER A 1 368 ? 25.348 -5.352 -28.357 1.00 93.81 368 SER A CA 1
ATOM 2767 C C . SER A 1 368 ? 25.822 -4.250 -27.420 1.00 93.81 368 SER A C 1
ATOM 2769 O O . SER A 1 368 ? 26.721 -3.484 -27.766 1.00 93.81 368 SER A O 1
ATOM 2771 N N . LEU A 1 369 ? 25.204 -4.170 -26.247 1.00 95.06 369 LEU A N 1
ATOM 2772 C CA . LEU A 1 369 ? 25.610 -3.284 -25.168 1.00 95.06 369 LEU A CA 1
ATOM 2773 C C . LEU A 1 369 ? 26.189 -4.123 -24.034 1.00 95.06 369 LEU A C 1
ATOM 2775 O O . LEU A 1 369 ? 25.488 -4.992 -23.514 1.00 95.06 369 LEU A O 1
ATOM 2779 N N . GLU A 1 370 ? 27.426 -3.850 -23.640 1.00 95.00 370 GLU A N 1
ATOM 2780 C CA . GLU A 1 370 ? 28.046 -4.409 -22.439 1.00 95.00 370 GLU A CA 1
ATOM 2781 C C . GLU A 1 370 ? 27.986 -3.389 -21.305 1.00 95.00 370 GLU A C 1
ATOM 2783 O O . GLU A 1 370 ? 28.267 -2.212 -21.510 1.00 95.00 370 GLU A O 1
ATOM 2788 N N . ILE A 1 371 ? 27.607 -3.820 -20.106 1.00 93.88 371 ILE A N 1
ATOM 2789 C CA . ILE A 1 371 ? 27.605 -2.954 -18.923 1.00 93.88 371 ILE A CA 1
ATOM 2790 C C . ILE A 1 371 ? 29.022 -2.907 -18.366 1.00 93.88 371 ILE A C 1
ATOM 2792 O O . ILE A 1 371 ? 29.536 -3.925 -17.914 1.00 93.88 371 ILE A O 1
ATOM 2796 N N . VAL A 1 372 ? 29.648 -1.736 -18.393 1.00 92.81 372 VAL A N 1
ATOM 2797 C CA . VAL A 1 372 ? 31.065 -1.559 -18.041 1.00 92.81 372 VAL A CA 1
ATOM 2798 C C . VAL A 1 372 ? 31.260 -0.961 -16.650 1.00 92.81 372 VAL A C 1
ATOM 2800 O O . VAL A 1 372 ? 32.261 -1.254 -15.999 1.00 92.81 372 VAL A O 1
ATOM 2803 N N . GLU A 1 373 ? 30.282 -0.200 -16.152 1.00 88.81 373 GLU A N 1
ATOM 2804 C CA . GLU A 1 373 ? 30.279 0.332 -14.787 1.00 88.81 373 GLU A CA 1
ATOM 2805 C C . GLU A 1 373 ? 28.925 0.083 -14.115 1.00 88.81 373 GLU A C 1
ATOM 2807 O O . GLU A 1 373 ? 27.861 0.305 -14.701 1.00 88.81 373 GLU A O 1
ATOM 2812 N N . GLY A 1 374 ? 28.982 -0.417 -12.879 1.00 76.31 374 GLY A N 1
ATOM 2813 C CA . GLY A 1 374 ? 27.821 -0.699 -12.040 1.00 76.31 374 GLY A CA 1
ATOM 2814 C C . GLY A 1 374 ? 27.683 0.313 -10.906 1.00 76.31 374 GLY A C 1
ATOM 2815 O O . GLY A 1 374 ? 28.666 0.896 -10.456 1.00 76.31 374 GLY A O 1
ATOM 2816 N N . GLY A 1 375 ? 26.457 0.481 -10.413 1.00 74.62 375 GLY A N 1
ATOM 2817 C CA . GLY A 1 375 ? 26.076 1.587 -9.528 1.00 74.62 375 GLY A CA 1
ATOM 2818 C C . GLY A 1 375 ? 25.177 2.550 -10.291 1.00 74.62 375 GLY A C 1
ATOM 2819 O O . GLY A 1 375 ? 25.236 2.587 -11.507 1.00 74.62 375 GLY A O 1
ATOM 2820 N N . LEU A 1 376 ? 24.270 3.257 -9.619 1.00 78.06 376 LEU A N 1
ATOM 2821 C CA . LEU A 1 376 ? 23.379 4.199 -10.298 1.00 78.06 376 LEU A CA 1
ATOM 2822 C C . LEU A 1 376 ? 24.087 5.562 -10.450 1.00 78.06 376 LEU A C 1
ATOM 2824 O O . LEU A 1 376 ? 24.513 6.109 -9.429 1.00 78.06 376 LEU A O 1
ATOM 2828 N N . PRO A 1 377 ? 24.206 6.121 -11.676 1.00 82.81 377 PRO A N 1
ATOM 2829 C CA . PRO A 1 377 ? 23.738 5.576 -12.957 1.00 82.81 377 PRO A CA 1
ATOM 2830 C C . PRO A 1 377 ? 24.655 4.473 -13.515 1.00 82.81 377 PRO A C 1
ATOM 2832 O O . PRO A 1 377 ? 25.875 4.563 -13.414 1.00 82.81 377 PRO A O 1
ATOM 2835 N N . PHE A 1 378 ? 24.058 3.453 -14.141 1.00 90.94 378 PHE A N 1
ATOM 2836 C CA . PHE A 1 378 ? 24.815 2.391 -14.813 1.00 90.94 378 PHE A CA 1
ATOM 2837 C C . PHE A 1 378 ? 25.381 2.904 -16.132 1.00 90.94 378 PHE A C 1
ATOM 2839 O O . PHE A 1 378 ? 24.680 3.623 -16.845 1.00 90.94 378 PHE A O 1
ATOM 2846 N N . ILE A 1 379 ? 26.587 2.462 -16.496 1.00 92.81 379 ILE A N 1
ATOM 2847 C CA . ILE A 1 379 ? 27.231 2.845 -17.758 1.00 92.81 379 ILE A CA 1
ATOM 2848 C C . ILE A 1 379 ? 27.411 1.616 -18.647 1.00 92.81 379 ILE A C 1
ATOM 2850 O O . ILE A 1 379 ? 27.916 0.575 -18.220 1.00 92.81 379 ILE A O 1
ATOM 2854 N N . GLY A 1 380 ? 26.989 1.747 -19.900 1.00 94.56 380 GLY A N 1
ATOM 2855 C CA . GLY A 1 380 ? 27.115 0.745 -20.943 1.00 94.56 380 GLY A CA 1
ATOM 2856 C C . GLY A 1 380 ? 28.000 1.211 -22.096 1.00 94.56 380 GLY A C 1
ATOM 2857 O O . GLY A 1 380 ? 27.979 2.373 -22.501 1.00 94.56 380 GLY A O 1
ATOM 2858 N N . GLN A 1 381 ? 28.737 0.270 -22.670 1.00 94.94 381 GLN A N 1
ATOM 2859 C CA . GLN A 1 381 ? 29.542 0.446 -23.866 1.00 94.94 381 GLN A CA 1
ATOM 2860 C C . GLN A 1 381 ? 28.923 -0.344 -25.019 1.00 94.94 381 GLN A C 1
ATOM 2862 O O . GLN A 1 381 ? 28.594 -1.524 -24.884 1.00 94.94 381 GLN A O 1
ATOM 2867 N N . ILE A 1 382 ? 28.761 0.300 -26.176 1.00 93.62 382 ILE A N 1
ATOM 2868 C CA . ILE A 1 382 ? 28.376 -0.404 -27.401 1.00 93.62 382 ILE A CA 1
ATOM 2869 C C . ILE A 1 382 ? 29.593 -1.200 -27.878 1.00 93.62 382 ILE A C 1
ATOM 2871 O O . ILE A 1 382 ? 30.602 -0.614 -28.266 1.00 93.62 382 ILE A O 1
ATOM 2875 N N . THR A 1 383 ? 29.499 -2.527 -27.852 1.00 92.06 383 THR A N 1
ATOM 2876 C CA . THR A 1 383 ? 30.593 -3.426 -28.255 1.00 92.06 383 THR A CA 1
ATOM 2877 C C . THR A 1 383 ? 30.465 -3.893 -29.698 1.00 92.06 383 THR A C 1
ATOM 2879 O O . THR A 1 383 ? 31.465 -4.203 -30.341 1.00 92.06 383 THR A O 1
ATOM 2882 N N . GLU A 1 384 ? 29.242 -3.921 -30.232 1.00 89.94 384 GLU A N 1
ATOM 2883 C CA . GLU A 1 384 ? 28.971 -4.399 -31.585 1.00 89.94 384 GLU A CA 1
ATOM 2884 C C . GLU A 1 384 ? 27.721 -3.743 -32.176 1.00 89.94 384 GLU A C 1
ATOM 2886 O O . GLU A 1 384 ? 26.693 -3.588 -31.509 1.00 89.94 384 GLU A O 1
ATOM 2891 N N . TYR A 1 385 ? 27.788 -3.419 -33.464 1.00 89.50 385 TYR A N 1
ATOM 2892 C CA . TYR A 1 385 ? 26.655 -2.979 -34.267 1.00 89.50 385 TYR A CA 1
ATOM 2893 C C . TYR A 1 385 ? 26.170 -4.147 -35.132 1.00 89.50 385 TYR A C 1
ATOM 2895 O O . TYR A 1 385 ? 26.918 -4.663 -35.960 1.00 89.50 385 TYR A O 1
ATOM 2903 N N . HIS A 1 386 ? 24.916 -4.568 -34.954 1.00 87.38 386 HIS A N 1
ATOM 2904 C CA . HIS A 1 386 ? 24.340 -5.690 -35.704 1.00 87.38 386 HIS A CA 1
ATOM 2905 C C . HIS A 1 386 ? 23.648 -5.218 -36.977 1.00 87.38 386 HIS A C 1
ATOM 2907 O O . HIS A 1 386 ? 23.047 -4.145 -37.012 1.00 87.38 386 HIS A O 1
ATOM 2913 N N . GLY A 1 387 ? 23.659 -6.070 -38.004 1.00 82.12 387 GLY A N 1
ATOM 2914 C CA . GLY A 1 387 ? 23.018 -5.768 -39.287 1.00 82.12 387 GLY A CA 1
ATOM 2915 C C . GLY A 1 387 ? 23.782 -4.743 -40.126 1.00 82.12 387 GLY A C 1
ATOM 2916 O O . GLY A 1 387 ? 23.212 -4.173 -41.053 1.00 82.12 387 GLY A O 1
ATOM 2917 N N . LEU A 1 388 ? 25.057 -4.506 -39.802 1.00 85.88 388 LEU A N 1
ATOM 2918 C CA . LEU A 1 388 ? 25.967 -3.825 -40.710 1.00 85.88 388 LEU A CA 1
ATOM 2919 C C . LEU A 1 388 ? 26.220 -4.716 -41.937 1.00 85.88 388 LEU A C 1
ATOM 2921 O O . LEU A 1 388 ? 26.331 -5.933 -41.782 1.00 85.88 388 LEU A O 1
ATOM 2925 N N . PRO A 1 389 ? 26.308 -4.131 -43.138 1.00 85.62 389 PRO A N 1
ATOM 2926 C CA . PRO A 1 389 ? 26.614 -4.879 -44.348 1.00 85.62 389 PRO A CA 1
ATOM 2927 C C . PRO A 1 389 ? 28.081 -5.329 -44.352 1.00 85.62 389 PRO A C 1
ATOM 2929 O O . PRO A 1 389 ? 28.945 -4.637 -43.812 1.00 85.62 389 PRO A O 1
ATOM 2932 N N . ASP A 1 390 ? 28.378 -6.463 -44.980 1.00 87.88 390 ASP A N 1
ATOM 2933 C CA . ASP A 1 390 ? 29.725 -7.042 -44.995 1.00 87.88 390 ASP A CA 1
ATOM 2934 C C . ASP A 1 390 ? 30.673 -6.278 -45.931 1.00 87.88 390 ASP A C 1
ATOM 2936 O O . ASP A 1 390 ? 30.272 -5.734 -46.963 1.00 87.88 390 ASP A O 1
ATOM 2940 N N . VAL A 1 391 ? 31.981 -6.293 -45.643 1.00 90.25 391 VAL A N 1
ATOM 2941 C CA . VAL A 1 391 ? 32.987 -5.750 -46.574 1.00 90.25 391 VAL A CA 1
ATOM 2942 C C . VAL A 1 391 ? 32.892 -6.468 -47.926 1.00 90.25 391 VAL A C 1
ATOM 2944 O O . VAL A 1 391 ? 32.990 -7.690 -48.014 1.00 90.25 391 VAL A O 1
ATOM 2947 N N . GLY A 1 392 ? 32.750 -5.694 -49.004 1.00 86.81 392 GLY A N 1
ATOM 2948 C CA . GLY A 1 392 ? 32.570 -6.200 -50.364 1.00 86.81 392 GLY A CA 1
ATOM 2949 C C . GLY A 1 392 ? 31.117 -6.485 -50.755 1.00 86.81 392 GLY A C 1
ATOM 2950 O O . GLY A 1 392 ? 30.863 -6.708 -51.944 1.00 86.81 392 GLY A O 1
ATOM 2951 N N . GLU A 1 393 ? 30.170 -6.428 -49.813 1.00 90.94 393 GLU A N 1
ATOM 2952 C CA . GLU A 1 393 ? 28.741 -6.534 -50.101 1.00 90.94 393 GLU A CA 1
ATOM 2953 C C . GLU A 1 393 ? 28.300 -5.424 -51.062 1.00 90.94 393 GLU A C 1
ATOM 2955 O O . GLU A 1 393 ? 28.796 -4.293 -51.013 1.00 90.94 393 GLU A O 1
ATOM 2960 N N . ILE A 1 394 ? 27.374 -5.757 -51.966 1.00 87.88 394 ILE A N 1
ATOM 2961 C CA . ILE A 1 394 ? 26.770 -4.794 -52.883 1.00 87.88 394 ILE A CA 1
ATOM 2962 C C . ILE A 1 394 ? 25.343 -4.506 -52.436 1.00 87.88 394 ILE A C 1
ATOM 2964 O O . ILE A 1 394 ? 24.479 -5.374 -52.530 1.00 87.88 394 ILE A O 1
ATOM 2968 N N . ILE A 1 395 ? 25.099 -3.261 -52.043 1.00 88.19 395 ILE A N 1
ATOM 2969 C CA . ILE A 1 395 ? 23.819 -2.796 -51.523 1.00 88.19 395 ILE A CA 1
ATOM 2970 C C . ILE A 1 395 ? 23.084 -2.000 -52.599 1.00 88.19 395 ILE A C 1
ATOM 2972 O O . ILE A 1 395 ? 23.640 -1.063 -53.176 1.00 88.19 395 ILE A O 1
ATOM 2976 N N . ASP A 1 396 ? 21.822 -2.350 -52.848 1.00 86.00 396 ASP A N 1
ATOM 2977 C CA . ASP A 1 396 ? 20.922 -1.589 -53.714 1.00 86.00 396 ASP A CA 1
ATOM 2978 C C . ASP A 1 396 ? 20.165 -0.528 -52.897 1.00 86.00 396 ASP A C 1
ATOM 2980 O O . ASP A 1 396 ? 19.296 -0.853 -52.089 1.00 86.00 396 ASP A O 1
ATOM 2984 N N . CYS A 1 397 ? 20.429 0.757 -53.137 1.00 84.81 397 CYS A N 1
ATOM 2985 C CA . CYS A 1 397 ? 19.778 1.857 -52.417 1.00 84.81 397 CYS A CA 1
ATOM 2986 C C . CYS A 1 397 ? 19.394 3.019 -53.334 1.00 84.81 397 CYS A C 1
ATOM 2988 O O . CYS A 1 397 ? 19.915 3.161 -54.438 1.00 84.81 397 CYS A O 1
ATOM 2990 N N . ARG A 1 398 ? 18.485 3.887 -52.882 1.00 83.19 398 ARG A N 1
ATOM 2991 C CA . ARG A 1 398 ? 18.152 5.129 -53.591 1.00 83.19 398 ARG A CA 1
ATOM 2992 C C . ARG A 1 398 ? 18.981 6.267 -53.006 1.00 83.19 398 ARG A C 1
ATOM 2994 O O . ARG A 1 398 ? 18.958 6.463 -51.797 1.00 83.19 398 ARG A O 1
ATOM 3001 N N . VAL A 1 399 ? 19.689 7.001 -53.858 1.00 81.88 399 VAL A N 1
ATOM 3002 C CA . VAL A 1 399 ? 20.533 8.136 -53.454 1.00 81.88 399 VAL A CA 1
ATOM 3003 C C . VAL A 1 399 ? 20.086 9.404 -54.167 1.00 81.88 399 VAL A C 1
ATOM 3005 O O . VAL A 1 399 ? 19.679 9.375 -55.334 1.00 81.88 399 VAL A O 1
ATOM 3008 N N . ASP A 1 400 ? 20.163 10.527 -53.464 1.00 81.12 400 ASP A N 1
ATOM 3009 C CA . ASP A 1 400 ? 19.816 11.825 -54.027 1.00 81.12 400 ASP A CA 1
ATOM 3010 C C . ASP A 1 400 ? 21.007 12.439 -54.761 1.00 81.12 400 ASP A C 1
ATOM 3012 O O . ASP A 1 400 ? 22.173 12.228 -54.410 1.00 81.12 400 ASP A O 1
ATOM 3016 N N . ARG A 1 401 ? 20.722 13.231 -55.797 1.00 77.38 401 ARG A N 1
ATOM 3017 C CA . ARG A 1 401 ? 21.761 13.871 -56.609 1.00 77.38 401 ARG A CA 1
ATOM 3018 C C . ARG A 1 401 ? 22.616 14.799 -55.742 1.00 77.38 401 ARG A C 1
ATOM 3020 O O . ARG A 1 401 ? 22.090 15.636 -55.018 1.00 77.38 401 ARG A O 1
ATOM 3027 N N . GLY A 1 402 ? 23.934 14.696 -55.884 1.00 77.25 402 GLY A N 1
ATOM 3028 C CA . GLY A 1 402 ? 24.916 15.520 -55.178 1.00 77.25 402 GLY A CA 1
ATOM 3029 C C . GLY A 1 402 ? 25.207 15.075 -53.744 1.00 77.25 402 GLY A C 1
ATOM 3030 O O . GLY A 1 402 ? 26.073 15.668 -53.108 1.00 77.25 402 GLY A O 1
ATOM 3031 N N . THR A 1 403 ? 24.533 14.038 -53.240 1.00 84.69 403 THR A N 1
ATOM 3032 C CA . THR A 1 403 ? 24.798 13.487 -51.906 1.00 84.69 403 THR A CA 1
ATOM 3033 C C . THR A 1 403 ? 25.934 12.469 -51.938 1.00 84.69 403 THR A C 1
ATOM 3035 O O . THR A 1 403 ? 26.153 11.789 -52.939 1.00 84.69 403 THR A O 1
ATOM 3038 N N . SER A 1 404 ? 26.665 12.368 -50.832 1.00 86.94 404 SER A N 1
ATOM 3039 C CA . SER A 1 404 ? 27.716 11.367 -50.590 1.00 86.94 404 SER A CA 1
ATOM 3040 C C . SER A 1 404 ? 27.411 10.524 -49.349 1.00 86.94 404 SER A C 1
ATOM 3042 O O . SER A 1 404 ? 28.316 9.973 -48.726 1.00 86.94 404 SER A O 1
ATOM 3044 N N . GLN A 1 405 ? 26.147 10.508 -48.928 1.00 90.69 405 GLN A N 1
ATOM 3045 C CA . GLN A 1 405 ? 25.677 9.811 -47.742 1.00 90.69 405 GLN A CA 1
ATOM 3046 C C . GLN A 1 405 ? 24.222 9.386 -47.941 1.00 90.69 405 GLN A C 1
ATOM 3048 O O . GLN A 1 405 ? 23.431 10.120 -48.531 1.00 90.69 405 GLN A O 1
ATOM 3053 N N . VAL A 1 406 ? 23.877 8.205 -47.439 1.00 89.50 406 VAL A N 1
ATOM 3054 C CA . VAL A 1 406 ? 22.518 7.656 -47.401 1.00 89.50 406 VAL A CA 1
ATOM 3055 C C . VAL A 1 406 ? 22.338 6.874 -46.101 1.00 89.50 406 VAL A C 1
ATOM 3057 O O . VAL A 1 406 ? 23.319 6.416 -45.527 1.00 89.50 406 VAL A O 1
ATOM 3060 N N . THR A 1 407 ? 21.107 6.710 -45.627 1.00 87.06 407 THR A N 1
ATOM 3061 C CA . THR A 1 407 ? 20.804 5.823 -44.495 1.00 87.06 407 THR A CA 1
ATOM 3062 C C . THR A 1 407 ? 20.103 4.578 -45.020 1.00 87.06 407 THR A C 1
ATOM 3064 O O . THR A 1 407 ? 19.048 4.692 -45.644 1.00 87.06 407 THR A O 1
ATOM 3067 N N . ILE A 1 408 ? 20.681 3.402 -44.781 1.00 85.81 408 ILE A N 1
ATOM 3068 C CA . ILE A 1 408 ? 20.155 2.105 -45.225 1.00 85.81 408 ILE A CA 1
ATOM 3069 C C . ILE A 1 408 ? 19.844 1.289 -43.980 1.00 85.81 408 ILE A C 1
ATOM 3071 O O . ILE A 1 408 ? 20.728 1.081 -43.159 1.00 85.81 408 ILE A O 1
ATOM 3075 N N . ASP A 1 409 ? 18.576 0.912 -43.805 1.00 82.38 409 ASP A N 1
ATOM 3076 C CA . ASP A 1 409 ? 18.093 0.166 -42.633 1.00 82.38 409 ASP A CA 1
ATOM 3077 C C . ASP A 1 409 ? 18.551 0.763 -41.290 1.00 82.38 409 ASP A C 1
ATOM 3079 O O . ASP A 1 409 ? 18.832 0.062 -40.325 1.00 82.38 409 ASP A O 1
ATOM 3083 N N . GLY A 1 410 ? 18.623 2.098 -41.239 1.00 81.38 410 GLY A N 1
ATOM 3084 C CA . GLY A 1 410 ? 19.036 2.844 -40.055 1.00 81.38 410 GLY A CA 1
ATOM 3085 C C . GLY A 1 410 ? 20.546 3.038 -39.886 1.00 81.38 410 GLY A C 1
ATOM 3086 O O . GLY A 1 410 ? 20.949 3.801 -39.008 1.00 81.38 410 GLY A O 1
ATOM 3087 N N . VAL A 1 411 ? 21.368 2.444 -40.750 1.00 87.06 411 VAL A N 1
ATOM 3088 C CA . VAL A 1 411 ? 22.827 2.591 -40.768 1.00 87.06 411 VAL A CA 1
ATOM 3089 C C . VAL A 1 411 ? 23.227 3.733 -41.712 1.00 87.06 411 VAL A C 1
ATOM 3091 O O . VAL A 1 411 ? 22.852 3.712 -42.889 1.00 87.06 411 VAL A O 1
ATOM 3094 N N . PRO A 1 412 ? 23.981 4.746 -41.250 1.00 88.94 412 PRO A N 1
ATOM 3095 C CA . PRO A 1 412 ? 24.524 5.769 -42.132 1.00 88.94 412 PRO A CA 1
ATOM 3096 C C . PRO A 1 412 ? 25.653 5.178 -42.988 1.00 88.94 412 PRO A C 1
ATOM 3098 O O . PRO A 1 412 ? 26.649 4.686 -42.464 1.00 88.94 412 PRO A O 1
ATOM 3101 N N . VAL A 1 413 ? 25.510 5.263 -44.309 1.00 90.12 413 VAL A N 1
ATOM 3102 C CA . VAL A 1 413 ? 26.497 4.832 -45.303 1.00 90.12 413 VAL A CA 1
ATOM 3103 C C . VAL A 1 413 ? 27.040 6.058 -46.027 1.00 90.12 413 VAL A C 1
ATOM 3105 O O . VAL A 1 413 ? 26.300 6.766 -46.713 1.00 90.12 413 VAL A O 1
ATOM 3108 N N . GLN A 1 414 ? 28.337 6.313 -45.892 1.00 92.31 414 GLN A N 1
ATOM 3109 C CA . GLN A 1 414 ? 29.056 7.349 -46.623 1.00 92.31 414 GLN A CA 1
ATOM 3110 C C . GLN A 1 414 ? 29.704 6.744 -47.868 1.00 92.31 414 GLN A C 1
ATOM 3112 O O . GLN A 1 414 ? 30.383 5.724 -47.790 1.00 92.31 414 GLN A O 1
ATOM 3117 N N . PHE A 1 415 ? 29.533 7.377 -49.025 1.00 89.94 415 PHE A N 1
ATOM 3118 C CA . PHE A 1 415 ? 30.063 6.854 -50.279 1.00 89.94 415 PHE A CA 1
ATOM 3119 C C . PHE A 1 415 ? 30.756 7.909 -51.134 1.00 89.94 415 PHE A C 1
ATOM 3121 O O . PHE A 1 415 ? 30.455 9.101 -51.071 1.00 89.94 415 PHE A O 1
ATOM 3128 N N . SER A 1 416 ? 31.710 7.452 -51.944 1.00 83.00 416 SER A N 1
ATOM 3129 C CA . SER A 1 416 ? 32.463 8.282 -52.885 1.00 83.00 416 SER A CA 1
ATOM 3130 C C . SER A 1 416 ? 32.570 7.584 -54.245 1.00 83.00 416 SER A C 1
ATOM 3132 O O . SER A 1 416 ? 32.748 6.364 -54.272 1.00 83.00 416 SER A O 1
ATOM 3134 N N . PRO A 1 417 ? 32.486 8.321 -55.371 1.00 80.75 417 PRO A N 1
ATOM 3135 C CA . PRO A 1 417 ? 32.166 9.754 -55.481 1.00 80.75 417 PRO A CA 1
ATOM 3136 C C . PRO A 1 417 ? 30.696 10.079 -55.115 1.00 80.75 417 PRO A C 1
ATOM 3138 O O . PRO A 1 417 ? 29.873 9.164 -55.070 1.00 80.75 417 PRO A O 1
ATOM 3141 N N . PRO A 1 418 ? 30.339 11.362 -54.865 1.00 81.00 418 PRO A N 1
ATOM 3142 C CA . PRO A 1 418 ? 28.946 11.769 -54.659 1.00 81.00 418 PRO A CA 1
ATOM 3143 C C . PRO A 1 418 ? 28.058 11.380 -55.845 1.00 81.00 418 PRO A C 1
ATOM 3145 O O . PRO A 1 418 ? 28.510 11.381 -56.994 1.00 81.00 418 PRO A O 1
ATOM 3148 N N . SER A 1 419 ? 26.781 11.099 -55.585 1.00 76.31 419 SER A N 1
ATOM 3149 C CA . SER A 1 419 ? 25.859 10.638 -56.620 1.00 76.31 419 SER A CA 1
ATOM 3150 C C . SER A 1 419 ? 25.677 11.688 -57.717 1.00 76.31 419 SER A C 1
ATOM 3152 O O . SER A 1 419 ? 25.310 12.837 -57.453 1.00 76.31 419 SER A O 1
ATOM 3154 N N . LEU A 1 420 ? 25.880 11.289 -58.973 1.00 67.31 420 LEU A N 1
ATOM 3155 C CA . LEU A 1 420 ? 25.678 12.162 -60.135 1.00 67.31 420 LEU A CA 1
ATOM 3156 C C . LEU A 1 420 ? 24.220 12.176 -60.609 1.00 67.31 420 LEU A C 1
ATOM 3158 O O . LEU A 1 420 ? 23.807 13.099 -61.317 1.00 67.31 420 LEU A O 1
ATOM 3162 N N . VAL A 1 421 ? 23.443 11.168 -60.210 1.00 64.81 421 VAL A N 1
ATOM 3163 C CA . VAL A 1 421 ? 22.034 10.993 -60.574 1.00 64.81 421 VAL A CA 1
ATOM 3164 C C . VAL A 1 421 ? 21.168 11.035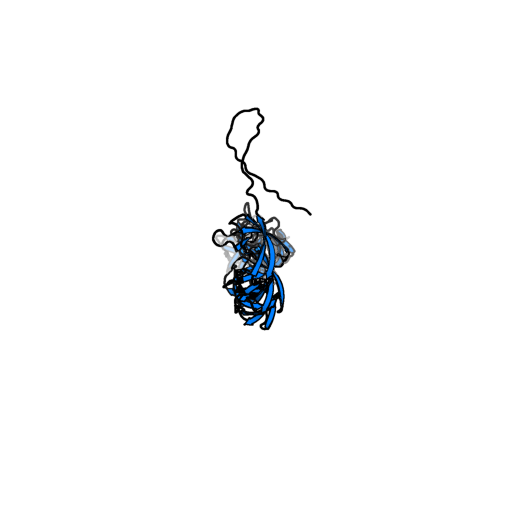 -59.315 1.00 64.81 421 VAL A C 1
ATOM 3166 O O . VAL A 1 421 ? 21.606 10.634 -58.239 1.00 64.81 421 VAL A O 1
ATOM 3169 N N . GLY A 1 422 ? 19.947 11.548 -59.425 1.00 64.75 422 GLY A N 1
ATOM 3170 C CA . GLY A 1 422 ? 18.998 11.551 -58.312 1.00 64.75 422 GLY A CA 1
ATOM 3171 C C . GLY A 1 422 ? 17.940 10.482 -58.504 1.00 64.75 422 GLY A C 1
ATOM 3172 O O . GLY A 1 422 ? 17.597 10.147 -59.638 1.00 64.75 422 GLY A O 1
ATOM 3173 N N . GLU A 1 423 ? 17.383 9.988 -57.401 1.00 63.00 423 GLU A N 1
ATOM 3174 C CA . GLU A 1 423 ? 16.144 9.207 -57.390 1.00 63.00 423 GLU A CA 1
ATOM 3175 C C . GLU A 1 423 ? 16.186 7.825 -58.073 1.00 63.00 423 GLU A C 1
ATOM 3177 O O . GLU A 1 423 ? 15.158 7.140 -58.120 1.00 63.00 423 GLU A O 1
ATOM 3182 N N . LEU A 1 424 ? 17.343 7.380 -58.555 1.00 66.25 424 LEU A N 1
ATOM 3183 C CA . LEU A 1 424 ? 17.541 6.055 -59.138 1.00 66.25 424 LEU A CA 1
ATOM 3184 C C . LEU A 1 424 ? 18.019 5.055 -58.083 1.00 66.25 424 LEU A C 1
ATOM 3186 O O . LEU A 1 424 ? 18.616 5.434 -57.075 1.00 66.25 424 LEU A O 1
ATOM 3190 N N . LYS A 1 425 ? 17.755 3.763 -58.324 1.00 70.50 425 LYS A N 1
ATOM 3191 C CA . LYS A 1 425 ? 18.440 2.708 -57.570 1.00 70.50 425 LYS A CA 1
ATOM 3192 C C . LYS A 1 425 ? 19.902 2.705 -58.012 1.00 70.50 425 LYS A C 1
ATOM 3194 O O . LYS A 1 425 ? 20.165 2.616 -59.214 1.00 70.50 425 LYS A O 1
ATOM 3199 N N . SER A 1 426 ? 20.790 2.800 -57.036 1.00 79.38 426 SER A N 1
ATOM 3200 C CA . SER A 1 426 ? 22.247 2.796 -57.118 1.00 79.38 426 SER A CA 1
ATOM 3201 C C . SER A 1 426 ? 22.792 1.582 -56.378 1.00 79.38 426 SER A C 1
ATOM 3203 O O . SER A 1 426 ? 22.167 1.105 -55.432 1.00 79.38 426 SER A O 1
ATOM 3205 N N . ARG A 1 427 ? 23.961 1.103 -56.803 1.00 84.12 427 ARG A N 1
ATOM 3206 C CA . ARG A 1 427 ? 24.699 0.015 -56.159 1.00 84.12 427 ARG A CA 1
ATOM 3207 C C . ARG A 1 427 ? 25.925 0.563 -55.461 1.00 84.12 427 ARG A C 1
ATOM 3209 O O . ARG A 1 427 ? 26.790 1.155 -56.108 1.00 84.12 427 ARG A O 1
ATOM 3216 N N . LEU A 1 428 ? 25.994 0.341 -54.157 1.00 87.94 428 LEU A N 1
ATOM 3217 C CA . LEU A 1 428 ? 27.135 0.688 -53.322 1.00 87.94 428 LEU A CA 1
ATOM 3218 C C . LEU A 1 428 ? 27.898 -0.588 -52.971 1.00 87.94 428 LEU A C 1
ATOM 3220 O O . LEU A 1 428 ? 27.280 -1.553 -52.537 1.00 87.94 428 LEU A O 1
ATOM 3224 N N . ARG A 1 429 ? 29.219 -0.608 -53.151 1.00 89.12 429 ARG A N 1
ATOM 3225 C CA . ARG A 1 429 ? 30.086 -1.674 -52.636 1.00 89.12 429 ARG A CA 1
ATOM 3226 C C . ARG A 1 429 ? 30.670 -1.242 -51.303 1.00 89.12 429 ARG A C 1
ATOM 3228 O O . ARG A 1 429 ? 31.383 -0.244 -51.264 1.00 89.12 429 ARG A O 1
ATOM 3235 N N . VAL A 1 430 ? 30.421 -1.994 -50.242 1.00 91.38 430 VAL A N 1
ATOM 3236 C CA . VAL A 1 430 ? 30.983 -1.702 -48.919 1.00 91.38 430 VAL A CA 1
ATOM 3237 C C . VAL A 1 430 ? 32.497 -1.876 -48.932 1.00 91.38 430 VAL A C 1
ATOM 3239 O O . VAL A 1 430 ? 33.022 -2.872 -49.432 1.00 91.38 430 VAL A O 1
ATOM 3242 N N . LEU A 1 431 ? 33.195 -0.889 -48.384 1.00 90.06 431 LEU A N 1
ATOM 3243 C CA . LEU A 1 431 ? 34.645 -0.854 -48.231 1.00 90.06 431 LEU A CA 1
ATOM 3244 C C . LEU A 1 431 ? 35.066 -1.043 -46.771 1.00 90.06 431 LEU A C 1
ATOM 3246 O O . LEU A 1 431 ? 36.103 -1.649 -46.521 1.00 90.06 431 LEU A O 1
ATOM 3250 N N . ASP A 1 432 ? 34.284 -0.503 -45.834 1.00 89.50 432 ASP A N 1
ATOM 3251 C CA . ASP A 1 432 ? 34.561 -0.517 -44.396 1.00 89.50 432 ASP A CA 1
ATOM 3252 C C . ASP A 1 432 ? 33.247 -0.480 -43.607 1.00 89.50 432 ASP A C 1
ATOM 3254 O O . ASP A 1 432 ? 32.313 0.220 -44.003 1.00 89.50 432 ASP A O 1
ATOM 3258 N N . VAL A 1 433 ? 33.183 -1.226 -42.507 1.00 84.50 433 VAL A N 1
ATOM 3259 C CA . VAL A 1 433 ? 31.948 -1.506 -41.753 1.00 84.50 433 VAL A CA 1
ATOM 3260 C C . VAL A 1 433 ? 31.776 -0.641 -40.503 1.00 84.50 433 VAL A C 1
ATOM 3262 O O . VAL A 1 433 ? 30.706 -0.653 -39.907 1.00 84.50 433 VAL A O 1
ATOM 3265 N N . GLY A 1 434 ? 32.778 0.152 -40.113 1.00 83.00 434 GLY A N 1
ATOM 3266 C CA . GLY A 1 434 ? 32.632 1.102 -39.004 1.00 83.00 434 GLY A CA 1
ATOM 3267 C C . GLY A 1 434 ? 31.629 2.214 -39.343 1.00 83.00 434 GLY A C 1
ATOM 3268 O O . GLY A 1 434 ? 31.752 2.783 -40.427 1.00 83.00 434 GLY A O 1
ATOM 3269 N N . PRO A 1 435 ? 30.652 2.555 -38.480 1.00 82.69 435 PRO A N 1
ATOM 3270 C CA . PRO A 1 435 ? 29.735 3.653 -38.760 1.00 82.69 435 PRO A CA 1
ATOM 3271 C C . PRO A 1 435 ? 30.476 5.015 -38.802 1.00 82.69 435 PRO A C 1
ATOM 3273 O O . PRO A 1 435 ? 31.364 5.265 -37.991 1.00 82.69 435 PRO A O 1
ATOM 3276 N N . PRO A 1 436 ? 30.146 5.919 -39.745 1.00 86.38 436 PRO A N 1
ATOM 3277 C CA . PRO A 1 436 ? 29.335 5.647 -40.924 1.00 86.38 436 PRO A CA 1
ATOM 3278 C C . PRO A 1 436 ? 30.049 4.672 -41.871 1.00 86.38 436 PRO A C 1
ATOM 3280 O O . PRO A 1 436 ? 31.194 4.907 -42.264 1.00 86.38 436 PRO A O 1
ATOM 3283 N N . VAL A 1 437 ? 29.332 3.619 -42.282 1.00 90.75 437 VAL A N 1
ATOM 3284 C CA . VAL A 1 437 ? 29.836 2.569 -43.180 1.00 90.75 437 VAL A CA 1
ATOM 3285 C C . VAL A 1 437 ? 30.359 3.226 -44.446 1.00 90.75 437 VAL A C 1
ATOM 3287 O O . VAL A 1 437 ? 29.656 4.028 -45.065 1.00 90.75 437 VAL A O 1
ATOM 3290 N N . ARG A 1 438 ? 31.581 2.899 -44.864 1.00 91.94 438 ARG A N 1
ATOM 3291 C CA . ARG A 1 438 ? 32.160 3.477 -46.081 1.00 91.94 438 ARG A CA 1
ATOM 3292 C C . ARG A 1 438 ? 31.891 2.570 -47.260 1.00 91.94 438 ARG A C 1
ATOM 3294 O O . ARG A 1 438 ? 32.155 1.374 -47.196 1.00 91.94 438 ARG A O 1
ATOM 3301 N N . ALA A 1 439 ? 31.436 3.146 -48.362 1.00 91.75 439 ALA A N 1
ATOM 3302 C CA . ALA A 1 439 ? 31.174 2.422 -49.594 1.00 91.75 439 ALA A CA 1
ATOM 3303 C C . ALA A 1 439 ? 31.696 3.161 -50.839 1.00 91.75 439 ALA A C 1
ATOM 3305 O O . ALA A 1 439 ? 31.944 4.366 -50.832 1.00 91.75 439 ALA A O 1
ATOM 3306 N N . GLU A 1 440 ? 31.852 2.433 -51.937 1.00 88.75 440 GLU A N 1
ATOM 3307 C CA . GLU A 1 440 ? 32.104 2.976 -53.270 1.00 88.75 440 GLU A CA 1
ATOM 3308 C C . GLU A 1 440 ? 30.828 2.882 -54.104 1.00 88.75 440 GLU A C 1
ATOM 3310 O O . GLU A 1 440 ? 30.180 1.834 -54.152 1.00 88.75 440 GLU A O 1
ATOM 3315 N N . LEU A 1 441 ? 30.470 3.962 -54.796 1.00 84.31 441 LEU A N 1
ATOM 3316 C CA . LEU A 1 441 ? 29.390 3.925 -55.778 1.00 84.31 441 LEU A CA 1
ATOM 3317 C C . LEU A 1 441 ? 29.881 3.206 -57.042 1.00 84.31 441 LEU A C 1
ATOM 3319 O O . LEU A 1 441 ? 30.698 3.756 -57.780 1.00 84.31 441 LEU A O 1
ATOM 3323 N N . ILE A 1 442 ? 29.382 1.992 -57.294 1.00 78.25 442 ILE A N 1
ATOM 3324 C CA . ILE A 1 442 ? 29.876 1.145 -58.390 1.00 78.25 442 ILE A CA 1
ATOM 3325 C C . ILE A 1 442 ? 29.002 1.183 -59.646 1.00 78.25 442 ILE A C 1
ATOM 3327 O O . ILE A 1 442 ? 29.570 1.155 -60.729 1.00 78.25 442 ILE A O 1
ATOM 3331 N N . ASP A 1 443 ? 27.668 1.290 -59.536 1.00 67.00 443 ASP A N 1
ATOM 3332 C CA . ASP A 1 443 ? 26.757 1.271 -60.698 1.00 67.00 443 ASP A CA 1
ATOM 3333 C C . ASP A 1 443 ? 25.378 1.906 -60.427 1.00 67.00 443 ASP A C 1
ATOM 3335 O O . ASP A 1 443 ? 24.915 1.977 -59.287 1.00 67.00 443 ASP A O 1
ATOM 3339 N N . TYR A 1 444 ? 24.673 2.283 -61.502 1.00 66.94 444 TYR A N 1
ATOM 3340 C CA . TYR A 1 444 ? 23.253 2.665 -61.494 1.00 66.94 444 TYR A CA 1
ATOM 3341 C C . TYR A 1 444 ? 22.407 1.528 -62.107 1.00 66.94 444 TYR A C 1
ATOM 3343 O O . TYR A 1 444 ? 22.117 1.577 -63.301 1.00 66.94 444 TYR A O 1
ATOM 3351 N N . PRO A 1 445 ? 21.988 0.490 -61.352 1.00 56.91 445 PRO A N 1
ATOM 3352 C CA . PRO A 1 445 ? 21.300 -0.704 -61.877 1.00 56.91 445 PRO A CA 1
ATOM 3353 C C . PRO A 1 445 ? 20.026 -0.443 -62.692 1.00 56.91 445 PRO A C 1
ATOM 3355 O O . PRO A 1 445 ? 19.523 -1.347 -63.353 1.00 56.91 445 PRO A O 1
ATOM 3358 N N . THR A 1 446 ? 19.475 0.769 -62.634 1.00 60.19 446 THR A N 1
ATOM 3359 C CA . THR A 1 446 ? 18.274 1.158 -63.387 1.00 60.19 446 THR A CA 1
ATOM 3360 C C . THR A 1 446 ? 18.557 1.737 -64.769 1.00 60.19 446 THR A C 1
ATOM 3362 O O . THR A 1 446 ? 17.601 1.956 -65.500 1.00 60.19 446 THR A O 1
ATOM 3365 N N . LEU A 1 447 ? 19.820 1.972 -65.135 1.00 68.44 447 LEU A N 1
ATOM 3366 C CA . LEU A 1 447 ? 20.203 2.476 -66.452 1.00 68.44 447 LEU A CA 1
ATOM 3367 C C . LEU A 1 447 ? 20.961 1.384 -67.202 1.00 68.44 447 LEU A C 1
ATOM 3369 O O . LEU A 1 447 ? 22.086 1.044 -66.842 1.00 68.44 447 LEU A O 1
ATOM 3373 N N . GLN A 1 448 ? 20.347 0.832 -68.246 1.00 72.88 448 GLN A N 1
ATOM 3374 C CA . GLN A 1 448 ? 20.993 -0.187 -69.075 1.00 72.88 448 GLN A CA 1
ATOM 3375 C C . GLN A 1 448 ? 21.572 0.426 -70.350 1.00 72.88 448 GLN A C 1
ATOM 3377 O O . GLN A 1 448 ? 20.950 1.275 -70.997 1.00 72.88 448 GLN A O 1
ATOM 3382 N N . GLU A 1 449 ? 22.756 -0.034 -70.758 1.00 81.50 449 GLU A N 1
ATOM 3383 C CA . GLU A 1 449 ? 23.265 0.272 -72.094 1.00 81.50 449 GLU A CA 1
ATOM 3384 C C . GLU A 1 449 ? 22.236 -0.163 -73.150 1.00 81.50 449 GLU A C 1
ATOM 3386 O O . GLU A 1 449 ? 21.663 -1.251 -73.104 1.00 81.50 449 GLU A O 1
ATOM 3391 N N . GLY A 1 450 ? 21.958 0.720 -74.104 1.00 82.69 450 GLY A N 1
ATOM 3392 C CA . GLY A 1 450 ? 20.937 0.531 -75.126 1.00 82.69 450 GLY A CA 1
ATOM 3393 C C . GLY A 1 450 ? 19.540 1.037 -74.758 1.00 82.69 450 GLY A C 1
ATOM 3394 O O . GLY A 1 450 ? 18.730 1.182 -75.681 1.00 82.69 450 GLY A O 1
ATOM 3395 N N . GLU A 1 451 ? 19.262 1.361 -73.489 1.00 84.50 451 GLU A N 1
ATOM 3396 C CA . GLU A 1 451 ? 18.002 1.981 -73.058 1.00 84.50 451 GLU A CA 1
ATOM 3397 C C . GLU A 1 451 ? 17.826 3.366 -73.698 1.00 84.50 451 GLU A C 1
ATOM 3399 O O . GLU A 1 451 ? 18.796 4.062 -73.988 1.00 84.50 451 GLU A O 1
ATOM 3404 N N . THR A 1 452 ? 16.586 3.781 -73.970 1.00 84.25 452 THR A N 1
ATOM 3405 C CA . THR A 1 452 ? 16.292 5.116 -74.512 1.00 84.25 452 THR A CA 1
ATOM 3406 C C . THR A 1 452 ? 15.529 5.952 -73.498 1.00 84.25 452 THR A C 1
ATOM 3408 O O . THR A 1 452 ? 14.395 5.630 -73.152 1.00 84.25 452 THR A O 1
ATOM 3411 N N . VAL A 1 453 ? 16.117 7.074 -73.098 1.00 84.75 453 VAL A N 1
ATOM 3412 C CA . VAL A 1 453 ? 15.565 7.985 -72.090 1.00 84.75 453 VAL A CA 1
ATOM 3413 C C . VAL A 1 453 ? 15.164 9.312 -72.727 1.00 84.75 453 VAL A C 1
ATOM 3415 O O . VAL A 1 453 ? 15.704 9.708 -73.764 1.00 84.75 453 VAL A O 1
ATOM 3418 N N . ARG A 1 454 ? 14.171 9.995 -72.149 1.00 87.00 454 ARG A N 1
ATOM 3419 C CA . ARG A 1 454 ? 13.835 11.369 -72.553 1.00 87.00 454 ARG A CA 1
ATOM 3420 C C . ARG A 1 454 ? 14.777 12.330 -71.841 1.00 87.00 454 ARG A C 1
ATOM 3422 O O . ARG A 1 454 ? 15.023 12.157 -70.649 1.00 87.00 454 ARG A O 1
ATOM 3429 N N . ALA A 1 455 ? 15.322 13.283 -72.576 1.00 88.69 455 ALA A N 1
ATOM 3430 C CA . ALA A 1 455 ? 16.268 14.255 -72.062 1.00 88.69 455 ALA A CA 1
ATOM 3431 C C . ALA A 1 455 ? 16.123 15.577 -72.809 1.00 88.69 455 ALA A C 1
ATOM 3433 O O . ALA A 1 455 ? 15.695 15.597 -73.960 1.00 88.69 455 ALA A O 1
ATOM 3434 N N . LYS A 1 456 ? 16.581 16.664 -72.207 1.00 91.12 456 LYS A N 1
ATOM 3435 C CA . LYS A 1 456 ? 16.661 17.980 -72.827 1.00 91.12 456 LYS A CA 1
ATOM 3436 C C . LYS A 1 456 ? 18.109 18.346 -73.116 1.00 91.12 456 LYS A C 1
ATOM 3438 O O . LYS A 1 456 ? 18.938 18.364 -72.210 1.00 91.12 456 LYS A O 1
ATOM 3443 N N . VAL A 1 457 ? 18.424 18.643 -74.375 1.00 90.12 457 VAL A N 1
ATOM 3444 C CA . VAL A 1 457 ? 19.762 19.118 -74.769 1.00 90.12 457 VAL A CA 1
ATOM 3445 C C . VAL A 1 457 ? 20.019 20.490 -74.148 1.00 90.12 457 VAL A C 1
ATOM 3447 O O . VAL A 1 457 ? 19.180 21.387 -74.260 1.00 90.12 457 VAL A O 1
ATOM 3450 N N . ASP A 1 458 ? 21.182 20.650 -73.520 1.00 89.06 458 ASP A N 1
ATOM 3451 C CA . ASP A 1 458 ? 21.610 21.894 -72.889 1.00 89.06 458 ASP A CA 1
ATOM 3452 C C . ASP A 1 458 ? 21.726 23.012 -73.936 1.00 89.06 458 ASP A C 1
ATOM 3454 O O . ASP A 1 458 ? 22.357 22.850 -74.984 1.00 89.06 458 ASP A O 1
ATOM 3458 N N . SER A 1 459 ? 21.101 24.161 -73.670 1.00 89.94 459 SER A N 1
ATOM 3459 C CA . SER A 1 459 ? 21.114 25.295 -74.597 1.00 89.94 459 SER A CA 1
ATOM 3460 C C . SER A 1 459 ? 22.489 25.928 -74.759 1.00 89.94 459 SER A C 1
ATOM 3462 O O . SER A 1 459 ? 22.744 26.553 -75.785 1.00 89.94 459 SER A O 1
ATOM 3464 N N . ASN A 1 460 ? 23.361 25.754 -73.768 1.00 90.12 460 ASN A N 1
ATOM 3465 C CA . ASN A 1 460 ? 24.697 26.333 -73.737 1.00 90.12 460 ASN A CA 1
ATOM 3466 C C . ASN A 1 460 ? 25.770 25.328 -74.173 1.00 90.12 460 ASN A C 1
ATOM 3468 O O . ASN A 1 460 ? 26.894 25.728 -74.471 1.00 90.12 460 ASN A O 1
ATOM 3472 N N . ASN A 1 461 ? 25.441 24.032 -74.221 1.00 90.69 461 ASN A N 1
ATOM 3473 C CA . ASN A 1 461 ? 26.366 22.994 -74.650 1.00 90.69 461 ASN A CA 1
ATOM 3474 C C . ASN A 1 461 ? 25.654 21.833 -75.361 1.00 90.69 461 ASN A C 1
ATOM 3476 O O . ASN A 1 461 ? 25.180 20.889 -74.735 1.00 90.69 461 ASN A O 1
ATOM 3480 N N . PHE A 1 462 ? 25.660 21.844 -76.695 1.00 90.38 462 PHE A N 1
ATOM 3481 C CA . PHE A 1 462 ? 25.000 20.805 -77.493 1.00 90.38 462 PHE A CA 1
ATOM 3482 C C . PHE A 1 462 ? 25.665 19.421 -77.424 1.00 90.38 462 PHE A C 1
ATOM 3484 O O . PHE A 1 462 ? 25.165 18.491 -78.053 1.00 90.38 462 PHE A O 1
ATOM 3491 N N . THR A 1 463 ? 26.771 19.248 -76.696 1.00 91.38 463 THR A N 1
ATOM 3492 C CA . THR A 1 463 ? 27.313 17.915 -76.379 1.00 91.38 463 THR A CA 1
ATOM 3493 C C . THR A 1 463 ? 26.744 17.340 -75.085 1.00 91.38 463 THR A C 1
ATOM 3495 O O . THR A 1 463 ? 27.113 16.236 -74.703 1.00 91.38 463 THR A O 1
ATOM 3498 N N . VAL A 1 464 ? 25.831 18.045 -74.414 1.00 88.62 464 VAL A N 1
ATOM 3499 C CA . VAL A 1 464 ? 25.248 17.629 -73.138 1.00 88.62 464 VAL A CA 1
ATOM 3500 C C . VAL A 1 464 ? 23.725 17.601 -73.234 1.00 88.62 464 VAL A C 1
ATOM 3502 O O . VAL A 1 464 ? 23.099 18.524 -73.754 1.00 88.62 464 VAL A O 1
ATOM 3505 N N . ALA A 1 465 ? 23.115 16.547 -72.699 1.00 89.50 465 ALA A N 1
ATOM 3506 C CA . ALA A 1 465 ? 21.681 16.478 -72.448 1.00 89.50 465 ALA A CA 1
ATOM 3507 C C . ALA A 1 465 ? 21.403 16.172 -70.972 1.00 89.50 465 ALA A C 1
ATOM 3509 O O . ALA A 1 465 ? 22.203 15.527 -70.304 1.00 89.50 465 ALA A O 1
ATOM 3510 N N . HIS A 1 466 ? 20.261 16.620 -70.462 1.00 86.00 466 HIS A N 1
ATOM 3511 C CA . HIS A 1 466 ? 19.816 16.377 -69.091 1.00 86.00 466 HIS A CA 1
ATOM 3512 C C . HIS A 1 466 ? 18.560 15.515 -69.129 1.00 86.00 466 HIS A C 1
ATOM 3514 O O . HIS A 1 466 ? 17.568 15.922 -69.724 1.00 86.00 466 HIS A O 1
ATOM 3520 N N . ALA A 1 467 ? 18.605 14.316 -68.553 1.00 83.00 467 ALA A N 1
ATOM 3521 C CA . ALA A 1 467 ? 17.471 13.398 -68.547 1.00 83.00 467 ALA A CA 1
ATOM 3522 C C . ALA A 1 467 ? 16.265 13.996 -67.808 1.00 83.00 467 ALA A C 1
ATOM 3524 O O . ALA A 1 467 ? 16.399 14.451 -66.673 1.00 83.00 467 ALA A O 1
ATOM 3525 N N . ASP A 1 468 ? 15.082 13.927 -68.424 1.00 75.00 468 ASP A N 1
ATOM 3526 C CA . ASP A 1 468 ? 13.833 14.473 -67.874 1.00 75.00 468 ASP A CA 1
ATOM 3527 C C . ASP A 1 468 ? 13.386 13.705 -66.619 1.00 75.00 468 ASP A C 1
ATOM 3529 O O . ASP A 1 468 ? 12.717 14.247 -65.743 1.00 75.00 468 ASP A O 1
ATOM 3533 N N . LYS A 1 469 ? 13.741 12.415 -66.540 1.00 60.81 469 LYS A N 1
ATOM 3534 C CA . LYS A 1 469 ? 13.468 11.530 -65.403 1.00 60.81 469 LYS A CA 1
ATOM 3535 C C . LYS A 1 469 ? 14.796 11.131 -64.758 1.00 60.81 469 LYS A C 1
ATOM 3537 O O . LYS A 1 469 ? 15.659 10.584 -65.437 1.00 60.81 469 LYS A O 1
ATOM 3542 N N . GLY A 1 470 ? 14.952 11.402 -63.461 1.00 59.16 470 GLY A N 1
ATOM 3543 C CA . GLY A 1 470 ? 16.187 11.139 -62.703 1.00 59.16 470 GLY A CA 1
ATOM 3544 C C . GLY A 1 470 ? 17.231 12.268 -62.745 1.00 59.16 470 GLY A C 1
ATOM 3545 O O . GLY A 1 470 ? 18.240 12.184 -62.047 1.00 59.16 470 GLY A O 1
ATOM 3546 N N . ASN A 1 471 ? 16.990 13.338 -63.520 1.00 66.88 471 ASN A N 1
ATOM 3547 C CA . ASN A 1 471 ? 17.769 14.585 -63.517 1.00 66.88 471 ASN A CA 1
ATOM 3548 C C . ASN A 1 471 ? 19.292 14.393 -63.639 1.00 66.88 471 ASN A C 1
ATOM 3550 O O . ASN A 1 471 ? 20.052 15.005 -62.883 1.00 66.88 471 ASN A O 1
ATOM 3554 N N . TYR A 1 472 ? 19.756 13.560 -64.570 1.00 71.38 472 TYR A N 1
ATOM 3555 C CA . TYR A 1 472 ? 21.184 13.290 -64.760 1.00 71.38 472 TYR A CA 1
ATOM 3556 C C . TYR A 1 472 ? 21.722 13.803 -66.093 1.00 71.38 472 TYR A C 1
ATOM 3558 O O . TYR A 1 472 ? 21.006 13.889 -67.091 1.00 71.38 472 TYR A O 1
ATOM 3566 N N . ARG A 1 473 ? 23.013 14.145 -66.088 1.00 84.38 473 ARG A N 1
ATOM 3567 C CA . ARG A 1 473 ? 23.757 14.591 -67.265 1.00 84.38 473 ARG A CA 1
ATOM 3568 C C . ARG A 1 473 ? 24.104 13.388 -68.142 1.00 84.38 473 ARG A C 1
ATOM 3570 O O . ARG A 1 473 ? 24.632 12.397 -67.649 1.00 84.38 473 ARG A O 1
ATOM 3577 N N . ILE A 1 474 ? 23.844 13.511 -69.434 1.00 85.75 474 ILE A N 1
ATOM 3578 C CA . ILE A 1 474 ? 24.236 12.565 -70.471 1.00 85.75 474 ILE A CA 1
ATOM 3579 C C . ILE A 1 474 ? 25.185 13.296 -71.413 1.00 85.75 474 ILE A C 1
ATOM 3581 O O . ILE A 1 474 ? 24.789 14.263 -72.070 1.00 85.75 474 ILE A O 1
ATOM 3585 N N . ASP A 1 475 ? 26.425 12.831 -71.483 1.00 89.50 475 ASP A N 1
ATOM 3586 C CA . ASP A 1 475 ? 27.382 13.316 -72.465 1.00 89.50 475 ASP A CA 1
ATOM 3587 C C . ASP A 1 475 ? 27.081 12.652 -73.809 1.00 89.50 475 ASP A C 1
ATOM 3589 O O . ASP A 1 475 ? 27.021 11.427 -73.951 1.00 89.50 475 ASP A O 1
ATOM 3593 N N . LEU A 1 476 ? 26.804 13.478 -74.809 1.00 89.88 476 LEU A N 1
ATOM 3594 C CA . LEU A 1 476 ? 26.403 13.010 -76.118 1.00 89.88 476 LEU A CA 1
ATOM 3595 C C . LEU A 1 476 ? 27.639 12.606 -76.917 1.00 89.88 476 LEU A C 1
ATOM 3597 O O . LEU A 1 476 ? 28.551 13.407 -77.115 1.00 89.88 476 LEU A O 1
ATOM 3601 N N . VAL A 1 477 ? 27.638 11.376 -77.435 1.00 91.94 477 VAL A N 1
ATOM 3602 C CA . VAL A 1 477 ? 28.721 10.871 -78.300 1.00 91.94 477 VAL A CA 1
ATOM 3603 C C . VAL A 1 477 ? 28.834 11.662 -79.609 1.00 91.94 477 VAL A C 1
ATOM 3605 O O . VAL A 1 477 ? 29.887 11.681 -80.236 1.00 91.94 477 VAL A O 1
ATOM 3608 N N . GLU A 1 478 ? 27.751 12.332 -80.011 1.00 89.31 478 GLU A N 1
ATOM 3609 C CA . GLU A 1 478 ? 27.673 13.228 -81.162 1.00 89.31 478 GLU A CA 1
ATOM 3610 C C . GLU A 1 478 ? 26.956 14.518 -80.744 1.00 89.31 478 GLU A C 1
ATOM 3612 O O . GLU A 1 478 ? 25.919 14.471 -80.078 1.00 89.31 478 GLU A O 1
ATOM 3617 N N . GLN A 1 479 ? 27.482 15.672 -81.163 1.00 90.69 479 GLN A N 1
ATOM 3618 C CA . GLN A 1 479 ? 26.877 16.972 -80.872 1.00 90.69 479 GLN A CA 1
ATOM 3619 C C . GLN A 1 479 ? 25.442 17.045 -81.421 1.00 90.69 479 GLN A C 1
ATOM 3621 O O . GLN A 1 479 ? 25.185 16.783 -82.599 1.00 90.69 479 GLN A O 1
ATOM 3626 N N . ALA A 1 480 ? 24.495 17.443 -80.574 1.00 89.19 480 ALA A N 1
ATOM 3627 C CA . ALA A 1 480 ? 23.121 17.678 -80.980 1.00 89.19 480 ALA A CA 1
ATOM 3628 C C . ALA A 1 480 ? 23.016 18.887 -81.930 1.00 89.19 480 ALA A C 1
ATOM 3630 O O . ALA A 1 480 ? 23.705 19.892 -81.794 1.00 89.19 480 ALA A O 1
ATOM 3631 N N . LYS A 1 481 ? 22.078 18.823 -82.878 1.00 88.31 481 LYS A N 1
ATOM 3632 C CA . LYS A 1 481 ? 21.820 19.886 -83.863 1.00 88.31 481 LYS A CA 1
ATOM 3633 C C . LYS A 1 481 ? 21.237 21.169 -83.258 1.00 88.31 481 LYS A C 1
ATOM 3635 O O . LYS A 1 481 ? 21.360 22.226 -83.865 1.00 88.31 481 LYS A O 1
ATOM 3640 N N . LYS A 1 482 ? 20.528 21.065 -82.129 1.00 88.44 482 LYS A N 1
ATOM 3641 C CA . LYS A 1 482 ? 19.877 22.180 -81.422 1.00 88.44 482 LYS A CA 1
ATOM 3642 C C . LYS A 1 482 ? 19.481 21.779 -80.000 1.00 88.44 482 LYS A C 1
ATOM 3644 O O . LYS A 1 482 ? 19.266 20.593 -79.742 1.00 88.44 482 LYS A O 1
ATOM 3649 N N . ALA A 1 483 ? 19.292 22.777 -79.138 1.00 90.38 483 ALA A N 1
ATOM 3650 C CA . ALA A 1 483 ? 18.629 22.629 -77.846 1.00 90.38 483 ALA A CA 1
ATOM 3651 C C . ALA A 1 483 ? 17.162 22.221 -78.049 1.00 90.38 483 ALA A C 1
ATOM 3653 O O . ALA A 1 483 ? 16.399 22.940 -78.698 1.00 90.38 483 ALA A O 1
ATOM 3654 N N . ALA A 1 484 ? 16.780 21.049 -77.556 1.00 89.62 484 ALA A N 1
ATOM 3655 C CA . ALA A 1 484 ? 15.435 20.503 -77.688 1.00 89.62 484 ALA A CA 1
ATOM 3656 C C . ALA A 1 484 ? 15.251 19.312 -76.748 1.00 89.62 484 ALA A C 1
ATOM 3658 O O . ALA A 1 484 ? 16.232 18.701 -76.315 1.00 89.62 484 ALA A O 1
ATOM 3659 N N . ASP A 1 485 ? 13.995 18.944 -76.517 1.00 89.25 485 ASP A N 1
ATOM 3660 C CA . ASP A 1 485 ? 13.662 17.665 -75.905 1.00 89.25 485 ASP A CA 1
ATOM 3661 C C . ASP A 1 485 ? 13.930 16.546 -76.925 1.00 89.25 485 ASP A C 1
ATOM 3663 O O . ASP A 1 485 ? 13.520 16.591 -78.092 1.00 89.25 485 ASP A O 1
ATOM 3667 N N . VAL A 1 486 ? 14.681 15.543 -76.499 1.00 90.44 486 VAL A N 1
ATOM 3668 C CA . VAL A 1 486 ? 15.219 14.464 -77.320 1.00 90.44 486 VAL A CA 1
ATOM 3669 C C . VAL A 1 486 ? 14.988 13.118 -76.648 1.00 90.44 486 VAL A C 1
ATOM 3671 O O . VAL A 1 486 ? 14.796 13.002 -75.439 1.00 90.44 486 VAL A O 1
ATOM 3674 N N . ARG A 1 487 ? 15.031 12.064 -77.457 1.00 89.44 487 ARG A N 1
ATOM 3675 C CA . ARG A 1 487 ? 15.226 10.697 -76.981 1.00 89.44 487 ARG A CA 1
ATOM 3676 C C . ARG A 1 487 ? 16.696 10.349 -77.133 1.00 89.44 487 ARG A C 1
ATOM 3678 O O . ARG A 1 487 ? 17.211 10.387 -78.250 1.00 89.44 487 ARG A O 1
ATOM 3685 N N . VAL A 1 488 ? 17.361 10.004 -76.041 1.00 88.50 488 VAL A N 1
ATOM 3686 C CA . VAL A 1 488 ? 18.778 9.634 -76.027 1.00 88.50 488 VAL A CA 1
ATOM 3687 C C . VAL A 1 488 ? 18.883 8.147 -75.744 1.00 88.50 488 VAL A C 1
ATOM 3689 O O . VAL A 1 488 ? 18.400 7.682 -74.717 1.00 88.50 488 VAL A O 1
ATOM 3692 N N . ARG A 1 489 ? 19.490 7.397 -76.665 1.00 90.50 489 ARG A N 1
ATOM 3693 C CA . ARG A 1 489 ? 19.851 5.999 -76.437 1.00 90.50 489 ARG A CA 1
ATOM 3694 C C . ARG A 1 489 ? 21.167 5.962 -75.671 1.00 90.50 489 ARG A C 1
ATOM 3696 O O . ARG A 1 489 ? 22.154 6.496 -76.170 1.00 90.50 489 ARG A O 1
ATOM 3703 N N . LEU A 1 490 ? 21.186 5.368 -74.487 1.00 88.25 490 LEU A N 1
ATOM 3704 C CA . LEU A 1 490 ? 22.385 5.230 -73.669 1.00 88.25 490 LEU A CA 1
ATOM 3705 C C . LEU A 1 490 ? 23.367 4.298 -74.386 1.00 88.25 490 LEU A C 1
ATOM 3707 O O . LEU A 1 490 ? 23.004 3.201 -74.801 1.00 88.25 490 LEU A O 1
ATOM 3711 N N . VAL A 1 491 ? 24.584 4.780 -74.607 1.00 87.62 491 VAL A N 1
ATOM 3712 C CA . VAL A 1 491 ? 25.660 4.073 -75.314 1.00 87.62 491 VAL A CA 1
ATOM 3713 C C . VAL A 1 491 ? 26.610 3.429 -74.319 1.00 87.62 491 VAL A C 1
ATOM 3715 O O . VAL A 1 491 ? 27.060 2.320 -74.564 1.00 87.62 491 VAL A O 1
ATOM 3718 N N . SER A 1 492 ? 26.897 4.110 -73.209 1.00 83.56 492 SER A N 1
ATOM 3719 C CA . SER A 1 492 ? 27.644 3.528 -72.102 1.00 83.56 492 SER A CA 1
ATOM 3720 C C . SER A 1 492 ? 27.192 4.124 -70.780 1.00 83.56 492 SER A C 1
ATOM 3722 O O . SER A 1 492 ? 26.980 5.335 -70.690 1.00 83.56 492 SER A O 1
ATOM 3724 N N . VAL A 1 493 ? 27.027 3.284 -69.764 1.00 77.69 493 VAL A N 1
ATOM 3725 C CA . VAL A 1 493 ? 26.635 3.703 -68.415 1.00 77.69 493 VAL A CA 1
ATOM 3726 C C . VAL A 1 493 ? 27.705 3.206 -67.458 1.00 77.69 493 VAL A C 1
ATOM 3728 O O . VAL A 1 493 ? 27.866 2.008 -67.271 1.00 77.69 493 VAL A O 1
ATOM 3731 N N . THR A 1 494 ? 28.455 4.131 -66.864 1.00 71.19 494 THR A N 1
ATOM 3732 C CA . THR A 1 494 ? 29.486 3.819 -65.865 1.00 71.19 494 THR A CA 1
ATOM 3733 C C . THR A 1 494 ? 29.341 4.746 -64.663 1.00 71.19 494 THR A C 1
ATOM 3735 O O . THR A 1 494 ? 28.738 5.816 -64.773 1.00 71.19 494 THR A O 1
ATOM 3738 N N . ALA A 1 495 ? 29.976 4.404 -63.538 1.00 60.78 495 ALA A N 1
ATOM 3739 C CA . ALA A 1 495 ? 30.035 5.281 -62.365 1.00 60.78 495 ALA A CA 1
ATOM 3740 C C . ALA A 1 495 ? 30.611 6.684 -62.666 1.00 60.78 495 ALA A C 1
ATOM 3742 O O . ALA A 1 495 ? 30.250 7.657 -62.008 1.00 60.78 495 ALA A O 1
ATOM 3743 N N . LYS A 1 496 ? 31.493 6.807 -63.673 1.00 64.25 496 LYS A N 1
ATOM 3744 C CA . LYS A 1 496 ? 32.187 8.064 -64.012 1.00 64.25 496 LYS A CA 1
ATOM 3745 C C . LYS A 1 496 ? 31.463 8.912 -65.056 1.00 64.25 496 LYS A C 1
ATOM 3747 O O . LYS A 1 496 ? 31.642 10.126 -65.071 1.00 64.25 496 LYS A O 1
ATOM 3752 N N . GLN A 1 497 ? 30.705 8.286 -65.953 1.00 77.56 497 GLN A N 1
ATOM 3753 C CA . GLN A 1 497 ? 30.086 8.960 -67.093 1.00 77.56 497 GLN A CA 1
ATOM 3754 C C . GLN A 1 497 ? 28.903 8.166 -67.652 1.00 77.56 497 GLN A C 1
ATOM 3756 O O . GLN A 1 497 ? 28.940 6.933 -67.711 1.00 77.56 497 GLN A O 1
ATOM 3761 N N . ILE A 1 498 ? 27.890 8.895 -68.125 1.00 82.31 498 ILE A N 1
ATOM 3762 C CA . ILE A 1 498 ? 26.775 8.359 -68.908 1.00 82.31 498 ILE A CA 1
ATOM 3763 C C . ILE A 1 498 ? 26.904 8.929 -70.317 1.00 82.31 498 ILE A C 1
ATOM 3765 O O . ILE A 1 498 ? 26.749 10.133 -70.523 1.00 82.31 498 ILE A O 1
ATOM 3769 N N . LEU A 1 499 ? 27.191 8.060 -71.281 1.00 87.94 499 LEU A N 1
ATOM 3770 C CA . LEU A 1 499 ? 27.295 8.404 -72.691 1.00 87.94 499 LEU A CA 1
ATOM 3771 C C . LEU A 1 499 ? 25.995 8.064 -73.408 1.00 87.94 499 LEU A C 1
ATOM 3773 O O . LEU A 1 499 ? 25.421 6.997 -73.193 1.00 87.94 499 LEU A O 1
ATOM 3777 N N . GLY A 1 500 ? 25.548 8.935 -74.306 1.00 90.50 500 GLY A N 1
ATOM 3778 C CA . GLY A 1 500 ? 24.309 8.729 -75.047 1.00 90.50 500 GLY A CA 1
ATOM 3779 C C . GLY A 1 500 ? 24.370 9.204 -76.491 1.00 90.50 500 GLY A C 1
ATOM 3780 O O . GLY A 1 500 ? 25.111 10.116 -76.837 1.00 90.50 500 GLY A O 1
ATOM 3781 N N . LYS A 1 501 ? 23.560 8.597 -77.357 1.00 92.81 501 LYS A N 1
ATOM 3782 C CA . LYS A 1 501 ? 23.361 9.021 -78.744 1.00 92.81 501 LYS A CA 1
ATOM 3783 C C . LYS A 1 501 ? 21.941 9.532 -78.923 1.00 92.81 501 LYS A C 1
ATOM 3785 O O . LYS A 1 501 ? 20.981 8.843 -78.578 1.00 92.81 501 LYS A O 1
ATOM 3790 N N . VAL A 1 502 ? 21.794 10.729 -79.490 1.00 91.50 502 VAL A N 1
ATOM 3791 C CA . VAL A 1 502 ? 20.473 11.272 -79.833 1.00 91.50 502 VAL A CA 1
ATOM 3792 C C . VAL A 1 502 ? 19.821 10.354 -80.868 1.00 91.50 502 VAL A C 1
ATOM 3794 O O . VAL A 1 502 ? 20.306 10.213 -81.986 1.00 91.50 502 VAL A O 1
ATOM 3797 N N . ASN A 1 503 ? 18.720 9.719 -80.478 1.00 86.62 503 ASN A N 1
ATOM 3798 C CA . ASN A 1 503 ? 17.968 8.760 -81.286 1.00 86.62 503 ASN A CA 1
ATOM 3799 C C . ASN A 1 503 ? 16.764 9.425 -81.986 1.00 86.62 503 ASN A C 1
ATOM 3801 O O . ASN A 1 503 ? 16.209 8.890 -82.940 1.00 86.62 503 ASN A O 1
ATOM 3805 N N . GLY A 1 504 ? 16.357 10.617 -81.535 1.00 84.88 504 GLY A N 1
ATOM 3806 C CA . GLY A 1 504 ? 15.333 11.424 -82.195 1.00 84.88 504 GLY A CA 1
ATOM 3807 C C . GLY A 1 504 ? 15.014 12.713 -81.441 1.00 84.88 504 GLY A C 1
ATOM 3808 O O . GLY A 1 504 ? 15.149 12.774 -80.220 1.00 84.88 504 GLY A O 1
ATOM 3809 N N . TYR A 1 505 ? 14.571 13.736 -82.170 1.00 86.06 505 TYR A N 1
ATOM 3810 C CA . TYR A 1 505 ? 14.039 14.973 -81.597 1.00 86.06 505 TYR A CA 1
ATOM 3811 C C . TYR A 1 505 ? 12.545 14.806 -81.348 1.00 86.06 505 TYR A C 1
ATOM 3813 O O . TYR A 1 505 ? 11.816 14.379 -82.244 1.00 86.06 505 TYR A O 1
ATOM 3821 N N . LEU A 1 506 ? 12.083 15.138 -80.145 1.00 78.38 506 LEU A N 1
ATOM 3822 C CA . LEU A 1 506 ? 10.656 15.182 -79.868 1.00 78.38 506 LEU A CA 1
ATOM 3823 C C . LEU A 1 506 ? 10.101 16.435 -80.550 1.00 78.38 506 LEU A C 1
ATOM 3825 O O . LEU A 1 506 ? 10.536 17.554 -80.281 1.00 78.38 506 LEU A O 1
ATOM 3829 N N . SER A 1 507 ? 9.171 16.259 -81.489 1.00 62.75 507 SER A N 1
ATOM 3830 C CA . SER A 1 507 ? 8.427 17.394 -82.024 1.00 62.75 507 SER A CA 1
ATOM 3831 C C . SER A 1 507 ? 7.572 17.959 -80.895 1.00 62.75 507 SER A C 1
ATOM 3833 O O . SER A 1 507 ? 6.712 17.245 -80.373 1.00 62.75 507 SER A O 1
ATOM 3835 N N . LEU A 1 508 ? 7.785 19.227 -80.537 1.00 51.22 508 LEU A N 1
ATOM 3836 C CA . LEU A 1 508 ? 6.794 20.007 -79.803 1.00 51.22 508 LEU A CA 1
ATOM 3837 C C . LEU A 1 508 ? 5.485 19.890 -80.587 1.00 51.22 508 LEU A C 1
ATOM 3839 O O . LEU A 1 508 ? 5.392 20.393 -81.707 1.00 51.22 508 LEU A O 1
ATOM 3843 N N . GLY A 1 509 ? 4.523 19.137 -80.051 1.00 43.25 509 GLY A N 1
ATOM 3844 C CA . GLY A 1 509 ? 3.199 19.028 -80.642 1.00 43.25 509 GLY A CA 1
ATOM 3845 C C . GLY A 1 509 ? 2.647 20.434 -80.815 1.00 43.25 509 GLY A C 1
ATOM 3846 O O . GLY A 1 509 ? 2.538 21.184 -79.847 1.00 43.25 509 GLY A O 1
ATOM 3847 N N . SER A 1 510 ? 2.362 20.796 -82.059 1.00 37.06 510 SER A N 1
ATOM 3848 C CA . SER A 1 510 ? 1.721 22.047 -82.428 1.00 37.06 510 SER A CA 1
ATOM 3849 C C . SER A 1 510 ? 0.407 22.188 -81.667 1.00 37.06 510 SER A C 1
ATOM 3851 O O . SER A 1 510 ? -0.567 21.481 -81.932 1.00 37.06 510 SER A O 1
ATOM 3853 N N . THR A 1 511 ? 0.375 23.126 -80.733 1.00 42.56 511 THR A N 1
ATOM 3854 C CA . THR A 1 511 ? -0.853 23.773 -80.298 1.00 42.56 511 THR A CA 1
ATOM 3855 C C . THR A 1 511 ? -1.514 24.440 -81.508 1.00 42.56 511 THR A C 1
ATOM 3857 O O . THR A 1 511 ? -0.967 25.372 -82.089 1.00 42.56 511 THR A O 1
ATOM 3860 N N . GLY A 1 512 ? -2.714 23.965 -81.859 1.00 34.53 512 GLY A N 1
ATOM 3861 C CA . GLY A 1 512 ? -3.722 24.720 -82.609 1.00 34.53 512 GLY A CA 1
ATOM 3862 C C . GLY A 1 512 ? -3.937 24.322 -84.072 1.00 34.53 512 GLY A C 1
ATOM 3863 O O . GLY A 1 512 ? -3.147 24.681 -84.934 1.00 34.53 512 GLY A O 1
ATOM 3864 N N . GLN A 1 513 ? -5.094 23.719 -84.375 1.00 33.41 513 GLN A N 1
ATOM 3865 C CA . GLN A 1 513 ? -6.148 24.423 -85.122 1.00 33.41 513 GLN A CA 1
ATOM 3866 C C . GLN A 1 513 ? -7.483 23.658 -85.147 1.00 33.41 513 GLN A C 1
ATOM 3868 O O . GLN A 1 513 ? -7.544 22.435 -85.212 1.00 33.41 513 GLN A O 1
ATOM 3873 N N . ASN A 1 514 ? -8.544 24.458 -85.058 1.00 35.62 514 ASN A N 1
ATOM 3874 C CA . ASN A 1 514 ? -9.963 24.134 -84.953 1.00 35.62 514 ASN A CA 1
ATOM 3875 C C . ASN A 1 514 ? -10.542 23.417 -86.181 1.00 35.62 514 ASN A C 1
ATOM 3877 O O . ASN A 1 514 ? -10.299 23.867 -87.296 1.00 35.62 514 ASN A O 1
ATOM 3881 N N . ILE A 1 515 ? -11.486 22.491 -85.963 1.00 36.03 515 ILE A N 1
ATOM 3882 C CA . ILE A 1 515 ? -12.735 22.407 -86.747 1.00 36.03 515 ILE A CA 1
ATOM 3883 C C . ILE A 1 515 ? -13.880 22.121 -85.766 1.00 36.03 515 ILE A C 1
ATOM 3885 O O . ILE A 1 515 ? -13.842 21.151 -85.014 1.00 36.03 515 ILE A O 1
ATOM 3889 N N . GLY A 1 516 ? -14.866 23.019 -85.740 1.00 31.64 516 GLY A N 1
ATOM 3890 C CA . GLY A 1 516 ? -15.980 23.005 -84.799 1.00 31.64 516 GLY A CA 1
ATOM 3891 C C . GLY A 1 516 ? -17.204 22.192 -85.228 1.00 31.64 516 GLY A C 1
ATOM 3892 O O . GLY A 1 516 ? -17.356 21.812 -86.385 1.00 31.64 516 GLY A O 1
ATOM 3893 N N . ARG A 1 517 ? -18.101 22.003 -84.256 1.00 32.88 517 ARG A N 1
ATOM 3894 C CA . ARG A 1 517 ? -19.566 21.827 -84.360 1.00 32.88 517 ARG A CA 1
ATOM 3895 C C . ARG A 1 517 ? -20.113 21.979 -82.935 1.00 32.88 517 ARG A C 1
ATOM 3897 O O . ARG A 1 517 ? -19.777 21.193 -82.066 1.00 32.88 517 ARG A O 1
ATOM 3904 N N . SER A 1 518 ? -20.571 23.175 -82.575 1.00 33.09 518 SER A N 1
ATOM 3905 C CA . SER A 1 518 ? -21.971 23.630 -82.593 1.00 33.09 518 SER A CA 1
ATOM 3906 C C . SER A 1 518 ? -22.876 22.992 -81.529 1.00 33.09 518 SER A C 1
ATOM 3908 O O . SER A 1 518 ? -23.191 21.810 -81.611 1.00 33.09 518 SER A O 1
ATOM 3910 N N . HIS A 1 519 ? -23.386 23.890 -80.680 1.00 32.56 519 HIS A N 1
ATOM 3911 C CA . HIS A 1 519 ? -24.697 23.930 -80.019 1.00 32.56 519 HIS A CA 1
ATOM 3912 C C . HIS A 1 519 ? -24.796 23.707 -78.502 1.00 32.56 519 HIS A C 1
ATOM 3914 O O . HIS A 1 519 ? -24.659 22.601 -78.001 1.00 32.56 519 HIS A O 1
ATOM 3920 N N . THR A 1 520 ? -25.194 24.829 -77.867 1.00 34.66 520 THR A N 1
ATOM 3921 C CA . THR A 1 520 ? -26.151 25.008 -76.752 1.00 34.66 520 THR A CA 1
ATOM 3922 C C . THR A 1 520 ? -25.751 24.420 -75.398 1.00 34.66 520 THR A C 1
ATOM 3924 O O . THR A 1 520 ? -25.476 23.240 -75.300 1.00 34.66 520 THR A O 1
ATOM 3927 N N . GLY A 1 521 ? -25.754 25.140 -74.279 1.00 30.94 521 GLY A N 1
ATOM 3928 C CA . GLY A 1 521 ? -26.232 26.478 -73.956 1.00 30.94 521 GLY A CA 1
ATOM 3929 C C . GLY A 1 521 ? -26.233 26.645 -72.427 1.00 30.94 521 GLY A C 1
ATOM 3930 O O . GLY A 1 521 ? -26.098 25.669 -71.698 1.00 30.94 521 GLY A O 1
ATOM 3931 N N . ASN A 1 522 ? -26.435 27.888 -71.993 1.00 32.25 522 ASN A N 1
ATOM 3932 C CA . ASN A 1 522 ? -26.842 28.338 -70.655 1.00 32.25 522 ASN A CA 1
ATOM 3933 C C . ASN A 1 522 ? -25.875 28.185 -69.465 1.00 32.25 522 ASN A C 1
ATOM 3935 O O . ASN A 1 522 ? -25.824 27.160 -68.803 1.00 32.25 522 ASN A O 1
ATOM 3939 N N . SER A 1 523 ? -25.255 29.330 -69.159 1.00 32.38 523 SER A N 1
ATOM 3940 C CA . SER A 1 523 ? -25.347 30.105 -67.907 1.00 32.38 523 SER A CA 1
ATOM 3941 C C . SER A 1 523 ? -24.939 29.523 -66.539 1.00 32.38 523 SER A C 1
ATOM 3943 O O . SER A 1 523 ? -25.008 28.326 -66.295 1.00 32.38 523 SER A O 1
ATOM 3945 N N . PRO A 1 524 ? -24.490 30.413 -65.627 1.00 57.53 524 PRO A N 1
ATOM 3946 C CA . PRO A 1 524 ? -23.511 30.110 -64.586 1.00 57.53 524 PRO A CA 1
ATOM 3947 C C . PRO A 1 524 ? -24.154 29.994 -63.202 1.00 57.53 524 PRO A C 1
ATOM 3949 O O . PRO A 1 524 ? -25.197 30.593 -62.989 1.00 57.53 524 PRO A O 1
ATOM 3952 N N . PHE A 1 525 ? -23.504 29.340 -62.236 1.00 32.22 525 PHE A N 1
ATOM 3953 C CA . PHE A 1 525 ? -23.639 29.699 -60.818 1.00 32.22 525 PHE A CA 1
ATOM 3954 C C . PHE A 1 525 ? -22.485 29.141 -59.970 1.00 32.22 525 PHE A C 1
ATOM 3956 O O . PHE A 1 525 ? -21.722 28.271 -60.380 1.00 32.22 525 PHE A O 1
ATOM 3963 N N . THR A 1 526 ? -22.354 29.780 -58.818 1.00 35.34 526 THR A N 1
ATOM 3964 C CA . THR A 1 526 ? -21.266 29.879 -57.851 1.00 35.34 526 THR A CA 1
ATOM 3965 C C . THR A 1 526 ? -21.118 28.690 -56.893 1.00 35.34 526 THR A C 1
ATOM 3967 O O . THR A 1 526 ? -22.021 27.876 -56.768 1.00 35.34 526 THR A O 1
ATOM 3970 N N . SER A 1 527 ? -19.995 28.708 -56.156 1.00 34.81 527 SER A N 1
ATOM 3971 C CA . SER A 1 527 ? -19.836 28.395 -54.717 1.00 34.81 527 SER A CA 1
ATOM 3972 C C . SER A 1 527 ? -20.490 27.137 -54.132 1.00 34.81 527 SER A C 1
ATOM 3974 O O . SER A 1 527 ? -21.709 27.000 -54.138 1.00 34.81 527 SER A O 1
ATOM 3976 N N . GLY A 1 528 ? -19.709 26.349 -53.395 1.00 30.61 528 GLY A N 1
ATOM 3977 C CA . GLY A 1 528 ? -20.287 25.484 -52.369 1.00 30.61 528 GLY A CA 1
ATOM 3978 C C . GLY A 1 528 ? -19.312 24.488 -51.771 1.00 30.61 528 GLY A C 1
ATOM 3979 O O . GLY A 1 528 ? -18.873 23.569 -52.450 1.00 30.61 528 GLY A O 1
ATOM 3980 N N . ASP A 1 529 ? -19.024 24.696 -50.491 1.00 33.91 529 ASP A N 1
ATOM 3981 C CA . ASP A 1 529 ? -18.409 23.770 -49.545 1.00 33.91 529 ASP A CA 1
ATOM 3982 C C . ASP A 1 529 ? -18.880 22.312 -49.684 1.00 33.91 529 ASP A C 1
ATOM 3984 O O . ASP A 1 529 ? -20.037 22.044 -50.007 1.00 33.91 529 ASP A O 1
ATOM 3988 N N . SER A 1 530 ? -18.050 21.354 -49.262 1.00 33.62 530 SER A N 1
ATOM 3989 C CA . SER A 1 530 ? -18.352 20.593 -48.037 1.00 33.62 530 SER A CA 1
ATOM 3990 C C . SER A 1 530 ? -17.390 19.429 -47.761 1.00 33.62 530 SER A C 1
ATOM 3992 O O . SER A 1 530 ? -17.026 18.626 -48.611 1.00 33.62 530 SER A O 1
ATOM 3994 N N . LYS A 1 531 ? -17.011 19.414 -46.484 1.00 34.56 531 LYS A N 1
ATOM 3995 C CA . LYS A 1 531 ? -16.589 18.349 -45.570 1.00 34.56 531 LYS A CA 1
ATOM 3996 C C . LYS A 1 531 ? -16.858 16.871 -45.922 1.00 34.56 531 LYS A C 1
ATOM 3998 O O . LYS A 1 531 ? -17.873 16.514 -46.507 1.00 34.56 531 LYS A O 1
ATOM 4003 N N . ASN A 1 532 ? -16.052 16.067 -45.209 1.00 32.31 532 ASN A N 1
ATOM 4004 C CA . ASN A 1 532 ? -16.278 14.719 -44.658 1.00 32.31 532 ASN A CA 1
ATOM 4005 C C . ASN A 1 532 ? -15.938 13.524 -45.563 1.00 32.31 532 ASN A C 1
ATOM 4007 O O . ASN A 1 532 ? -16.577 13.315 -46.584 1.00 32.31 532 ASN A O 1
ATOM 4011 N N . LYS A 1 533 ? -15.070 12.612 -45.093 1.00 35.38 533 LYS A N 1
ATOM 4012 C CA . LYS A 1 533 ? -15.449 11.547 -44.139 1.00 35.38 533 LYS A CA 1
ATOM 4013 C C . LYS A 1 533 ? -14.251 10.677 -43.727 1.00 35.38 533 LYS A C 1
ATOM 4015 O O . LYS A 1 533 ? -13.460 10.267 -44.570 1.00 35.38 533 LYS A O 1
ATOM 4020 N N . GLU A 1 534 ? -14.190 10.366 -42.434 1.00 35.19 534 GLU A N 1
ATOM 4021 C CA . GLU A 1 534 ? -13.515 9.191 -41.872 1.00 35.19 534 GLU A CA 1
ATOM 4022 C C . GLU A 1 534 ? -14.036 7.895 -42.505 1.00 35.19 534 GLU A C 1
ATOM 4024 O O . GLU A 1 534 ? -15.234 7.782 -42.779 1.00 35.19 534 GLU A O 1
ATOM 4029 N N . ILE A 1 535 ? -13.167 6.884 -42.605 1.00 41.09 535 ILE A N 1
ATOM 4030 C CA . ILE A 1 535 ? -13.573 5.475 -42.576 1.00 41.09 535 ILE A CA 1
ATOM 4031 C C . ILE A 1 535 ? -12.602 4.709 -41.670 1.00 41.09 535 ILE A C 1
ATOM 4033 O O . ILE A 1 535 ? -11.442 4.484 -42.003 1.00 41.09 535 ILE A O 1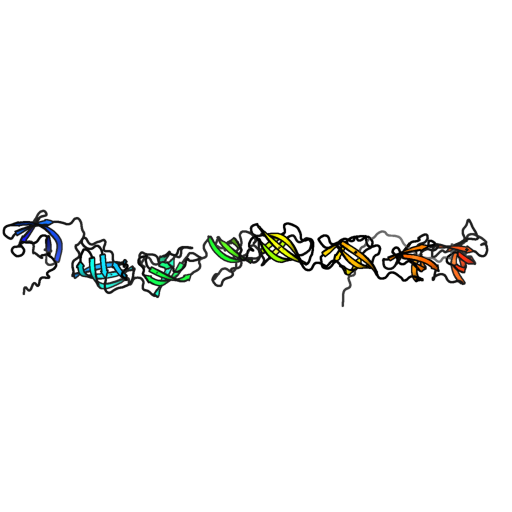
ATOM 4037 N N . THR A 1 536 ? -13.122 4.310 -40.515 1.00 41.12 536 THR A N 1
ATOM 4038 C CA . THR A 1 536 ? -12.645 3.214 -39.673 1.00 41.12 536 THR A CA 1
ATOM 4039 C C . THR A 1 536 ? -12.969 1.871 -40.333 1.00 41.12 536 THR A C 1
ATOM 4041 O O . THR A 1 536 ? -14.039 1.689 -40.911 1.00 41.12 536 THR A O 1
ATOM 4044 N N . GLY A 1 537 ? -12.067 0.897 -40.200 1.00 36.94 537 GLY A N 1
ATOM 4045 C CA . GLY A 1 537 ? -12.303 -0.490 -40.597 1.00 36.94 537 GLY A CA 1
ATOM 4046 C C . GLY A 1 537 ? -11.563 -1.446 -39.667 1.00 36.94 537 GLY A C 1
ATOM 4047 O O . GLY A 1 537 ? -10.339 -1.497 -39.679 1.00 36.94 537 GLY A O 1
ATOM 4048 N N . LYS A 1 538 ? -12.324 -2.179 -38.849 1.00 41.47 538 LYS A N 1
ATOM 4049 C CA . LYS A 1 538 ? -11.884 -3.240 -37.932 1.00 41.47 538 LYS A CA 1
ATOM 4050 C C . LYS A 1 538 ? -12.656 -4.521 -38.277 1.00 41.47 538 LYS A C 1
ATOM 4052 O O . LYS A 1 538 ? -13.850 -4.413 -38.560 1.00 41.47 538 LYS A O 1
ATOM 4057 N N . LYS A 1 539 ? -11.976 -5.673 -38.176 1.00 41.12 539 LYS A N 1
ATOM 4058 C CA . LYS A 1 539 ? -12.399 -7.104 -38.132 1.00 41.12 539 LYS A CA 1
ATOM 4059 C C . LYS A 1 539 ? -11.511 -7.914 -39.093 1.00 41.12 539 LYS A C 1
ATOM 4061 O O . LYS A 1 539 ? -11.316 -7.475 -40.219 1.00 41.12 539 LYS A O 1
ATOM 4066 N N . LEU A 1 540 ? -10.942 -9.063 -38.734 1.00 41.38 540 LEU A N 1
ATOM 4067 C CA . LEU A 1 540 ? -11.248 -10.046 -37.683 1.00 41.38 540 LEU A CA 1
ATOM 4068 C C . LEU A 1 540 ? -10.099 -10.225 -36.692 1.00 41.38 540 LEU A C 1
ATOM 4070 O O . LEU A 1 540 ? -8.936 -10.092 -37.128 1.00 41.38 540 LEU A O 1
#

Organism: NCBI:txid1073996

Radius of gyration: 59.77 Å; chains: 1; bounding box: 89×53×188 Å

Sequence (540 aa):
MTGSEFLDVGNLFLAEPIQISKGQVKVNASRWPEAKTISVTHHEDGALTNSFIAEVTTISNGKIRAEKVSPQGQRLVLPGDELSVTIDTITSRDTLVADVSTAANINCVYPISHRNLGAALQVQIFQISNSTAYADVVSILDPGVNVNDRVDVQLTRGSSIAEFIDDNLAPFGCRLDREPTAGGPGVARVTGYSTQGTECDLEETVCQLQIGDRYEMMVNRGISEAIPSWDEAIGVESVALNEPSAASTTATVELTEVEDSVTGKVTEYQNVPEVGTYHRLPVERSQKTVFLDGIPIQLVSKSEVTGEATIEVTGGEVPRAGRITEYHGLPDVGTSKMVTMRQGQDFVIIDGVPIELESQSEINGKVSLEIVEGGLPFIGQITEYHGLPDVGEIIDCRVDRGTSQVTIDGVPVQFSPPSLVGELKSRLRVLDVGPPVRAELIDYPTLQEGETVRAKVDSNNFTVAHADKGNYRIDLVEQAKKAADVRVRLVSVTAKQILGKVNGYLSLGSTGQNIGRSHTGNSPFTSGDSKNKEITGKKL

Secondary structure (DSSP, 8-state):
---------TTEEEE-EEEEETTEEEEE-TT-TT-SEEEEEEEETTEEEEEEEEEEEEEETTEEEEEE---TTPBPP-TT-EEEEEEEEE-TTS-EEEE-TTBSS-SEEEESS---BT-EEEEEEEEEETTEEEEEEEEEEE--BPTT-EEEEEE-TT-SEEEESSTTS-SS-EEESS--SS-EEEEEEEEEEETTEEEEEEEEE-----TT-EEEEEE-TT-SEEEE-STT-TT-S-EEESS--SSSEEEEEEEEEESSSEEEEEEEETTPPPTT-EEEEEE-TT--EEEETTEEEEESS--SSSEEEEEEEEE-SSSEEEEEEEEESPPPTT-EEEEEE-TT--EEEETTEEEEESS--SSSEEEEEEEEE-SSSEEEEEEEETTPPPTT-EEEEE--TT-SEEEETTEEEEEESPPSSSSSEEEEEEEE-SSSEEEEEEE-TT--TT-EEEEEE-SS-TTEEEETTT--EEEESS--SSSSEEEEEEEEE-SS-EEEEEEEEPP---------------------------------

pLDDT: mean 77.6, std 17.97, range [25.91, 97.56]